Protein AF-0000000080749507 (afdb_homodimer)

pLDDT: mean 89.98, std 15.95, range [21.71, 98.89]

Radius of gyration: 25.69 Å; Cα contacts (8 Å, |Δi|>4): 1518; chains: 2; bounding box: 71×76×66 Å

Nearest PDB structures (foldseek):
  4gws-assembly1_A  TM=9.509E-01  e=1.262E-44  Sus scrofa
  1fpf-assembly1_A  TM=9.597E-01  e=4.091E-43  Sus scrofa
  5q0c-assembly2_H  TM=9.388E-01  e=1.850E-43  Homo sapiens
  7wjv-assembly1_C  TM=9.394E-01  e=2.401E-42  Homo sapiens
  7c9q-assembly1_D  TM=9.418E-01  e=3.257E-42  Homo sapiens

Structure (mmCIF, N/CA/C/O backbone):
data_AF-0000000080749507-model_v1
#
loop_
_entity.id
_entity.type
_entity.pdbx_description
1 polymer Fructose-1,6-bisphosphatase
#
loop_
_atom_site.group_PDB
_atom_site.id
_atom_site.type_symbol
_atom_site.label_atom_id
_atom_site.label_alt_id
_atom_site.label_comp_id
_atom_site.label_asym_id
_atom_site.label_entity_id
_atom_site.label_seq_id
_atom_site.pdbx_PDB_ins_code
_atom_site.Cartn_x
_atom_site.Cartn_y
_atom_site.Cartn_z
_atom_site.occupancy
_atom_site.B_iso_or_equiv
_atom_site.auth_seq_id
_atom_site.auth_comp_id
_atom_site.auth_asym_id
_atom_site.auth_atom_id
_atom_site.pdbx_PDB_model_num
ATOM 1 N N . MET A 1 1 ? 42.975 -2.782 22.069 1 22.16 1 MET A N 1
ATOM 2 C CA . MET A 1 1 ? 42.582 -3.931 21.258 1 22.16 1 MET A CA 1
ATOM 3 C C . MET A 1 1 ? 41.286 -3.648 20.506 1 22.16 1 MET A C 1
ATOM 5 O O . MET A 1 1 ? 40.256 -3.366 21.12 1 22.16 1 MET A O 1
ATOM 9 N N . GLY A 1 2 ? 41.276 -2.996 19.302 1 27.41 2 GLY A N 1
ATOM 10 C CA . GLY A 1 2 ? 40.322 -2.254 18.493 1 27.41 2 GLY A CA 1
ATOM 11 C C . GLY A 1 2 ? 39.144 -3.094 18.037 1 27.41 2 GLY A C 1
ATOM 12 O O . GLY A 1 2 ? 39.324 -4.106 17.355 1 27.41 2 GLY A O 1
ATOM 13 N N . SER A 1 3 ? 38.181 -3.329 18.988 1 31.52 3 SER A N 1
ATOM 14 C CA . SER A 1 3 ? 37.031 -4.211 18.816 1 31.52 3 SER A CA 1
ATOM 15 C C . SER A 1 3 ? 36.409 -4.045 17.433 1 31.52 3 SER A C 1
ATOM 17 O O . SER A 1 3 ? 36.076 -2.93 17.027 1 31.52 3 SER A O 1
ATOM 19 N N . HIS A 1 4 ? 36.857 -4.821 16.43 1 31.41 4 HIS A N 1
ATOM 20 C CA . HIS A 1 4 ? 36.584 -4.948 15.003 1 31.41 4 HIS A CA 1
ATOM 21 C C . HIS A 1 4 ? 35.084 -5.025 14.734 1 31.41 4 HIS A C 1
ATOM 23 O O . HIS A 1 4 ? 34.417 -5.961 15.179 1 31.41 4 HIS A O 1
ATOM 29 N N . GLU A 1 5 ? 34.196 -4.025 14.881 1 38.04 5 GLU A N 1
ATOM 30 C CA . GLU A 1 5 ? 32.82 -3.661 14.554 1 38.04 5 GLU A CA 1
ATOM 31 C C . GLU A 1 5 ? 32.419 -4.196 13.182 1 38.04 5 GLU A C 1
ATOM 33 O O . GLU A 1 5 ? 32.622 -3.529 12.166 1 38.04 5 GLU A O 1
ATOM 38 N N . GLY A 1 6 ? 32.689 -5.558 12.76 1 35.36 6 GLY A N 1
ATOM 39 C CA . GLY A 1 6 ? 32.816 -6.186 11.455 1 35.36 6 GLY A CA 1
ATOM 40 C C . GLY A 1 6 ? 31.487 -6.359 10.744 1 35.36 6 GLY A C 1
ATOM 41 O O . GLY A 1 6 ? 30.431 -6.36 11.381 1 35.36 6 GLY A O 1
ATOM 42 N N . ILE A 1 7 ? 31.165 -5.86 9.554 1 43.36 7 ILE A N 1
ATOM 43 C CA . ILE A 1 7 ? 30.188 -6.148 8.51 1 43.36 7 ILE A CA 1
ATOM 44 C C . ILE A 1 7 ? 29.92 -7.65 8.454 1 43.36 7 ILE A C 1
ATOM 46 O O . ILE A 1 7 ? 30.85 -8.448 8.311 1 43.36 7 ILE A O 1
ATOM 50 N N . ASP A 1 8 ? 28.805 -8.125 9.134 1 48.64 8 ASP A N 1
ATOM 51 C CA . ASP A 1 8 ? 28.49 -9.526 8.87 1 48.64 8 ASP A CA 1
ATOM 52 C C . ASP A 1 8 ? 28.455 -9.808 7.37 1 48.64 8 ASP A C 1
ATOM 54 O O . ASP A 1 8 ? 27.59 -9.295 6.656 1 48.64 8 ASP A O 1
ATOM 58 N N . THR A 1 9 ? 29.483 -10.11 6.744 1 56.38 9 THR A N 1
ATOM 59 C CA . THR A 1 9 ? 29.698 -10.384 5.328 1 56.38 9 THR A CA 1
ATOM 60 C C . THR A 1 9 ? 29.096 -11.732 4.941 1 56.38 9 THR A C 1
ATOM 62 O O . THR A 1 9 ? 29.178 -12.145 3.782 1 56.38 9 THR A O 1
ATOM 65 N N . ASP A 1 10 ? 28.38 -12.32 6.006 1 67.6 10 ASP A N 1
ATOM 66 C CA . ASP A 1 10 ? 27.831 -13.593 5.55 1 67.6 10 ASP A CA 1
ATOM 67 C C . ASP A 1 10 ? 26.443 -13.406 4.942 1 67.6 10 ASP A C 1
ATOM 69 O O . ASP A 1 10 ? 25.449 -13.886 5.492 1 67.6 10 ASP A O 1
ATOM 73 N N . VAL A 1 11 ? 26.377 -12.622 3.865 1 82.03 11 VAL A N 1
ATOM 74 C CA . VAL A 1 11 ? 25.157 -12.32 3.124 1 82.03 11 VAL A CA 1
ATOM 75 C C . VAL A 1 11 ? 24.903 -13.407 2.082 1 82.03 11 VAL A C 1
ATOM 77 O O . VAL A 1 11 ? 25.828 -13.846 1.395 1 82.03 11 VAL A O 1
ATOM 80 N N . ILE A 1 12 ? 23.743 -13.99 2.077 1 89.79 12 ILE A N 1
ATOM 81 C CA . ILE A 1 12 ? 23.361 -14.981 1.078 1 89.79 12 ILE A CA 1
ATOM 82 C C . ILE A 1 12 ? 22.58 -14.306 -0.048 1 89.79 12 ILE A C 1
ATOM 84 O O . ILE A 1 12 ? 21.471 -13.811 0.168 1 89.79 12 ILE A O 1
ATOM 88 N N . SER A 1 13 ? 23.183 -14.221 -1.154 1 92.64 13 SER A N 1
ATOM 89 C CA . SER A 1 13 ? 22.509 -13.705 -2.342 1 92.64 13 SER A CA 1
ATOM 90 C C . SER A 1 13 ? 21.595 -14.757 -2.959 1 92.64 13 SER A C 1
ATOM 92 O O . SER A 1 13 ? 21.745 -15.951 -2.694 1 92.64 13 SER A O 1
ATOM 94 N N . LEU A 1 14 ? 20.697 -14.328 -3.788 1 94.86 14 LEU A N 1
ATOM 95 C CA . LEU A 1 14 ? 19.769 -15.255 -4.426 1 94.86 14 LEU A CA 1
ATOM 96 C C . LEU A 1 14 ? 20.515 -16.253 -5.305 1 94.86 14 LEU A C 1
ATOM 98 O O . LEU A 1 14 ? 20.263 -17.458 -5.235 1 94.86 14 LEU A O 1
ATOM 102 N N . PRO A 1 15 ? 21.491 -15.842 -6.095 1 91.21 15 PRO A N 1
ATOM 103 C CA . PRO A 1 15 ? 22.221 -16.828 -6.895 1 91.21 15 PRO A CA 1
ATOM 104 C C . PRO A 1 15 ? 22.905 -17.892 -6.04 1 91.21 15 PRO A C 1
ATOM 106 O O . PRO A 1 15 ? 22.877 -19.077 -6.383 1 91.21 15 PRO A O 1
ATOM 109 N N . ARG A 1 16 ? 23.488 -17.486 -4.952 1 90.64 16 ARG A N 1
ATOM 110 C CA . ARG A 1 16 ? 24.11 -18.451 -4.051 1 90.64 16 ARG A CA 1
ATOM 111 C C . ARG A 1 16 ? 23.074 -19.411 -3.477 1 90.64 16 ARG A C 1
ATOM 113 O O . ARG A 1 16 ? 23.311 -20.619 -3.409 1 90.64 16 ARG A O 1
ATOM 120 N N . PHE A 1 17 ? 22.032 -18.837 -3.067 1 93.55 17 PHE A N 1
ATOM 121 C CA . PHE A 1 17 ? 20.949 -19.64 -2.511 1 93.55 17 PHE A CA 1
ATOM 122 C C . PHE A 1 17 ? 20.499 -20.704 -3.505 1 93.55 17 PHE A C 1
ATOM 124 O O . PHE A 1 17 ? 20.312 -21.865 -3.138 1 93.55 17 PHE A O 1
ATOM 131 N N . ILE A 1 18 ? 20.31 -20.332 -4.754 1 91.46 18 ILE A N 1
ATOM 132 C CA . ILE A 1 18 ? 19.833 -21.219 -5.809 1 91.46 18 ILE A CA 1
ATOM 133 C C . ILE A 1 18 ? 20.852 -22.33 -6.049 1 91.46 18 ILE A C 1
ATOM 135 O O . ILE A 1 18 ? 20.484 -23.499 -6.186 1 91.46 18 ILE A O 1
ATOM 139 N N . ILE A 1 19 ? 22.096 -21.969 -6.042 1 88.34 19 ILE A N 1
ATOM 140 C CA . ILE A 1 19 ? 23.158 -22.94 -6.287 1 88.34 19 ILE A CA 1
ATOM 141 C C . ILE A 1 19 ? 23.217 -23.941 -5.136 1 88.34 19 ILE A C 1
ATOM 143 O O . ILE A 1 19 ? 23.361 -25.145 -5.359 1 88.34 19 ILE A O 1
ATOM 147 N N . GLU A 1 20 ? 23.123 -23.429 -3.959 1 88.17 20 GLU A N 1
ATOM 148 C CA . GLU A 1 20 ? 23.149 -24.303 -2.79 1 88.17 20 GLU A CA 1
ATOM 149 C C . GLU A 1 20 ? 21.968 -25.269 -2.796 1 88.17 20 GLU A C 1
ATOM 151 O O . GLU A 1 20 ? 22.104 -26.426 -2.393 1 88.17 20 GLU A O 1
ATOM 156 N N . TYR A 1 21 ? 20.887 -24.787 -3.251 1 85.73 21 TYR A N 1
ATOM 157 C CA . TYR A 1 21 ? 19.71 -25.641 -3.374 1 85.73 21 TYR A CA 1
ATOM 158 C C . TYR A 1 21 ? 19.928 -26.723 -4.425 1 85.73 21 TYR A C 1
ATOM 160 O O . TYR A 1 21 ? 19.567 -27.883 -4.215 1 85.73 21 TYR A O 1
ATOM 168 N N . GLN A 1 22 ? 20.445 -26.369 -5.528 1 82.69 22 GLN A N 1
ATOM 169 C CA . GLN A 1 22 ? 20.68 -27.282 -6.641 1 82.69 22 GLN A CA 1
ATOM 170 C C . GLN A 1 22 ? 21.582 -28.439 -6.222 1 82.69 22 GLN A C 1
ATOM 172 O O . GLN A 1 22 ? 21.425 -29.562 -6.705 1 82.69 22 GLN A O 1
ATOM 177 N N . LYS A 1 23 ? 22.504 -28.119 -5.392 1 80.19 23 LYS A N 1
ATOM 178 C CA . LYS A 1 23 ? 23.43 -29.151 -4.934 1 80.19 23 LYS A CA 1
ATOM 179 C C . LYS A 1 23 ? 22.695 -30.245 -4.163 1 80.19 23 LYS A C 1
ATOM 181 O O . LYS A 1 23 ? 23.155 -31.387 -4.106 1 80.19 23 LY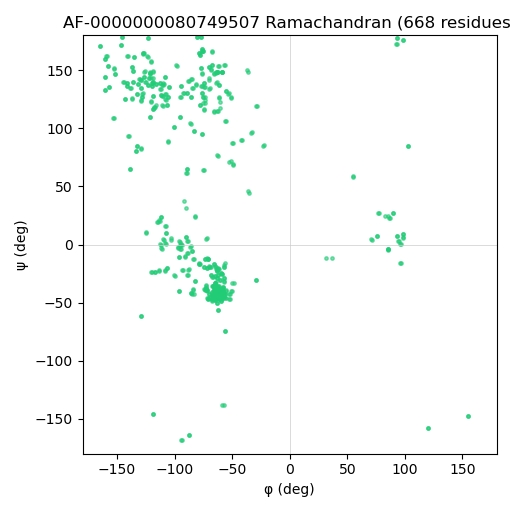S A O 1
ATOM 186 N N . ARG A 1 24 ? 21.63 -29.876 -3.721 1 79.79 24 ARG A N 1
ATOM 187 C CA . ARG A 1 24 ? 20.868 -30.831 -2.921 1 79.79 24 ARG A CA 1
ATOM 188 C C . ARG A 1 24 ? 19.972 -31.693 -3.804 1 79.79 24 ARG A C 1
ATOM 190 O O . ARG A 1 24 ? 19.488 -32.74 -3.371 1 79.79 24 ARG A O 1
ATOM 197 N N . VAL A 1 25 ? 19.703 -31.182 -4.986 1 75.65 25 VAL A N 1
ATOM 198 C CA . VAL A 1 25 ? 18.788 -31.883 -5.881 1 75.65 25 VAL A CA 1
ATOM 199 C C . VAL A 1 25 ? 19.576 -32.806 -6.808 1 75.65 25 VAL A C 1
ATOM 201 O O . VAL A 1 25 ? 20.537 -32.376 -7.452 1 75.65 25 VAL A O 1
ATOM 204 N N . HIS A 1 26 ? 19.186 -33.987 -6.9 1 69.93 26 HIS A N 1
ATOM 205 C CA . HIS A 1 26 ? 19.83 -34.984 -7.748 1 69.93 26 HIS A CA 1
ATOM 206 C C . HIS A 1 26 ? 19.521 -34.737 -9.221 1 69.93 26 HIS A C 1
ATOM 208 O O . HIS A 1 26 ? 18.382 -34.424 -9.577 1 69.93 26 HIS A O 1
ATOM 214 N N . ASN A 1 27 ? 20.469 -34.624 -10.167 1 63.9 27 ASN A N 1
ATOM 215 C CA . ASN A 1 27 ? 20.33 -34.541 -11.617 1 63.9 27 ASN A CA 1
ATOM 216 C C . ASN A 1 27 ? 20.01 -33.119 -12.069 1 63.9 27 ASN A C 1
ATOM 218 O O . ASN A 1 27 ? 19.381 -32.92 -13.109 1 63.9 27 ASN A O 1
ATOM 222 N N . ALA A 1 28 ? 20.339 -32.249 -11.347 1 67.91 28 ALA A N 1
ATOM 223 C CA . ALA A 1 28 ? 20.117 -30.856 -11.726 1 67.91 28 ALA A CA 1
ATOM 224 C C . ALA A 1 28 ? 20.887 -30.503 -12.995 1 67.91 28 ALA A C 1
ATOM 226 O O . ALA A 1 28 ? 22.086 -30.776 -13.098 1 67.91 28 ALA A O 1
ATOM 227 N N . THR A 1 29 ? 20.244 -30.17 -14.129 1 68.21 29 THR A N 1
ATOM 228 C CA . THR A 1 29 ? 20.836 -29.833 -15.419 1 68.21 29 THR A CA 1
ATOM 229 C C . THR A 1 29 ? 21.237 -28.362 -15.462 1 68.21 29 THR A C 1
ATOM 231 O O . THR A 1 29 ? 21.918 -27.926 -16.393 1 68.21 29 THR A O 1
ATOM 234 N N . GLY A 1 30 ? 20.773 -27.67 -14.501 1 84.49 30 GLY A N 1
ATOM 235 C CA . GLY A 1 30 ? 21.114 -26.256 -14.498 1 84.49 30 GLY A CA 1
ATOM 236 C C . GLY A 1 30 ? 20.042 -25.383 -15.123 1 84.49 30 GLY A C 1
ATOM 237 O O . GLY A 1 30 ? 20.037 -24.165 -14.932 1 84.49 30 GLY A O 1
ATOM 238 N N . GLU A 1 31 ? 19.118 -25.999 -15.859 1 89.49 31 GLU A N 1
ATOM 239 C CA . GLU A 1 31 ? 18.069 -25.252 -16.547 1 89.49 31 GLU A CA 1
ATOM 240 C C . GLU A 1 31 ? 17.174 -24.516 -15.554 1 89.49 31 GLU A C 1
ATOM 242 O O . GLU A 1 31 ? 16.794 -23.367 -15.787 1 89.49 31 GLU A O 1
ATOM 247 N N . PHE A 1 32 ? 16.922 -25.202 -14.545 1 92.53 32 PHE A N 1
ATOM 248 C CA . PHE A 1 32 ? 16.091 -24.605 -13.505 1 92.53 32 PHE A CA 1
ATOM 249 C C . PHE A 1 32 ? 16.743 -23.346 -12.947 1 92.53 32 PHE A C 1
ATOM 251 O O . PHE A 1 32 ? 16.076 -22.325 -12.763 1 92.53 32 PHE A O 1
ATOM 258 N N . THR A 1 33 ? 18.013 -23.398 -12.73 1 91.93 33 THR A N 1
ATOM 259 C CA . THR A 1 33 ? 18.78 -22.253 -12.25 1 91.93 33 THR A CA 1
ATOM 260 C C . THR A 1 33 ? 18.718 -21.103 -13.251 1 91.93 33 THR A C 1
ATOM 262 O O . THR A 1 33 ? 18.593 -19.94 -12.862 1 91.93 33 THR A O 1
ATOM 265 N N . LEU A 1 34 ? 18.785 -21.436 -14.463 1 93.05 34 LEU A N 1
ATOM 266 C CA . LEU A 1 34 ? 18.742 -20.419 -15.509 1 93.05 34 LEU A CA 1
ATOM 267 C C . LEU A 1 34 ? 17.383 -19.728 -15.54 1 93.05 34 LEU A C 1
ATOM 269 O O . LEU A 1 34 ? 17.302 -18.517 -15.754 1 93.05 34 LEU A O 1
ATOM 273 N N . VAL A 1 35 ? 16.319 -20.474 -15.351 1 95.7 35 VAL A N 1
ATOM 274 C CA . VAL A 1 35 ? 14.979 -19.896 -15.312 1 95.7 35 VAL A CA 1
ATOM 275 C C . VAL A 1 35 ? 14.872 -18.918 -14.145 1 95.7 35 VAL A C 1
ATOM 277 O O . VAL A 1 35 ? 14.383 -17.798 -14.309 1 95.7 35 VAL A O 1
ATOM 280 N N . LEU A 1 36 ? 15.371 -19.293 -13.003 1 96.21 36 LEU A N 1
ATOM 281 C CA . LEU A 1 36 ? 15.289 -18.455 -11.812 1 96.21 36 LEU A CA 1
ATOM 282 C C . LEU A 1 36 ? 16.127 -17.192 -11.977 1 96.21 36 LEU A C 1
ATOM 284 O O . LEU A 1 36 ? 15.745 -16.122 -11.499 1 96.21 36 LEU A O 1
ATOM 288 N N . ASN A 1 37 ? 17.208 -17.354 -12.638 1 94.6 37 ASN A N 1
ATOM 289 C CA . ASN A 1 37 ? 18.039 -16.191 -12.931 1 94.6 37 ASN A CA 1
ATOM 290 C C . ASN A 1 37 ? 17.333 -15.221 -13.875 1 94.6 37 ASN A C 1
ATOM 292 O O . ASN A 1 37 ? 17.439 -14.004 -13.714 1 94.6 37 ASN A O 1
ATOM 296 N N . ALA A 1 38 ? 16.707 -15.777 -14.841 1 96.35 38 ALA A N 1
ATOM 297 C CA . ALA A 1 38 ? 15.945 -14.942 -15.766 1 96.35 38 ALA A CA 1
ATOM 298 C C . ALA A 1 38 ? 14.825 -14.202 -15.04 1 96.35 38 ALA A C 1
ATOM 300 O O . ALA A 1 38 ? 14.583 -13.021 -15.299 1 96.35 38 ALA A O 1
ATOM 301 N N . LEU A 1 39 ? 14.191 -14.868 -14.14 1 97.87 39 LEU A N 1
ATOM 302 C CA . LEU A 1 39 ? 13.116 -14.262 -13.362 1 97.87 39 LEU A CA 1
ATOM 303 C C . LEU A 1 39 ? 13.642 -13.108 -12.515 1 97.87 39 LEU A C 1
ATOM 305 O O . LEU A 1 39 ? 13.071 -12.014 -12.526 1 97.87 39 LEU A O 1
ATOM 309 N N . GLN A 1 40 ? 14.687 -13.308 -11.777 1 97.01 40 GLN A N 1
ATOM 310 C CA . GLN A 1 40 ? 15.217 -12.249 -10.925 1 97.01 40 GLN A CA 1
ATOM 311 C C . GLN A 1 40 ? 15.622 -11.03 -11.749 1 97.01 40 GLN A C 1
ATOM 313 O O . GLN A 1 40 ? 15.442 -9.891 -11.313 1 97.01 40 GLN A O 1
ATOM 318 N N . PHE A 1 41 ? 16.209 -11.311 -12.905 1 96.47 41 PHE A N 1
ATOM 319 C CA . PHE A 1 41 ? 16.566 -10.207 -13.788 1 96.47 41 PHE A CA 1
ATOM 320 C C . PHE A 1 41 ? 15.329 -9.412 -14.189 1 96.47 41 PHE A C 1
ATOM 322 O O . PHE A 1 41 ? 15.336 -8.18 -14.147 1 96.47 41 PHE A O 1
ATOM 329 N N . ALA A 1 42 ? 14.298 -10.1 -14.618 1 97.62 42 ALA A N 1
ATOM 330 C CA . ALA A 1 42 ? 13.047 -9.445 -14.99 1 97.62 42 ALA A CA 1
ATOM 331 C C . ALA A 1 42 ? 12.505 -8.603 -13.839 1 97.62 42 ALA A C 1
ATOM 333 O O . ALA A 1 42 ? 12.051 -7.475 -14.046 1 97.62 42 ALA A O 1
ATOM 334 N N . PHE A 1 43 ? 12.551 -9.119 -12.625 1 97.97 43 PHE A N 1
ATOM 335 C CA . PHE A 1 43 ? 12.032 -8.421 -11.454 1 97.97 43 PHE A CA 1
ATOM 336 C C . PHE A 1 43 ? 12.808 -7.134 -11.203 1 97.97 43 PHE A C 1
ATOM 338 O O . PHE A 1 43 ? 12.216 -6.092 -10.913 1 97.97 43 PHE A O 1
ATOM 345 N N . LYS A 1 44 ? 14.125 -7.203 -11.288 1 96.78 44 LYS A N 1
ATOM 346 C CA . LYS A 1 44 ? 14.96 -6.018 -11.111 1 96.78 44 LYS A CA 1
ATOM 347 C C . LYS A 1 44 ? 14.638 -4.957 -12.159 1 96.78 44 LYS A C 1
ATOM 349 O O . LYS A 1 44 ? 14.569 -3.767 -11.844 1 96.78 44 LYS A O 1
ATOM 354 N N . PHE A 1 45 ? 14.435 -5.454 -13.32 1 95.38 45 PHE A N 1
ATOM 355 C CA . PHE A 1 45 ? 14.142 -4.553 -14.429 1 95.38 45 PHE A CA 1
ATOM 356 C C . PHE A 1 45 ? 12.788 -3.881 -14.238 1 95.38 45 PHE A C 1
ATOM 358 O O . PHE A 1 45 ? 12.661 -2.667 -14.413 1 95.38 45 PHE A O 1
ATOM 365 N N . ILE A 1 46 ? 11.814 -4.602 -13.902 1 94.47 46 ILE A N 1
ATOM 366 C CA . ILE A 1 46 ? 10.474 -4.07 -13.675 1 94.47 46 ILE A CA 1
ATOM 367 C C . ILE A 1 46 ? 10.495 -3.11 -12.488 1 94.47 46 ILE A C 1
ATOM 369 O O . ILE A 1 46 ? 9.889 -2.037 -12.539 1 94.47 46 ILE A O 1
ATOM 373 N N . ALA A 1 47 ? 11.14 -3.497 -11.401 1 93.44 47 ALA A N 1
ATOM 374 C CA . ALA A 1 47 ? 11.277 -2.614 -10.245 1 93.44 47 ALA A CA 1
ATOM 375 C C . ALA A 1 47 ? 11.852 -1.262 -10.654 1 93.44 47 ALA A C 1
ATOM 377 O O . ALA A 1 47 ? 11.355 -0.215 -10.232 1 93.44 47 ALA A O 1
ATOM 378 N N . HIS A 1 48 ? 12.875 -1.342 -11.425 1 90.89 48 HIS A N 1
ATOM 379 C CA . HIS A 1 48 ? 13.523 -0.128 -11.912 1 90.89 48 HIS A CA 1
ATOM 380 C C . HIS A 1 48 ? 12.555 0.724 -12.725 1 90.89 48 HIS A C 1
ATOM 382 O O . HIS A 1 48 ? 12.527 1.949 -12.58 1 90.89 48 HIS A O 1
ATOM 388 N N . ALA A 1 49 ? 11.779 0.116 -13.572 1 88.66 49 ALA A N 1
ATOM 389 C CA . ALA A 1 49 ? 10.817 0.817 -14.419 1 88.66 49 ALA A CA 1
ATOM 390 C C . ALA A 1 49 ? 9.718 1.464 -13.581 1 88.66 49 ALA A C 1
ATOM 392 O O . ALA A 1 49 ? 9.328 2.606 -13.834 1 88.66 49 ALA A O 1
ATOM 393 N N . ILE A 1 50 ? 9.236 0.783 -12.614 1 87.81 50 ILE A N 1
ATOM 394 C CA . ILE A 1 50 ? 8.15 1.273 -11.771 1 87.81 50 ILE A CA 1
ATOM 395 C C . ILE A 1 50 ? 8.62 2.494 -10.983 1 87.81 50 ILE A C 1
ATOM 397 O O . ILE A 1 50 ? 7.891 3.481 -10.864 1 87.81 50 ILE A O 1
ATOM 401 N N . ARG A 1 51 ? 9.777 2.451 -10.437 1 85.63 51 ARG A N 1
ATOM 402 C CA . ARG A 1 51 ? 10.311 3.515 -9.594 1 85.63 51 ARG A CA 1
ATOM 403 C C . ARG A 1 51 ? 10.483 4.807 -10.386 1 85.63 51 ARG A C 1
ATOM 405 O O . ARG A 1 51 ? 10.457 5.9 -9.815 1 85.63 51 ARG A O 1
ATOM 412 N N . ARG A 1 52 ? 10.552 4.693 -11.634 1 81.85 52 ARG A N 1
ATOM 413 C CA . ARG A 1 52 ? 10.831 5.854 -12.472 1 81.85 52 ARG A CA 1
ATOM 414 C C . ARG A 1 52 ? 9.617 6.225 -13.317 1 81.85 52 ARG A C 1
ATOM 416 O O . ARG A 1 52 ? 9.693 7.117 -14.164 1 81.85 52 ARG A O 1
ATOM 423 N N . ALA A 1 53 ? 8.619 5.523 -13.185 1 77.98 53 ALA A N 1
ATOM 424 C CA . ALA A 1 53 ? 7.468 5.619 -14.079 1 77.98 53 ALA A CA 1
ATOM 425 C C . ALA A 1 53 ? 6.981 7.061 -14.193 1 77.98 53 ALA A C 1
ATOM 427 O O . ALA A 1 53 ? 6.66 7.53 -15.287 1 77.98 53 ALA A O 1
ATOM 428 N N . GLU A 1 54 ? 6.931 7.749 -13.088 1 74.17 54 GLU A N 1
ATOM 429 C CA . GLU A 1 54 ? 6.393 9.106 -13.112 1 74.17 54 GLU A CA 1
ATOM 430 C C . GLU A 1 54 ? 7.424 10.1 -13.639 1 74.17 54 GLU A C 1
ATOM 432 O O . GLU A 1 54 ? 7.085 11.238 -13.969 1 74.17 54 GLU A O 1
ATOM 437 N N . LEU A 1 55 ? 8.648 9.714 -13.659 1 76.02 55 LEU A N 1
ATOM 438 C CA . LEU A 1 55 ? 9.734 10.597 -14.071 1 76.02 55 LEU A CA 1
ATOM 439 C C . LEU A 1 55 ? 10.031 10.437 -15.558 1 76.02 55 LEU A C 1
ATOM 441 O O . LEU A 1 55 ? 10.705 11.279 -16.155 1 76.02 55 LEU A O 1
ATOM 445 N N . ILE A 1 56 ? 9.625 9.292 -16.034 1 62.54 56 ILE A N 1
ATOM 446 C CA . ILE A 1 56 ? 9.954 8.929 -17.408 1 62.54 56 ILE A CA 1
ATOM 447 C C . ILE A 1 56 ? 9.384 9.972 -18.368 1 62.54 56 ILE A C 1
ATOM 449 O O . ILE A 1 56 ? 10.021 10.321 -19.365 1 62.54 56 ILE A O 1
ATOM 453 N N . HIS A 1 57 ? 8.158 10.404 -18.118 1 55.96 57 HIS A N 1
ATOM 454 C CA . HIS A 1 57 ? 7.67 11.415 -19.049 1 55.96 57 HIS A CA 1
ATOM 455 C C . HIS A 1 57 ? 8.598 12.624 -19.086 1 55.96 57 HIS A C 1
ATOM 457 O O . HIS A 1 57 ? 8.615 13.369 -20.068 1 55.96 57 HIS A O 1
ATOM 463 N N . LEU A 1 58 ? 9.472 12.722 -18.012 1 48.78 58 LEU A N 1
ATOM 464 C CA . LEU A 1 58 ? 10.381 13.861 -17.961 1 48.78 58 LEU A CA 1
ATOM 465 C C . LEU A 1 58 ? 11.627 13.599 -18.801 1 48.78 58 LEU A C 1
ATOM 467 O O . LEU A 1 58 ? 12.209 14.531 -19.362 1 48.78 58 LEU A O 1
ATOM 471 N N . GLY A 1 59 ? 12.159 12.35 -18.674 1 46.42 59 GLY A N 1
ATOM 472 C CA . GLY A 1 59 ? 13.427 12.015 -19.303 1 46.42 59 GLY A CA 1
ATOM 473 C C . GLY A 1 59 ? 13.269 11.462 -20.706 1 46.42 59 GLY A C 1
ATOM 474 O O . GLY A 1 59 ? 14.256 11.276 -21.421 1 46.42 59 GLY A O 1
ATOM 475 N N . GLY A 1 60 ? 12.344 11.785 -21.53 1 39.76 60 GLY A N 1
ATOM 476 C CA . GLY A 1 60 ? 12.291 11.207 -22.863 1 39.76 60 GLY A CA 1
ATOM 477 C C . GLY A 1 60 ? 12.708 9.749 -22.898 1 39.76 60 GLY A C 1
ATOM 478 O O . GLY A 1 60 ? 13.008 9.208 -23.964 1 39.76 60 GLY A O 1
ATOM 479 N N . LEU A 1 61 ? 13.246 9.25 -21.92 1 38.55 61 LEU A N 1
ATOM 480 C CA . LEU A 1 61 ? 13.943 7.97 -21.976 1 38.55 61 LEU A CA 1
ATOM 481 C C . LEU A 1 61 ? 13.019 6.87 -22.489 1 38.55 61 LEU A C 1
ATOM 483 O O . LEU A 1 61 ? 13.442 6.007 -23.261 1 38.55 61 LEU A O 1
ATOM 487 N N . PHE A 1 62 ? 12.018 6.358 -21.62 1 42.25 62 PHE A N 1
ATOM 488 C CA . PHE A 1 62 ? 11.379 5.255 -22.328 1 42.25 62 PHE A CA 1
ATOM 489 C C . PHE A 1 62 ? 10.818 5.722 -23.666 1 42.25 62 PHE A C 1
ATOM 491 O O . PHE A 1 62 ? 11.005 6.877 -24.053 1 42.25 62 PHE A O 1
ATOM 498 N N . GLY A 1 63 ? 9.477 5.275 -24.164 1 34.84 63 GLY A N 1
ATOM 499 C CA . GLY A 1 63 ? 8.949 5.52 -25.497 1 34.84 63 GLY A CA 1
ATOM 500 C C . GLY A 1 63 ? 8.815 6.996 -25.824 1 34.84 63 GLY A C 1
ATOM 501 O O . GLY A 1 63 ? 8.699 7.828 -24.922 1 34.84 63 GLY A O 1
ATOM 502 N N . THR A 1 64 ? 9.463 7.407 -26.904 1 34.66 64 THR A N 1
ATOM 503 C CA . THR A 1 64 ? 9.306 8.5 -27.858 1 34.66 64 THR A CA 1
ATOM 504 C C . THR A 1 64 ? 7.864 9 -27.874 1 34.66 64 THR A C 1
ATOM 506 O O . THR A 1 64 ? 6.946 8.252 -28.216 1 34.66 64 THR A O 1
ATOM 509 N N . SER A 1 65 ? 7.428 9.781 -27.133 1 33.94 65 SER A N 1
ATOM 510 C CA . SER A 1 65 ? 6.388 10.496 -27.865 1 33.94 65 SER A CA 1
ATOM 511 C C . SER A 1 65 ? 6.917 11.038 -29.188 1 33.94 65 SER A C 1
ATOM 513 O O . SER A 1 65 ? 7.862 11.829 -29.208 1 33.94 65 SER A O 1
ATOM 515 N N . ASN A 1 66 ? 7.231 10.212 -30.261 1 33.16 66 ASN A N 1
ATOM 516 C CA . ASN A 1 66 ? 7.301 10.869 -31.563 1 33.16 66 ASN A CA 1
ATOM 517 C C . ASN A 1 66 ? 6.244 11.96 -31.698 1 33.16 66 ASN A C 1
ATOM 519 O O . ASN A 1 66 ? 5.236 11.945 -30.99 1 33.16 66 ASN A O 1
ATOM 523 N N . ALA A 1 67 ? 6.465 13.16 -32.54 1 33.23 67 ALA A N 1
ATOM 524 C CA . ALA A 1 67 ? 5.535 14.084 -33.183 1 33.23 67 ALA A CA 1
ATOM 525 C C . ALA A 1 67 ? 4.227 13.385 -33.54 1 33.23 67 ALA A C 1
ATOM 527 O O . ALA A 1 67 ? 3.264 14.033 -33.959 1 33.23 67 ALA A O 1
ATOM 528 N N . THR A 1 68 ? 4.379 12.004 -33.829 1 36.31 68 THR A N 1
ATOM 529 C CA . THR A 1 68 ? 3.243 11.386 -34.503 1 36.31 68 THR A CA 1
ATOM 530 C C . THR A 1 68 ? 2.165 10.994 -33.496 1 36.31 68 THR A C 1
ATOM 532 O O . THR A 1 68 ? 1.227 10.269 -33.834 1 36.31 68 THR A O 1
ATOM 535 N N . GLY A 1 69 ? 1.906 11.489 -32.24 1 37.37 69 GLY A N 1
ATOM 536 C CA . GLY A 1 69 ? 0.719 11.177 -31.46 1 37.37 69 GLY A CA 1
ATOM 537 C C . GLY A 1 69 ? 0.854 9.899 -30.654 1 37.37 69 GLY A C 1
ATOM 538 O O . GLY A 1 69 ? -0.139 9.367 -30.153 1 37.37 69 GLY A O 1
ATOM 539 N N . ASP A 1 70 ? 1.835 9.084 -30.66 1 38.44 70 ASP A N 1
ATOM 540 C CA . ASP A 1 70 ? 1.809 7.73 -30.115 1 38.44 70 ASP A CA 1
ATOM 541 C C . ASP A 1 70 ? 1.838 7.752 -28.588 1 38.44 70 ASP A C 1
ATOM 543 O O . ASP A 1 70 ? 2.695 8.404 -27.987 1 38.44 70 ASP A O 1
ATOM 547 N N . GLU A 1 71 ? 0.854 7.322 -27.731 1 44.85 71 GLU A N 1
ATOM 548 C CA . GLU A 1 71 ? 0.416 7.218 -26.343 1 44.85 71 GLU A CA 1
ATOM 549 C C . GLU A 1 71 ? 1.461 6.509 -25.486 1 44.85 71 GLU A C 1
ATOM 551 O O . GLU A 1 71 ? 2.023 5.492 -25.898 1 44.85 71 GLU A O 1
ATOM 556 N N . GLN A 1 72 ? 2.245 7.094 -24.623 1 51.36 72 GLN A N 1
ATOM 557 C CA . GLN A 1 72 ? 3.097 6.559 -23.566 1 51.36 72 GLN A CA 1
ATOM 558 C C . GLN A 1 72 ? 2.545 5.243 -23.027 1 51.36 72 GLN A C 1
ATOM 560 O O . GLN A 1 72 ? 1.368 5.158 -22.668 1 51.36 72 GLN A O 1
ATOM 565 N N . LYS A 1 73 ? 3.366 4.118 -23.164 1 62.02 73 LYS A N 1
ATOM 566 C CA . LYS A 1 73 ? 2.89 2.805 -22.739 1 62.02 73 LYS A CA 1
ATOM 567 C C . LYS A 1 73 ? 2.641 2.771 -21.234 1 62.02 73 LYS A C 1
ATOM 569 O O . LYS A 1 73 ? 3.415 3.336 -20.458 1 62.02 73 LYS A O 1
ATOM 574 N N . LYS A 1 74 ? 1.615 2.165 -20.92 1 76.53 74 LYS A N 1
ATOM 575 C CA . LYS A 1 74 ? 1.267 1.918 -19.524 1 76.53 74 LYS A CA 1
ATOM 576 C C . LYS A 1 74 ? 2.216 0.903 -18.892 1 76.53 74 LYS A C 1
ATOM 578 O O . LYS A 1 74 ? 2.799 0.072 -19.591 1 76.53 74 LYS A O 1
ATOM 583 N N . LEU A 1 75 ? 2.585 1.023 -17.768 1 81.15 75 LEU A N 1
ATOM 584 C CA . LEU A 1 75 ? 3.517 0.191 -17.015 1 81.15 75 LEU A CA 1
ATOM 585 C C . LEU A 1 75 ? 3.159 -1.286 -17.15 1 81.15 75 LEU A C 1
ATOM 587 O O . LEU A 1 75 ? 4.041 -2.147 -17.131 1 81.15 75 LEU A O 1
ATOM 591 N N . ASP A 1 76 ? 1.894 -1.599 -17.26 1 83.64 76 ASP A N 1
ATOM 592 C CA . ASP A 1 76 ? 1.493 -2.994 -17.413 1 83.64 76 ASP A CA 1
ATOM 593 C C . ASP A 1 76 ? 1.991 -3.566 -18.738 1 83.64 76 ASP A C 1
ATOM 595 O O . ASP A 1 76 ? 2.413 -4.723 -18.801 1 83.64 76 ASP A O 1
ATOM 599 N N . VAL A 1 77 ? 1.993 -2.747 -19.749 1 88.07 77 VAL A N 1
ATOM 600 C CA . VAL A 1 77 ? 2.493 -3.16 -21.057 1 88.07 77 VAL A CA 1
ATOM 601 C C . VAL A 1 77 ? 4.01 -3.323 -21.002 1 88.07 77 VAL A C 1
ATOM 603 O O . VAL A 1 77 ? 4.552 -4.313 -21.499 1 88.07 77 VAL A O 1
ATOM 606 N N . ILE A 1 78 ? 4.648 -2.391 -20.347 1 88.85 78 ILE A N 1
ATOM 607 C CA . ILE A 1 78 ? 6.102 -2.429 -20.231 1 88.85 78 ILE A CA 1
ATOM 608 C C . ILE A 1 78 ? 6.523 -3.655 -19.424 1 88.85 78 ILE A C 1
ATOM 610 O O . ILE A 1 78 ? 7.443 -4.378 -19.815 1 88.85 78 ILE A O 1
ATOM 614 N N . GLY A 1 79 ? 5.844 -3.86 -18.344 1 91.96 79 GLY A N 1
ATOM 615 C CA . GLY A 1 79 ? 6.134 -5.035 -17.538 1 91.96 79 GLY A CA 1
ATOM 616 C C . GLY A 1 79 ? 5.989 -6.336 -18.305 1 91.96 79 GLY A C 1
ATOM 617 O O . GLY A 1 79 ? 6.834 -7.226 -18.191 1 91.96 79 GLY A O 1
ATOM 618 N N . ASP A 1 80 ? 4.976 -6.414 -19.078 1 95.33 80 ASP A N 1
ATOM 619 C CA . ASP A 1 80 ? 4.723 -7.605 -19.882 1 95.33 80 ASP A CA 1
ATOM 620 C C . ASP A 1 80 ? 5.819 -7.805 -20.927 1 95.33 80 ASP A C 1
ATOM 622 O O . ASP A 1 80 ? 6.3 -8.923 -21.124 1 95.33 80 ASP A O 1
ATOM 626 N N . GLU A 1 81 ? 6.219 -6.775 -21.568 1 96.06 81 GLU A N 1
ATOM 627 C CA . GLU A 1 81 ? 7.265 -6.842 -22.584 1 96.06 81 GLU A CA 1
ATOM 628 C C . GLU A 1 81 ? 8.596 -7.28 -21.979 1 96.06 81 GLU A C 1
ATOM 630 O O . GLU A 1 81 ? 9.288 -8.131 -22.541 1 96.06 81 GLU A O 1
ATOM 635 N N . ILE A 1 82 ? 8.904 -6.653 -20.848 1 95.42 82 ILE A N 1
ATOM 636 C CA . ILE A 1 82 ? 10.135 -7.018 -20.155 1 95.42 82 ILE A CA 1
ATOM 637 C C . ILE A 1 82 ? 10.119 -8.509 -19.825 1 95.42 82 ILE A C 1
ATOM 639 O O . ILE A 1 82 ? 11.097 -9.217 -20.076 1 95.42 82 ILE A O 1
ATOM 643 N N . PHE A 1 83 ? 9.032 -8.932 -19.374 1 96.29 83 PHE A N 1
ATOM 644 C CA . PHE A 1 83 ? 8.913 -10.316 -18.931 1 96.29 83 PHE A CA 1
ATOM 645 C C . PHE A 1 83 ? 9.025 -11.273 -20.112 1 96.29 83 PHE A C 1
ATOM 647 O O . PHE A 1 83 ? 9.807 -12.225 -20.073 1 96.29 83 PHE A O 1
ATOM 654 N N . ILE A 1 84 ? 8.323 -11.028 -21.154 1 97.37 84 ILE A N 1
ATOM 655 C CA . ILE A 1 84 ? 8.305 -11.887 -22.333 1 97.37 84 ILE A CA 1
ATOM 656 C C . ILE A 1 84 ? 9.703 -11.955 -22.943 1 97.37 84 ILE A C 1
ATOM 658 O O . ILE A 1 84 ? 10.219 -13.043 -23.207 1 97.37 84 ILE A O 1
ATOM 662 N N . ASN A 1 85 ? 10.321 -10.829 -23.085 1 97 85 ASN A N 1
ATOM 663 C CA . ASN A 1 85 ? 11.64 -10.776 -23.707 1 97 85 ASN A CA 1
ATOM 664 C C . ASN A 1 85 ? 12.684 -11.511 -22.871 1 97 85 ASN A C 1
ATOM 666 O O . ASN A 1 85 ? 13.543 -12.206 -23.415 1 97 85 ASN A O 1
ATOM 670 N N . THR A 1 86 ? 12.59 -11.32 -21.623 1 96.97 86 THR A N 1
ATOM 671 C CA . THR A 1 86 ? 13.557 -11.947 -20.728 1 96.97 86 THR A CA 1
ATOM 672 C C . THR A 1 86 ? 13.395 -13.464 -20.735 1 96.97 86 THR A C 1
ATOM 674 O O . THR A 1 86 ? 14.384 -14.199 -20.791 1 96.97 86 THR A O 1
ATOM 677 N N . MET A 1 87 ? 12.199 -13.938 -20.688 1 96.92 87 MET A N 1
ATOM 678 C CA . MET A 1 87 ? 11.952 -15.377 -20.704 1 96.92 87 MET A CA 1
ATOM 679 C C . MET A 1 87 ? 12.381 -15.987 -22.034 1 96.92 87 MET A C 1
ATOM 681 O O . MET A 1 87 ? 12.968 -17.071 -22.064 1 96.92 87 MET A O 1
ATOM 685 N N . GLU A 1 88 ? 12.074 -15.296 -23.071 1 96.84 88 GLU A N 1
ATOM 686 C CA . GLU A 1 88 ? 12.467 -15.788 -24.388 1 96.84 88 GLU A CA 1
ATOM 687 C C . GLU A 1 88 ? 13.985 -15.887 -24.509 1 96.84 88 GLU A C 1
ATOM 689 O O . GLU A 1 88 ? 14.511 -16.896 -24.983 1 96.84 88 GLU A O 1
ATOM 694 N N . SER A 1 89 ? 14.642 -14.891 -24.052 1 95.44 89 SER A N 1
ATOM 695 C CA . SER A 1 89 ? 16.089 -14.797 -24.216 1 95.44 89 SER A CA 1
ATOM 696 C C . SER A 1 89 ? 16.812 -15.799 -23.322 1 95.44 89 SER A C 1
ATOM 698 O O . SER A 1 89 ? 17.99 -16.092 -23.536 1 95.44 89 SER A O 1
ATOM 700 N N . SER A 1 90 ? 16.156 -16.284 -22.297 1 92.42 90 SER A N 1
ATOM 701 C CA . SER A 1 90 ? 16.767 -17.243 -21.382 1 92.42 90 SER A CA 1
ATOM 702 C C . SER A 1 90 ? 17.026 -18.578 -22.072 1 92.42 90 SER A C 1
ATOM 704 O O . SER A 1 90 ? 17.84 -19.377 -21.603 1 92.42 90 SER A O 1
ATOM 706 N N . ASN A 1 91 ? 16.281 -18.985 -23.093 1 93.44 91 ASN A N 1
ATOM 707 C CA . ASN A 1 91 ? 16.367 -20.201 -23.896 1 93.44 91 ASN A CA 1
ATOM 708 C C . ASN A 1 91 ? 15.929 -21.429 -23.103 1 93.44 91 ASN A C 1
ATOM 710 O O . ASN A 1 91 ? 15.985 -22.551 -23.608 1 93.44 91 ASN A O 1
ATOM 714 N N . CYS A 1 92 ? 15.481 -21.235 -21.903 1 93.34 92 CYS A N 1
ATOM 715 C CA . CYS A 1 92 ? 15.123 -22.378 -21.071 1 93.34 92 CYS A CA 1
ATOM 716 C C . CYS A 1 92 ? 13.616 -22.44 -20.848 1 93.34 92 CYS A C 1
ATOM 718 O O . CYS A 1 92 ? 13.111 -23.39 -20.248 1 93.34 92 CYS A O 1
ATOM 720 N N . VAL A 1 93 ? 12.898 -21.47 -21.342 1 96.98 93 VAL A N 1
ATOM 721 C CA . VAL A 1 93 ? 11.444 -21.424 -21.227 1 96.98 93 VAL A CA 1
ATOM 722 C C . VAL A 1 93 ? 10.809 -21.714 -22.585 1 96.98 93 VAL A C 1
ATOM 724 O O . VAL A 1 93 ? 11.11 -21.042 -23.575 1 96.98 93 VAL A O 1
ATOM 727 N N . LYS A 1 94 ? 10.002 -22.641 -22.602 1 97.64 94 LYS A N 1
ATOM 728 C CA . LYS A 1 94 ? 9.362 -23.052 -23.849 1 97.64 94 LYS A CA 1
ATOM 729 C C . LYS A 1 94 ? 7.991 -22.402 -24.004 1 97.64 94 LYS A C 1
ATOM 731 O O . LYS A 1 94 ? 7.596 -22.029 -25.11 1 97.64 94 LYS A O 1
ATOM 736 N N . ILE A 1 95 ? 7.283 -22.339 -22.877 1 98.01 95 ILE A N 1
ATOM 737 C CA . ILE A 1 95 ? 5.918 -21.824 -22.871 1 98.01 95 ILE A CA 1
ATOM 738 C C . ILE A 1 95 ? 5.813 -20.65 -21.9 1 98.01 95 ILE A C 1
ATOM 740 O O . ILE A 1 95 ? 6.358 -20.7 -20.795 1 98.01 95 ILE A O 1
ATOM 744 N N . LEU A 1 96 ? 5.09 -19.593 -22.353 1 98.36 96 LEU A N 1
ATOM 745 C CA . LEU A 1 96 ? 4.774 -18.463 -21.486 1 98.36 96 LEU A CA 1
ATOM 746 C C . LEU A 1 96 ? 3.284 -18.143 -21.53 1 98.36 96 LEU A C 1
ATOM 748 O O . LEU A 1 96 ? 2.707 -17.999 -22.61 1 98.36 96 LEU A O 1
ATOM 752 N N . VAL A 1 97 ? 2.652 -18.144 -20.409 1 98.22 97 VAL A N 1
ATOM 753 C CA . VAL A 1 97 ? 1.284 -17.661 -20.256 1 98.22 97 VAL A CA 1
ATOM 754 C C . VAL A 1 97 ? 1.281 -16.361 -19.455 1 98.22 97 VAL A C 1
ATOM 756 O O . VAL A 1 97 ? 1.756 -16.324 -18.318 1 98.22 97 VAL A O 1
ATOM 759 N N . SER A 1 98 ? 0.816 -15.29 -20.038 1 97.43 98 SER A N 1
ATOM 760 C CA . SER A 1 98 ? 0.755 -13.986 -19.385 1 97.43 98 SER A CA 1
ATOM 761 C C . SER A 1 98 ? -0.682 -13.483 -19.29 1 97.43 98 SER A C 1
ATOM 763 O O . SER A 1 98 ? -1.471 -13.663 -20.22 1 97.43 98 SER A O 1
ATOM 765 N N . GLU A 1 99 ? -1.009 -12.822 -18.201 1 95.38 99 GLU A N 1
ATOM 766 C CA . GLU A 1 99 ? -2.325 -12.212 -18.036 1 95.38 99 GLU A CA 1
ATOM 767 C C . GLU A 1 99 ? -2.618 -11.22 -19.158 1 95.38 99 GLU A C 1
ATOM 769 O O . GLU A 1 99 ? -3.763 -11.089 -19.595 1 95.38 99 GLU A O 1
ATOM 774 N N . GLU A 1 100 ? -1.616 -10.571 -19.663 1 94.38 100 GLU A N 1
ATOM 775 C CA . GLU A 1 100 ? -1.767 -9.482 -20.624 1 94.38 100 GLU A CA 1
ATOM 776 C C . GLU A 1 100 ? -1.888 -10.016 -22.048 1 94.38 100 GLU A C 1
ATOM 778 O O . GLU A 1 100 ? -2.114 -9.25 -22.987 1 94.38 100 GLU A O 1
ATOM 783 N N . GLN A 1 101 ? -1.721 -11.334 -22.196 1 95.92 101 GLN A N 1
ATOM 784 C CA . GLN A 1 101 ? -1.805 -11.956 -23.513 1 95.92 101 GLN A CA 1
ATOM 785 C C . GLN A 1 101 ? -3.084 -12.776 -23.654 1 95.92 101 GLN A C 1
ATOM 787 O O . GLN A 1 101 ? -3.512 -13.437 -22.706 1 95.92 101 GLN A O 1
ATOM 792 N N . GLU A 1 102 ? -3.619 -12.769 -24.785 1 95.75 102 GLU A N 1
ATOM 793 C CA . GLU A 1 102 ? -4.83 -13.544 -25.039 1 95.75 102 GLU A CA 1
ATOM 794 C C . GLU A 1 102 ? -4.527 -15.038 -25.098 1 95.75 102 GLU A C 1
ATOM 796 O O . GLU A 1 102 ? -5.299 -15.854 -24.588 1 95.75 102 GLU A O 1
ATOM 801 N N . ASP A 1 103 ? -3.404 -15.318 -25.705 1 96.6 103 ASP A N 1
ATOM 802 C CA . ASP A 1 103 ? -3.04 -16.718 -25.905 1 96.6 103 ASP A CA 1
ATOM 803 C C . ASP A 1 103 ? -1.674 -17.023 -25.296 1 96.6 103 ASP A C 1
ATOM 805 O O . ASP A 1 103 ? -0.884 -16.111 -25.041 1 96.6 103 ASP A O 1
ATOM 809 N N . MET A 1 104 ? -1.485 -18.294 -25.117 1 97.17 104 MET A N 1
ATOM 810 C CA . MET A 1 104 ? -0.17 -18.755 -24.681 1 97.17 104 MET A CA 1
ATOM 811 C C . MET A 1 104 ? 0.88 -18.499 -25.757 1 97.17 104 MET A C 1
ATOM 813 O O . MET A 1 104 ? 0.584 -18.577 -26.951 1 97.17 104 MET A O 1
ATOM 817 N N . ILE A 1 105 ? 2.086 -18.222 -25.374 1 97.79 105 ILE A N 1
ATOM 818 C CA . ILE A 1 105 ? 3.21 -18.011 -26.28 1 97.79 105 ILE A CA 1
ATOM 819 C C . ILE A 1 105 ? 4.136 -19.224 -26.247 1 97.79 105 ILE A C 1
ATOM 821 O O . ILE A 1 105 ? 4.564 -19.657 -25.175 1 97.79 105 ILE A O 1
ATOM 825 N N . VAL A 1 106 ? 4.43 -19.789 -27.4 1 97.46 106 VAL A N 1
ATOM 826 C CA . VAL A 1 106 ? 5.418 -20.856 -27.52 1 97.46 106 VAL A CA 1
ATOM 827 C C . VAL A 1 106 ? 6.687 -20.314 -28.174 1 97.46 106 VAL A C 1
ATOM 829 O O . VAL A 1 106 ? 6.64 -19.771 -29.28 1 97.46 106 VAL A O 1
ATOM 832 N N . PHE A 1 107 ? 7.711 -20.423 -27.437 1 96.99 107 PHE A N 1
ATOM 833 C CA . PHE A 1 107 ? 8.992 -20.025 -28.009 1 96.99 107 PHE A CA 1
ATOM 834 C C . PHE A 1 107 ? 9.586 -21.153 -28.843 1 96.99 107 PHE A C 1
ATOM 836 O O . PHE A 1 107 ? 10.333 -21.987 -28.326 1 96.99 107 PHE A O 1
ATOM 843 N N . GLU A 1 108 ? 9.423 -21.122 -30.092 1 94.16 108 GLU A N 1
ATOM 844 C CA . GLU A 1 108 ? 9.739 -22.224 -30.996 1 94.16 108 GLU A CA 1
ATOM 845 C C . GLU A 1 108 ? 11.237 -22.516 -31.008 1 94.16 108 GLU A C 1
ATOM 847 O O . GLU A 1 108 ? 11.648 -23.671 -31.138 1 94.16 108 GLU A O 1
ATOM 852 N N . HIS A 1 109 ? 12.023 -21.551 -30.845 1 93.21 109 HIS A N 1
ATOM 853 C CA . HIS A 1 109 ? 13.465 -21.722 -30.987 1 93.21 109 HIS A CA 1
ATOM 854 C C . HIS A 1 109 ? 14.103 -22.135 -29.665 1 93.21 109 HIS A C 1
ATOM 856 O O . HIS A 1 109 ? 15.291 -22.462 -29.62 1 93.21 109 HIS A O 1
ATOM 862 N N . ASN A 1 110 ? 13.307 -22.116 -28.621 1 92.96 110 ASN A N 1
ATOM 863 C CA . ASN A 1 110 ? 13.826 -22.52 -27.319 1 92.96 110 ASN A CA 1
ATOM 864 C C . ASN A 1 110 ? 13.696 -24.025 -27.105 1 92.96 110 ASN A C 1
ATOM 866 O O . ASN A 1 110 ? 12.707 -24.632 -27.52 1 92.96 110 ASN A O 1
ATOM 870 N N . THR A 1 111 ? 14.687 -24.606 -26.508 1 88.56 111 THR A N 1
ATOM 871 C CA . THR A 1 111 ? 14.7 -26.042 -26.252 1 88.56 111 THR A CA 1
ATOM 872 C C . THR A 1 111 ? 14.484 -26.329 -24.769 1 88.56 111 THR A C 1
ATOM 874 O O . THR A 1 111 ? 14.668 -27.461 -24.318 1 88.56 111 THR A O 1
ATOM 877 N N . GLY A 1 112 ? 14.144 -25.326 -24.07 1 91.03 112 GLY A N 1
ATOM 878 C CA . GLY A 1 112 ? 13.969 -25.471 -22.634 1 91.03 112 GLY A CA 1
ATOM 879 C C . GLY A 1 112 ? 12.782 -26.34 -22.262 1 91.03 112 GLY A C 1
ATOM 880 O O . GLY A 1 112 ? 11.932 -26.634 -23.106 1 91.03 112 GLY A O 1
ATOM 881 N N . ASN A 1 113 ? 12.661 -26.782 -21.026 1 93.77 113 ASN A N 1
ATOM 882 C CA . ASN A 1 113 ? 11.677 -27.748 -20.548 1 93.77 113 ASN A CA 1
ATOM 883 C C . ASN A 1 113 ? 10.721 -27.12 -19.537 1 93.77 113 ASN A C 1
ATOM 885 O O . ASN A 1 113 ? 10.088 -27.829 -18.753 1 93.77 113 ASN A O 1
ATOM 889 N N . TYR A 1 114 ? 10.676 -25.794 -19.57 1 97.1 114 TYR A N 1
ATOM 890 C CA . TYR A 1 114 ? 9.864 -25.166 -18.534 1 97.1 114 TYR A CA 1
ATOM 891 C C . TYR A 1 114 ? 8.764 -24.308 -19.148 1 97.1 114 TYR A C 1
ATOM 893 O O . TYR A 1 114 ? 8.93 -23.764 -20.241 1 97.1 114 TYR A O 1
ATOM 901 N N . ALA A 1 115 ? 7.681 -24.272 -18.464 1 98.16 115 ALA A N 1
ATOM 902 C CA . ALA A 1 115 ? 6.577 -23.351 -18.721 1 98.16 115 ALA A CA 1
ATOM 903 C C . ALA A 1 115 ? 6.436 -22.336 -17.59 1 98.16 115 ALA A C 1
ATOM 905 O O . ALA A 1 115 ? 6.47 -22.701 -16.412 1 98.16 115 ALA A O 1
ATOM 906 N N . VAL A 1 116 ? 6.282 -21.055 -17.964 1 98.52 116 VAL A N 1
ATOM 907 C CA . VAL A 1 116 ? 6.143 -19.978 -16.989 1 98.52 116 VAL A CA 1
ATOM 908 C C . VAL A 1 116 ? 4.792 -19.289 -17.17 1 98.52 116 VAL A C 1
ATOM 910 O O . VAL A 1 116 ? 4.424 -18.914 -18.286 1 98.52 116 VAL A O 1
ATOM 913 N N . CYS A 1 117 ? 4.023 -19.152 -16.154 1 98.62 117 CYS A N 1
ATOM 914 C CA . CYS A 1 117 ? 2.786 -18.381 -16.123 1 98.62 117 CYS A CA 1
ATOM 915 C C . CYS A 1 117 ? 2.924 -17.165 -15.215 1 98.62 117 CYS A C 1
ATOM 917 O O . CYS A 1 117 ? 3.482 -17.262 -14.121 1 98.62 117 CYS A O 1
ATOM 919 N N . CYS A 1 118 ? 2.361 -16.019 -15.676 1 98.23 118 CYS A N 1
ATOM 920 C CA . CYS A 1 118 ? 2.691 -14.838 -14.887 1 98.23 118 CYS A CA 1
ATOM 921 C C . CYS A 1 118 ? 1.58 -13.798 -14.971 1 98.23 118 CYS A C 1
ATOM 923 O O . CYS A 1 118 ? 0.828 -13.764 -15.947 1 98.23 118 CYS A O 1
ATOM 925 N N . ASP A 1 119 ? 1.381 -13.091 -13.962 1 97.38 119 ASP A N 1
ATOM 926 C CA . ASP A 1 119 ? 0.817 -11.745 -13.921 1 97.38 119 ASP A CA 1
ATOM 927 C C . ASP A 1 119 ? 1.915 -10.694 -13.775 1 97.38 119 ASP A C 1
ATOM 929 O O . ASP A 1 119 ? 2.423 -10.467 -12.675 1 97.38 119 ASP A O 1
ATOM 933 N N . PRO A 1 120 ? 2.277 -10.043 -14.841 1 96.19 120 PRO A N 1
ATOM 934 C CA . PRO A 1 120 ? 3.465 -9.187 -14.806 1 96.19 120 PRO A CA 1
ATOM 935 C C . PRO A 1 120 ? 3.306 -7.995 -13.865 1 96.19 120 PRO A C 1
ATOM 937 O O . PRO A 1 120 ? 4.293 -7.512 -13.304 1 96.19 120 PRO A O 1
ATOM 940 N N . ILE A 1 121 ? 2.09 -7.498 -13.758 1 94.14 121 ILE A N 1
ATOM 941 C CA . ILE A 1 121 ? 1.838 -6.384 -12.85 1 94.14 121 ILE A CA 1
ATOM 942 C C . ILE A 1 121 ? 0.5 -6.587 -12.142 1 94.14 121 ILE A C 1
ATOM 944 O O . ILE A 1 121 ? -0.539 -6.127 -12.621 1 94.14 121 ILE A O 1
ATOM 948 N N . ASP A 1 122 ? 0.531 -7.15 -11.038 1 93.84 122 ASP A N 1
ATOM 949 C CA . ASP A 1 122 ? -0.629 -7.246 -10.159 1 93.84 122 ASP A CA 1
ATOM 950 C C . ASP A 1 122 ? -0.912 -5.911 -9.473 1 93.84 122 ASP A C 1
ATOM 952 O O . ASP A 1 122 ? -0.028 -5.337 -8.834 1 93.84 122 ASP A O 1
ATOM 956 N N . GLY A 1 123 ? -2.108 -5.456 -9.596 1 88.6 123 GLY A N 1
ATOM 957 C CA . GLY A 1 123 ? -2.476 -4.172 -9.02 1 88.6 123 GLY A CA 1
ATOM 958 C C . GLY A 1 123 ? -2.247 -3.007 -9.964 1 88.6 123 GLY A C 1
ATOM 959 O O . GLY A 1 123 ? -1.978 -1.888 -9.523 1 88.6 123 GLY A O 1
ATOM 960 N N . SER A 1 124 ? -2.292 -3.199 -11.191 1 82.39 124 SER A N 1
ATOM 961 C CA . SER A 1 124 ? -1.991 -2.185 -12.196 1 82.39 124 SER A CA 1
ATOM 962 C C . SER A 1 124 ? -2.911 -0.976 -12.055 1 82.39 124 SER A C 1
ATOM 964 O O . SER A 1 124 ? -2.526 0.146 -12.389 1 82.39 124 SER A O 1
ATOM 966 N N . SER A 1 125 ? -4.032 -1.181 -11.517 1 75.87 125 SER A N 1
ATOM 967 C CA . SER A 1 125 ? -4.977 -0.087 -11.319 1 75.87 125 SER A CA 1
ATOM 968 C C . SER A 1 125 ? -4.511 0.853 -10.213 1 75.87 125 SER A C 1
ATOM 970 O O . SER A 1 125 ? -5.037 1.959 -10.067 1 75.87 125 SER A O 1
ATOM 972 N N . ASN A 1 126 ? -3.55 0.471 -9.473 1 76.23 126 ASN A N 1
ATOM 973 C CA . ASN A 1 126 ? -3.068 1.23 -8.325 1 76.23 126 ASN A CA 1
ATOM 974 C C . ASN A 1 126 ? -1.699 1.849 -8.596 1 76.23 126 ASN A C 1
ATOM 976 O O . ASN A 1 126 ? -1.12 2.493 -7.72 1 76.23 126 ASN A O 1
ATOM 980 N N . LEU A 1 127 ? -1.166 1.67 -9.733 1 75.33 127 LEU A N 1
ATOM 981 C CA . LEU A 1 127 ? 0.216 2.04 -10.018 1 75.33 127 LEU A CA 1
ATOM 982 C C . LEU A 1 127 ? 0.438 3.531 -9.787 1 75.33 127 LEU A C 1
ATOM 984 O O . LEU A 1 127 ? 1.436 3.928 -9.182 1 75.33 127 LEU A O 1
ATOM 988 N N . ASP A 1 128 ? -0.532 4.288 -10.132 1 75.58 128 ASP A N 1
ATOM 989 C CA . ASP A 1 128 ? -0.362 5.735 -10.039 1 75.58 128 ASP A CA 1
ATOM 990 C C . ASP A 1 128 ? -0.511 6.214 -8.597 1 75.58 128 ASP A C 1
ATOM 992 O O . ASP A 1 128 ? -0.066 7.311 -8.253 1 75.58 128 ASP A O 1
ATOM 996 N N . ALA A 1 129 ? -1.103 5.328 -7.812 1 80.47 129 ALA A N 1
ATOM 997 C CA . ALA A 1 129 ? -1.366 5.733 -6.434 1 80.47 129 ALA A CA 1
ATOM 998 C C . ALA A 1 129 ? -0.156 5.467 -5.543 1 80.47 129 ALA A C 1
ATOM 1000 O O . ALA A 1 129 ? -0.174 5.779 -4.35 1 80.47 129 ALA A O 1
ATOM 1001 N N . GLY A 1 130 ? 0.883 4.902 -6.138 1 80.9 130 GLY A N 1
ATOM 1002 C CA . GLY A 1 130 ? 2.115 4.717 -5.387 1 80.9 130 GLY A CA 1
ATOM 1003 C C . GLY A 1 130 ? 2.042 3.573 -4.393 1 80.9 130 GLY A C 1
ATOM 1004 O O . GLY A 1 130 ? 2.947 3.396 -3.576 1 80.9 130 GLY A O 1
ATOM 1005 N N . VAL A 1 131 ? 0.951 2.828 -4.447 1 84.74 131 VAL A N 1
ATOM 1006 C CA . VAL A 1 131 ? 0.843 1.665 -3.571 1 84.74 131 VAL A CA 1
ATOM 1007 C C . VAL A 1 131 ? 1.657 0.508 -4.145 1 84.74 131 VAL A C 1
ATOM 1009 O O . VAL A 1 131 ? 2.017 0.519 -5.325 1 84.74 131 VAL A O 1
ATOM 1012 N N . SER A 1 132 ? 1.9 -0.432 -3.368 1 90.25 132 SER A N 1
ATOM 1013 C CA . SER A 1 132 ? 2.731 -1.558 -3.78 1 90.25 132 SER A CA 1
ATOM 1014 C C . SER A 1 132 ? 2.019 -2.421 -4.816 1 90.25 132 SER A C 1
ATOM 1016 O O . SER A 1 132 ? 0.822 -2.691 -4.69 1 90.25 132 SER A O 1
ATOM 1018 N N . VAL A 1 133 ? 2.746 -2.754 -5.827 1 92.05 133 VAL A N 1
ATOM 1019 C CA . VAL A 1 133 ? 2.297 -3.677 -6.864 1 92.05 133 VAL A CA 1
ATOM 1020 C C . VAL A 1 133 ? 3.27 -4.848 -6.971 1 92.05 133 VAL A C 1
ATOM 1022 O O . VAL A 1 133 ? 4.276 -4.894 -6.258 1 92.05 133 VAL A O 1
ATOM 1025 N N . GLY A 1 134 ? 2.948 -5.79 -7.861 1 95.53 134 GLY A N 1
ATOM 1026 C CA . GLY A 1 134 ? 3.859 -6.923 -7.879 1 95.53 134 GLY A CA 1
ATOM 1027 C C . GLY A 1 134 ? 3.701 -7.795 -9.111 1 95.53 134 GLY A C 1
ATOM 1028 O O . GLY A 1 134 ? 2.828 -7.548 -9.945 1 95.53 134 GLY A O 1
ATOM 1029 N N . THR A 1 135 ? 4.612 -8.708 -9.264 1 97.86 135 THR A N 1
ATOM 1030 C CA . THR A 1 135 ? 4.587 -9.772 -10.262 1 97.86 135 THR A CA 1
ATOM 1031 C C . THR A 1 135 ? 4.361 -11.128 -9.601 1 97.86 135 THR A C 1
ATOM 1033 O O . THR A 1 135 ? 4.935 -11.415 -8.548 1 97.86 135 THR A O 1
ATOM 1036 N N . ILE A 1 136 ? 3.555 -11.921 -10.167 1 98.64 136 ILE A N 1
ATOM 1037 C CA . ILE A 1 136 ? 3.29 -13.262 -9.658 1 98.64 136 ILE A CA 1
ATOM 1038 C C . ILE A 1 136 ? 3.665 -14.299 -10.715 1 98.64 136 ILE A C 1
ATOM 1040 O O . ILE A 1 136 ? 3.352 -14.131 -11.896 1 98.64 136 ILE A O 1
ATOM 1044 N N . VAL A 1 137 ? 4.301 -15.439 -10.259 1 98.78 137 VAL A N 1
ATOM 1045 C CA . VAL A 1 137 ? 4.803 -16.401 -11.234 1 98.78 137 VAL A CA 1
ATOM 1046 C C . VAL A 1 137 ? 4.567 -17.822 -10.727 1 98.78 137 VAL A C 1
ATOM 1048 O O . VAL A 1 137 ? 4.798 -18.115 -9.551 1 98.78 137 VAL A O 1
ATOM 1051 N N . SER A 1 138 ? 4.143 -18.639 -11.558 1 98.67 138 SER A N 1
ATOM 1052 C CA . SER A 1 138 ? 4.152 -20.083 -11.347 1 98.67 138 SER A CA 1
ATOM 1053 C C . SER A 1 138 ? 5.007 -20.789 -12.395 1 98.67 138 SER A C 1
ATOM 1055 O O . SER A 1 138 ? 5.076 -20.351 -13.545 1 98.67 138 SER A O 1
ATOM 1057 N N . LEU A 1 139 ? 5.626 -21.902 -12.029 1 98.28 139 LEU A N 1
ATOM 1058 C CA . LEU A 1 139 ? 6.537 -22.642 -12.895 1 98.28 139 LEU A CA 1
ATOM 1059 C C . LEU A 1 139 ? 6.139 -24.112 -12.973 1 98.28 139 LEU A C 1
ATOM 1061 O O . LEU A 1 139 ? 5.921 -24.756 -11.944 1 98.28 139 LEU A O 1
ATOM 1065 N N . PHE A 1 140 ? 6.057 -24.586 -14.23 1 98.06 140 PHE A N 1
ATOM 1066 C CA . PHE A 1 140 ? 5.82 -25.997 -14.51 1 98.06 140 PHE A CA 1
ATOM 1067 C C . PHE A 1 140 ? 6.953 -26.582 -15.345 1 98.06 140 PHE A C 1
ATOM 1069 O O . PHE A 1 140 ? 7.581 -25.871 -16.133 1 98.06 140 PHE A O 1
ATOM 1076 N N . LYS A 1 141 ? 7.238 -27.79 -15.16 1 96.57 141 LYS A N 1
ATOM 1077 C CA . LYS A 1 141 ? 8.044 -28.535 -16.124 1 96.57 141 LYS A CA 1
ATOM 1078 C C . LYS A 1 141 ? 7.176 -29.1 -17.245 1 96.57 141 LYS A C 1
ATOM 1080 O O . LYS A 1 141 ? 6.053 -29.546 -17.002 1 96.57 141 LYS A O 1
ATOM 1085 N N . LEU A 1 142 ? 7.687 -29.093 -18.387 1 96.89 142 LEU A N 1
ATOM 1086 C CA . LEU A 1 142 ? 6.953 -29.708 -19.488 1 96.89 142 LEU A CA 1
ATOM 1087 C C . LEU A 1 142 ? 6.761 -31.202 -19.247 1 96.89 142 LEU A C 1
ATOM 1089 O O . LEU A 1 142 ? 7.61 -31.849 -18.629 1 96.89 142 LEU A O 1
ATOM 1093 N N . GLN A 1 143 ? 5.653 -31.63 -19.758 1 95.63 143 GLN A N 1
ATOM 1094 C CA . GLN A 1 143 ? 5.452 -33.075 -19.706 1 95.63 143 GLN A CA 1
ATOM 1095 C C . GLN A 1 143 ? 6.496 -33.806 -20.545 1 95.63 143 GLN A C 1
ATOM 1097 O O . GLN A 1 143 ? 7.002 -33.261 -21.529 1 95.63 143 GLN A O 1
ATOM 1102 N N . PRO A 1 144 ? 6.854 -35.001 -20.11 1 92.99 144 PRO A N 1
ATOM 1103 C CA . PRO A 1 144 ? 7.841 -35.759 -20.883 1 92.99 144 PRO A CA 1
ATOM 1104 C C . PRO A 1 144 ? 7.478 -35.862 -22.363 1 92.99 144 PRO A C 1
ATOM 1106 O O . PRO A 1 144 ? 6.357 -36.248 -22.702 1 92.99 144 PRO A O 1
ATOM 1109 N N . GLY A 1 145 ? 8.382 -35.487 -23.188 1 91.64 145 GLY A N 1
ATOM 1110 C CA . GLY A 1 145 ? 8.21 -35.621 -24.626 1 91.64 145 GLY A CA 1
ATOM 1111 C C . GLY A 1 145 ? 7.459 -34.459 -25.248 1 91.64 145 GLY A C 1
ATOM 1112 O O . GLY A 1 145 ? 7.317 -34.389 -26.471 1 91.64 145 GLY A O 1
ATOM 1113 N N . SER A 1 146 ? 7.014 -33.567 -24.47 1 94.42 146 SER A N 1
ATOM 1114 C CA . SER A 1 146 ? 6.246 -32.445 -25 1 94.42 146 SER A CA 1
ATOM 1115 C C . SER A 1 146 ? 7.154 -31.425 -25.679 1 94.42 146 SER A C 1
ATOM 1117 O O . SER A 1 146 ? 8.31 -31.255 -25.284 1 94.42 146 SER A O 1
ATOM 1119 N N . THR A 1 147 ? 6.638 -30.762 -26.731 1 92.16 147 THR A N 1
ATOM 1120 C CA . THR A 1 147 ? 7.336 -29.677 -27.412 1 92.16 147 THR A CA 1
ATOM 1121 C C . THR A 1 147 ? 6.683 -28.334 -27.1 1 92.16 147 THR A C 1
ATOM 1123 O O . THR A 1 147 ? 6.849 -27.368 -27.849 1 92.16 147 THR A O 1
ATOM 1126 N N . GLY A 1 148 ? 5.883 -28.341 -26.073 1 95.42 148 GLY A N 1
ATOM 1127 C CA . GLY A 1 148 ? 5.228 -27.104 -25.679 1 95.42 148 GLY A CA 1
ATOM 1128 C C . GLY A 1 148 ? 3.772 -27.039 -26.1 1 95.42 148 GLY A C 1
ATOM 1129 O O . GLY A 1 148 ? 3.448 -26.477 -27.148 1 95.42 148 GLY A O 1
ATOM 1130 N N . LYS A 1 149 ? 2.874 -27.579 -25.339 1 95.73 149 LYS A N 1
ATOM 1131 C CA . LYS A 1 149 ? 1.436 -27.562 -25.588 1 95.73 149 LYS A CA 1
ATOM 1132 C C . LYS A 1 149 ? 0.674 -27.036 -24.375 1 95.73 149 LYS A C 1
ATOM 1134 O O . LYS A 1 149 ? 1.23 -26.943 -23.279 1 95.73 149 LYS A O 1
ATOM 1139 N N . VAL A 1 150 ? -0.516 -26.673 -24.558 1 96.24 150 VAL A N 1
ATOM 1140 C CA . VAL A 1 150 ? -1.325 -26.051 -23.515 1 96.24 150 VAL A CA 1
ATOM 1141 C C . VAL A 1 150 ? -1.515 -27.029 -22.357 1 96.24 150 VAL A C 1
ATOM 1143 O O . VAL A 1 150 ? -1.613 -26.617 -21.199 1 96.24 150 VAL A O 1
ATOM 1146 N N . GLU A 1 151 ? -1.507 -28.357 -22.596 1 96.44 151 GLU A N 1
ATOM 1147 C CA . GLU A 1 151 ? -1.677 -29.394 -21.583 1 96.44 151 GLU A CA 1
ATOM 1148 C C . GLU A 1 151 ? -0.525 -29.381 -20.582 1 96.44 151 GLU A C 1
ATOM 1150 O O . GLU A 1 151 ? -0.629 -29.966 -19.501 1 96.44 151 GLU A O 1
ATOM 1155 N N . ASP A 1 152 ? 0.555 -28.781 -20.948 1 97.47 152 ASP A N 1
ATOM 1156 C CA . ASP A 1 152 ? 1.712 -28.699 -20.062 1 97.47 152 ASP A CA 1
ATOM 1157 C C . ASP A 1 152 ? 1.428 -27.787 -18.871 1 97.47 152 ASP A C 1
ATOM 1159 O O . ASP A 1 152 ? 2.125 -27.847 -17.856 1 97.47 152 ASP A O 1
ATOM 1163 N N . VAL A 1 153 ? 0.39 -26.922 -19.014 1 96.97 153 VAL A N 1
ATOM 1164 C CA . VAL A 1 153 ? 0.134 -25.987 -17.923 1 96.97 153 VAL A CA 1
ATOM 1165 C C . VAL A 1 153 ? -1.275 -26.206 -17.376 1 96.97 153 VAL A C 1
ATOM 1167 O O . VAL A 1 153 ? -1.573 -25.823 -16.242 1 96.97 153 VAL A O 1
ATOM 1170 N N . LEU A 1 154 ? -2.171 -26.766 -18.187 1 97.92 154 LEU A N 1
ATOM 1171 C CA . LEU A 1 154 ? -3.516 -27.055 -17.702 1 97.92 154 LEU A CA 1
ATOM 1172 C C . LEU A 1 154 ? -3.513 -28.273 -16.784 1 97.92 154 LEU A C 1
ATOM 1174 O O . LEU A 1 154 ? -4.131 -29.293 -17.098 1 97.92 154 LEU A O 1
ATOM 1178 N N . ARG A 1 155 ? -2.847 -28.176 -15.661 1 97.35 155 ARG A N 1
ATOM 1179 C CA . ARG A 1 155 ? -2.626 -29.207 -14.652 1 97.35 155 ARG A CA 1
ATOM 1180 C C . ARG A 1 155 ? -2.841 -28.654 -13.247 1 97.35 155 ARG A C 1
ATOM 1182 O O . ARG A 1 155 ? -2.848 -27.437 -13.048 1 97.35 155 ARG A O 1
ATOM 1189 N N . PRO A 1 156 ? -3.042 -29.534 -12.274 1 98.23 156 PRO A N 1
ATOM 1190 C CA . PRO A 1 156 ? -3.229 -29.074 -10.896 1 98.23 156 PRO A CA 1
ATOM 1191 C C . PRO A 1 156 ? -2.011 -28.33 -10.352 1 98.23 156 PRO A C 1
ATOM 1193 O O . PRO A 1 156 ? -0.887 -28.57 -10.798 1 98.23 156 PRO A O 1
ATOM 1196 N N . GLY A 1 157 ? -2.28 -27.431 -9.376 1 98.18 157 GLY A N 1
ATOM 1197 C CA . GLY A 1 157 ? -1.219 -26.64 -8.774 1 98.18 157 GLY A CA 1
ATOM 1198 C C . GLY A 1 157 ? -0.175 -27.483 -8.066 1 98.18 157 GLY A C 1
ATOM 1199 O O . GLY A 1 157 ? 0.951 -27.032 -7.847 1 98.18 157 GLY A O 1
ATOM 1200 N N . THR A 1 158 ? -0.5 -28.713 -7.69 1 98.16 158 THR A N 1
ATOM 1201 C CA . THR A 1 158 ? 0.403 -29.619 -6.991 1 98.16 158 THR A CA 1
ATOM 1202 C C . THR A 1 158 ? 1.58 -30.004 -7.882 1 98.16 158 THR A C 1
ATOM 1204 O O . THR A 1 158 ? 2.582 -30.537 -7.4 1 98.16 158 THR A O 1
ATOM 1207 N N . GLU A 1 159 ? 1.445 -29.783 -9.147 1 97.84 159 GLU A N 1
ATOM 1208 C CA . GLU A 1 159 ? 2.494 -30.2 -10.072 1 97.84 159 GLU A CA 1
ATOM 1209 C C . GLU A 1 159 ? 3.462 -29.056 -10.362 1 97.84 159 GLU A C 1
ATOM 1211 O O . GLU A 1 159 ? 4.421 -29.224 -11.118 1 97.84 159 GLU A O 1
ATOM 1216 N N . MET A 1 160 ? 3.192 -27.887 -9.83 1 97.85 160 MET A N 1
ATOM 1217 C CA . MET A 1 160 ? 4.157 -26.797 -9.937 1 97.85 160 MET A CA 1
ATOM 1218 C C . MET A 1 160 ? 5.491 -27.188 -9.309 1 97.85 160 MET A C 1
ATOM 1220 O O . MET A 1 160 ? 5.523 -27.898 -8.303 1 97.85 160 MET A O 1
ATOM 1224 N N . VAL A 1 161 ? 6.546 -26.684 -9.831 1 96.7 161 VAL A N 1
ATOM 1225 C CA . VAL A 1 161 ? 7.863 -27.017 -9.298 1 96.7 161 VAL A CA 1
ATOM 1226 C C . VAL A 1 161 ? 8.422 -25.828 -8.52 1 96.7 161 VAL A C 1
ATOM 1228 O O . VAL A 1 161 ? 9.355 -25.98 -7.728 1 96.7 161 VAL A O 1
ATOM 1231 N N . ALA A 1 162 ? 7.866 -24.595 -8.802 1 98.02 162 ALA A N 1
ATOM 1232 C CA . ALA A 1 162 ? 8.249 -23.381 -8.086 1 98.02 162 ALA A CA 1
ATOM 1233 C C . ALA A 1 162 ? 7.192 -22.293 -8.245 1 98.02 162 ALA A C 1
ATOM 1235 O O . ALA A 1 162 ? 6.354 -22.36 -9.148 1 98.02 162 ALA A O 1
ATOM 1236 N N . ALA A 1 163 ? 7.172 -21.371 -7.413 1 98.79 163 ALA A N 1
ATOM 1237 C CA . ALA A 1 163 ? 6.34 -20.172 -7.466 1 98.79 163 ALA A CA 1
ATOM 1238 C C . ALA A 1 163 ? 7.005 -19.01 -6.734 1 98.79 163 ALA A C 1
ATOM 1240 O O . ALA A 1 163 ? 7.789 -19.219 -5.805 1 98.79 163 ALA A O 1
ATOM 1241 N N . CYS A 1 164 ? 6.709 -17.837 -7.153 1 98.85 164 CYS A N 1
ATOM 1242 C CA . CYS A 1 164 ? 7.245 -16.66 -6.477 1 98.85 164 CYS A CA 1
ATOM 1243 C C . CYS A 1 164 ? 6.404 -15.427 -6.783 1 98.85 164 CYS A C 1
ATOM 1245 O O . CYS A 1 164 ? 5.562 -15.451 -7.683 1 98.85 164 CYS A O 1
ATOM 1247 N N . TYR A 1 165 ? 6.56 -14.485 -6.016 1 98.67 165 TYR A N 1
ATOM 1248 C CA . TYR A 1 165 ? 6.121 -13.14 -6.371 1 98.67 165 TYR A CA 1
ATOM 1249 C C . TYR A 1 165 ? 7.179 -12.106 -6.006 1 98.67 165 TYR A C 1
ATOM 1251 O O . TYR A 1 165 ? 7.967 -12.316 -5.08 1 98.67 165 TYR A O 1
ATOM 1259 N N . ALA A 1 166 ? 7.213 -11.084 -6.744 1 98.14 166 ALA A N 1
ATOM 1260 C CA . ALA A 1 166 ? 7.974 -9.875 -6.438 1 98.14 166 ALA A CA 1
ATOM 1261 C C . ALA A 1 166 ? 7.044 -8.712 -6.104 1 98.14 166 ALA A C 1
ATOM 1263 O O . ALA A 1 166 ? 6.085 -8.447 -6.833 1 98.14 166 ALA A O 1
ATOM 1264 N N . MET A 1 167 ? 7.279 -8.11 -5.033 1 96.38 167 MET A N 1
ATOM 1265 C CA . MET A 1 167 ? 6.501 -6.938 -4.639 1 96.38 167 MET A CA 1
ATOM 1266 C C . MET A 1 167 ? 7.334 -5.666 -4.762 1 96.38 167 MET A C 1
ATOM 1268 O O . MET A 1 167 ? 8.443 -5.591 -4.229 1 96.38 167 MET A O 1
ATOM 1272 N N . TYR A 1 168 ? 6.806 -4.714 -5.397 1 93.33 168 TYR A N 1
ATOM 1273 C CA . TYR A 1 168 ? 7.484 -3.443 -5.625 1 93.33 168 TYR A CA 1
ATOM 1274 C C . TYR A 1 168 ? 6.908 -2.35 -4.733 1 93.33 168 TYR A C 1
ATOM 1276 O O . TYR A 1 168 ? 5.942 -1.681 -5.106 1 93.33 168 TYR A O 1
ATOM 1284 N N . GLY A 1 169 ? 7.41 -2.202 -3.577 1 89.84 169 GLY A N 1
ATOM 1285 C CA . GLY A 1 169 ? 7.04 -1.169 -2.622 1 89.84 169 GLY A CA 1
ATOM 1286 C C . GLY A 1 169 ? 8.19 -0.245 -2.267 1 89.84 169 GLY A C 1
ATOM 1287 O O . GLY A 1 169 ? 8.993 0.115 -3.131 1 89.84 169 GLY A O 1
ATOM 1288 N N . ALA A 1 170 ? 8.187 0.193 -1.004 1 84.06 170 ALA A N 1
ATOM 1289 C CA . ALA A 1 170 ? 9.327 0.995 -0.57 1 84.06 170 ALA A CA 1
ATOM 1290 C C . ALA A 1 170 ? 10.641 0.258 -0.813 1 84.06 170 ALA A C 1
ATOM 1292 O O . ALA A 1 170 ? 11.635 0.864 -1.219 1 84.06 170 ALA A O 1
ATOM 1293 N N . SER A 1 171 ? 10.497 -0.979 -0.53 1 88.9 171 SER A N 1
ATOM 1294 C CA . SER A 1 171 ? 11.539 -1.922 -0.924 1 88.9 171 SER A CA 1
ATOM 1295 C C . SER A 1 171 ? 10.986 -3.004 -1.844 1 88.9 171 SER A C 1
ATOM 1297 O O . SER A 1 171 ? 9.773 -3.217 -1.902 1 88.9 171 SER A O 1
ATOM 1299 N N . THR A 1 172 ? 11.867 -3.57 -2.581 1 93.74 172 THR A N 1
ATOM 1300 C CA . THR A 1 172 ? 11.459 -4.671 -3.447 1 93.74 172 THR A CA 1
ATOM 1301 C C . THR A 1 172 ? 11.698 -6.014 -2.762 1 93.74 172 THR A C 1
ATOM 1303 O O . THR A 1 172 ? 12.818 -6.312 -2.341 1 93.74 172 THR A O 1
ATOM 1306 N N . HIS A 1 173 ? 10.681 -6.802 -2.716 1 95.92 173 HIS A N 1
ATOM 1307 C CA . HIS A 1 173 ? 10.733 -8.102 -2.058 1 95.92 173 HIS A CA 1
ATOM 1308 C C . HIS A 1 173 ? 10.459 -9.232 -3.045 1 95.92 173 HIS A C 1
ATOM 1310 O O . HIS A 1 173 ? 9.612 -9.095 -3.931 1 95.92 173 HIS A O 1
ATOM 1316 N N . LEU A 1 174 ? 11.217 -10.259 -2.855 1 97.88 174 LEU A N 1
ATOM 1317 C CA . LEU A 1 174 ? 10.971 -11.499 -3.584 1 97.88 174 LEU A CA 1
ATOM 1318 C C . LEU A 1 174 ? 10.7 -12.65 -2.622 1 97.88 174 LEU A C 1
ATOM 1320 O O . LEU A 1 174 ? 11.5 -12.913 -1.721 1 97.88 174 LEU A O 1
ATOM 1324 N N . VAL A 1 175 ? 9.603 -13.274 -2.76 1 98.5 175 VAL A N 1
ATOM 1325 C CA . VAL A 1 175 ? 9.268 -14.476 -2.004 1 98.5 175 VAL A CA 1
ATOM 1326 C C . VAL A 1 175 ? 9.219 -15.68 -2.942 1 98.5 175 VAL A C 1
ATOM 1328 O O . VAL A 1 175 ? 8.551 -15.64 -3.978 1 98.5 175 VAL A O 1
ATOM 1331 N N . LEU A 1 176 ? 9.921 -16.712 -2.568 1 98.56 176 LEU A N 1
ATOM 1332 C CA . LEU A 1 176 ? 10.175 -17.801 -3.505 1 98.56 176 LEU A CA 1
ATOM 1333 C C . LEU A 1 176 ? 10.037 -19.155 -2.816 1 98.56 176 LEU A C 1
ATOM 1335 O O . LEU A 1 176 ? 10.51 -19.335 -1.692 1 98.56 176 LEU A O 1
ATOM 1339 N N . THR A 1 177 ? 9.354 -20.094 -3.463 1 98.35 177 THR A N 1
ATOM 1340 C CA . THR A 1 177 ? 9.394 -21.497 -3.065 1 98.35 177 THR A CA 1
ATOM 1341 C C . THR A 1 177 ? 9.798 -22.381 -4.241 1 98.35 177 THR A C 1
ATOM 1343 O O . THR A 1 177 ? 9.394 -22.133 -5.379 1 98.35 177 THR A O 1
ATOM 1346 N N . MET A 1 178 ? 10.551 -23.295 -4.006 1 95.98 178 MET A N 1
ATOM 1347 C CA . MET A 1 178 ? 10.938 -24.335 -4.956 1 95.98 178 MET A CA 1
ATOM 1348 C C . MET A 1 178 ? 10.395 -25.694 -4.526 1 95.98 178 MET A C 1
ATOM 1350 O O . MET A 1 178 ? 10.961 -26.731 -4.874 1 95.98 178 MET A O 1
ATOM 1354 N N . GLY A 1 179 ? 9.328 -25.617 -3.659 1 94.54 179 GLY A N 1
ATOM 1355 C CA . GLY A 1 179 ? 8.642 -26.825 -3.228 1 94.54 179 GLY A CA 1
ATOM 1356 C C . GLY A 1 179 ? 9.135 -27.347 -1.892 1 94.54 179 GLY A C 1
ATOM 1357 O O . GLY A 1 179 ? 8.677 -28.39 -1.42 1 94.54 179 GLY A O 1
ATOM 1358 N N . ASP A 1 180 ? 10.06 -26.688 -1.295 1 93.29 180 ASP A N 1
ATOM 1359 C CA . ASP A 1 180 ? 10.638 -27.088 -0.016 1 93.29 180 ASP A CA 1
ATOM 1360 C C . ASP A 1 180 ? 10.844 -25.88 0.896 1 93.29 180 ASP A C 1
ATOM 1362 O O . ASP A 1 180 ? 11.975 -25.568 1.275 1 93.29 180 ASP A O 1
ATOM 1366 N N . GLY A 1 181 ? 9.722 -25.287 1.263 1 96.58 181 GLY A N 1
ATOM 1367 C CA . GLY A 1 181 ? 9.778 -24.113 2.119 1 96.58 181 GLY A CA 1
ATOM 1368 C C . GLY A 1 181 ? 9.663 -22.809 1.353 1 96.58 181 GLY A C 1
ATOM 1369 O O . GLY A 1 181 ? 9.572 -22.812 0.123 1 96.58 181 GLY A O 1
ATOM 1370 N N . VAL A 1 182 ? 9.62 -21.704 2.04 1 98.27 182 VAL A N 1
ATOM 1371 C CA . VAL A 1 182 ? 9.476 -20.369 1.469 1 98.27 182 VAL A CA 1
ATOM 1372 C C . VAL A 1 182 ? 10.563 -19.45 2.023 1 98.27 182 VAL A C 1
ATOM 1374 O O . VAL A 1 182 ? 10.861 -19.482 3.22 1 98.27 182 VAL A O 1
ATOM 1377 N N . ASN A 1 183 ? 11.162 -18.7 1.144 1 97.69 183 ASN A N 1
ATOM 1378 C CA . ASN A 1 183 ? 12.207 -17.763 1.54 1 97.69 183 ASN A CA 1
ATOM 1379 C C . ASN A 1 183 ? 11.965 -16.373 0.958 1 97.69 183 ASN A C 1
ATOM 1381 O O . ASN A 1 183 ? 11.486 -16.243 -0.17 1 97.69 183 ASN A O 1
ATOM 1385 N N . GLY A 1 184 ? 12.286 -15.366 1.759 1 96.35 184 GLY A N 1
ATOM 1386 C CA . GLY A 1 184 ? 12.135 -13.98 1.343 1 96.35 184 GLY A CA 1
ATOM 1387 C C . GLY A 1 184 ? 13.46 -13.277 1.119 1 96.35 184 GLY A C 1
ATOM 1388 O O . GLY A 1 184 ? 14.413 -13.482 1.874 1 96.35 184 GLY A O 1
ATOM 1389 N N . PHE A 1 185 ? 13.479 -12.52 0.081 1 96.08 185 PHE A N 1
ATOM 1390 C CA . PHE A 1 185 ? 14.662 -11.757 -0.298 1 96.08 185 PHE A CA 1
ATOM 1391 C C . PHE A 1 185 ? 14.321 -10.282 -0.475 1 96.08 185 PHE A C 1
ATOM 1393 O O . PHE A 1 185 ? 13.211 -9.942 -0.89 1 96.08 185 PHE A O 1
ATOM 1400 N N . THR A 1 186 ? 15.236 -9.441 -0.201 1 94.28 186 THR A N 1
ATOM 1401 C CA . THR A 1 186 ? 15.1 -8.006 -0.422 1 94.28 186 THR A CA 1
ATOM 1402 C C . THR A 1 186 ? 16.158 -7.506 -1.402 1 94.28 186 THR A C 1
ATOM 1404 O O . THR A 1 186 ? 17.323 -7.9 -1.319 1 94.28 186 THR A O 1
ATOM 1407 N N . LEU A 1 187 ? 15.742 -6.673 -2.317 1 94.42 187 LEU A N 1
ATOM 1408 C CA . LEU A 1 187 ? 16.663 -6.14 -3.315 1 94.42 187 LEU A CA 1
ATOM 1409 C C . LEU A 1 187 ? 17.521 -5.027 -2.723 1 94.42 187 LEU A C 1
ATOM 1411 O O . LEU A 1 187 ? 16.994 -4.04 -2.205 1 94.42 187 LEU A O 1
ATOM 1415 N N . ASP A 1 188 ? 18.761 -5.191 -2.733 1 91.53 188 ASP A N 1
ATOM 1416 C CA . ASP A 1 188 ? 19.696 -4.096 -2.493 1 91.53 188 ASP A CA 1
ATOM 1417 C C . ASP A 1 188 ? 20.002 -3.341 -3.785 1 91.53 188 ASP A C 1
ATOM 1419 O O . ASP A 1 188 ? 20.797 -3.803 -4.606 1 91.53 188 ASP A O 1
ATOM 1423 N N . THR A 1 189 ? 19.449 -2.272 -3.892 1 86.71 189 THR A N 1
ATOM 1424 C CA . THR A 1 189 ? 19.534 -1.535 -5.148 1 86.71 189 THR A CA 1
ATOM 1425 C C . THR A 1 189 ? 20.956 -1.035 -5.386 1 86.71 189 THR A C 1
ATOM 1427 O O . THR A 1 189 ? 21.348 -0.782 -6.527 1 86.71 189 THR A O 1
ATOM 1430 N N . ASN A 1 190 ? 21.714 -0.843 -4.335 1 83.89 190 ASN A N 1
ATOM 1431 C CA . ASN A 1 190 ? 23.094 -0.394 -4.488 1 83.89 190 ASN A CA 1
ATOM 1432 C C . ASN A 1 190 ? 23.988 -1.506 -5.03 1 83.89 190 ASN A C 1
ATOM 1434 O O . ASN A 1 190 ? 24.861 -1.256 -5.863 1 83.89 190 ASN A O 1
ATOM 1438 N N . LEU A 1 191 ? 23.716 -2.715 -4.569 1 84.93 191 LEU A N 1
ATOM 1439 C CA . LEU A 1 191 ? 24.489 -3.866 -5.025 1 84.93 191 LEU A CA 1
ATOM 1440 C C . LEU A 1 191 ? 23.865 -4.479 -6.274 1 84.93 191 LEU A C 1
ATOM 1442 O O . LEU A 1 191 ? 24.542 -5.178 -7.032 1 84.93 191 LEU A O 1
ATOM 1446 N N . GLY A 1 192 ? 22.513 -4.238 -6.354 1 89.78 192 GLY A N 1
ATOM 1447 C CA . GLY A 1 192 ? 21.777 -4.844 -7.452 1 89.78 192 GLY A CA 1
ATOM 1448 C C . GLY A 1 192 ? 21.495 -6.32 -7.239 1 89.78 192 GLY A C 1
ATOM 1449 O O . GLY A 1 192 ? 21.419 -7.088 -8.2 1 89.78 192 GLY A O 1
ATOM 1450 N N . GLU A 1 193 ? 21.426 -6.709 -5.944 1 93.45 193 GLU A N 1
ATOM 1451 C CA . GLU A 1 193 ? 21.248 -8.122 -5.624 1 93.45 193 GLU A CA 1
ATOM 1452 C C . GLU A 1 193 ? 20.097 -8.325 -4.642 1 93.45 193 GLU A C 1
ATOM 1454 O O . GLU A 1 193 ? 19.917 -7.532 -3.716 1 93.45 193 GLU A O 1
ATOM 1459 N N . PHE A 1 194 ? 19.399 -9.387 -4.915 1 96.01 194 PHE A N 1
ATOM 1460 C CA . PHE A 1 194 ? 18.469 -9.849 -3.891 1 96.01 194 PHE A CA 1
ATOM 1461 C C . PHE A 1 194 ? 19.211 -10.566 -2.77 1 96.01 194 PHE A C 1
ATOM 1463 O O . PHE A 1 194 ? 19.978 -11.497 -3.022 1 96.01 194 PHE A O 1
ATOM 1470 N N . ILE A 1 195 ? 18.916 -10.171 -1.551 1 94.27 195 ILE A N 1
ATOM 1471 C CA . ILE A 1 195 ? 19.58 -10.72 -0.374 1 94.27 195 IL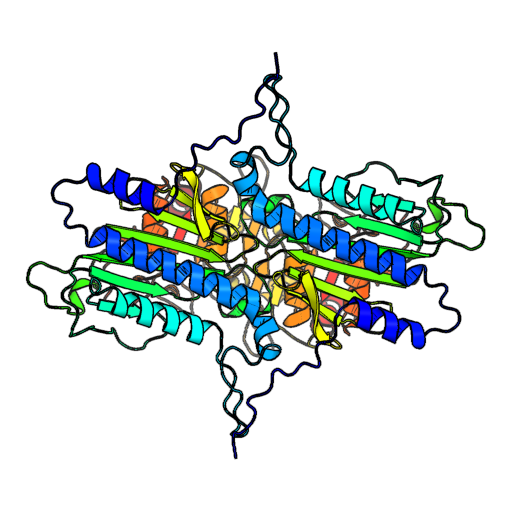E A CA 1
ATOM 1472 C C . ILE A 1 195 ? 18.564 -11.458 0.495 1 94.27 195 ILE A C 1
ATOM 1474 O O . ILE A 1 195 ? 17.451 -10.97 0.71 1 94.27 195 ILE A O 1
ATOM 1478 N N . LEU A 1 196 ? 18.974 -12.619 1.001 1 94.34 196 LEU A N 1
ATOM 1479 C CA . LEU A 1 196 ? 18.1 -13.381 1.887 1 94.34 196 LEU A CA 1
ATOM 1480 C C . LEU A 1 196 ? 17.864 -12.632 3.194 1 94.34 196 LEU A C 1
ATOM 1482 O O . LEU A 1 196 ? 18.796 -12.434 3.978 1 94.34 196 LEU A O 1
ATOM 1486 N N . THR A 1 197 ? 16.67 -12.216 3.441 1 91.57 197 THR A N 1
ATOM 1487 C CA . THR A 1 197 ? 16.359 -11.444 4.639 1 91.57 197 THR A CA 1
ATOM 1488 C C . THR A 1 197 ? 15.384 -12.204 5.534 1 91.57 197 THR A C 1
ATOM 1490 O O . THR A 1 197 ? 15.319 -11.958 6.74 1 91.57 197 THR A O 1
ATOM 1493 N N . GLU A 1 198 ? 14.608 -13.132 4.918 1 92.51 198 GLU A N 1
ATOM 1494 C CA . GLU A 1 198 ? 13.635 -13.935 5.653 1 92.51 198 GLU A CA 1
ATOM 1495 C C . GLU A 1 198 ? 13.743 -15.411 5.279 1 92.51 198 GLU A C 1
ATOM 1497 O O . GLU A 1 198 ? 12.949 -15.914 4.48 1 92.51 198 GLU A O 1
ATOM 1502 N N . PRO A 1 199 ? 14.621 -16.065 5.92 1 93.9 199 PRO A N 1
ATOM 1503 C CA . PRO A 1 199 ? 14.727 -17.5 5.646 1 93.9 199 PRO A CA 1
ATOM 1504 C C . PRO A 1 199 ? 13.589 -18.306 6.269 1 93.9 199 PRO A C 1
ATOM 1506 O O . PRO A 1 199 ? 13.137 -17.99 7.373 1 93.9 199 PRO A O 1
ATOM 1509 N N . ASP A 1 200 ? 13.066 -19.236 5.624 1 95.68 200 ASP A N 1
ATOM 1510 C CA . ASP A 1 200 ? 12.073 -20.186 6.116 1 95.68 200 ASP A CA 1
ATOM 1511 C C . ASP A 1 200 ? 10.859 -19.461 6.693 1 95.68 200 ASP A C 1
ATOM 1513 O O . ASP A 1 200 ? 10.495 -19.675 7.852 1 95.68 200 ASP A O 1
ATOM 1517 N N . MET A 1 201 ? 10.288 -18.713 5.875 1 96.51 201 MET A N 1
ATOM 1518 C CA . MET A 1 201 ? 9.108 -17.951 6.272 1 96.51 201 MET A CA 1
ATOM 1519 C C . MET A 1 201 ? 7.974 -18.881 6.689 1 96.51 201 MET A C 1
ATOM 1521 O O . MET A 1 201 ? 7.731 -19.901 6.04 1 96.51 201 MET A O 1
ATOM 1525 N N . ARG A 1 202 ? 7.332 -18.523 7.733 1 98.1 202 ARG A N 1
ATOM 1526 C CA . ARG A 1 202 ? 6.158 -19.236 8.226 1 98.1 202 ARG A CA 1
ATOM 1527 C C . ARG A 1 202 ? 5.019 -18.269 8.531 1 98.1 202 ARG A C 1
ATOM 1529 O O . ARG A 1 202 ? 5.243 -17.195 9.095 1 98.1 202 ARG A O 1
ATOM 1536 N N . VAL A 1 203 ? 3.886 -18.64 8.172 1 98.01 203 VAL A N 1
ATOM 1537 C CA . VAL A 1 203 ? 2.727 -17.808 8.476 1 98.01 203 VAL A CA 1
ATOM 1538 C C . VAL A 1 203 ? 2.231 -18.109 9.888 1 98.01 203 VAL A C 1
ATOM 1540 O O . VAL A 1 203 ? 2.149 -19.272 10.289 1 98.01 203 VAL A O 1
ATOM 1543 N N . PRO A 1 204 ? 1.918 -17.105 10.707 1 97.78 204 PRO A N 1
ATOM 1544 C CA . PRO A 1 204 ? 1.365 -17.334 12.044 1 97.78 204 PRO A CA 1
ATOM 1545 C C . PRO A 1 204 ? 0.058 -18.124 12.015 1 97.78 204 PRO A C 1
ATOM 1547 O O . PRO A 1 204 ? -0.742 -17.967 11.089 1 97.78 204 PRO A O 1
ATOM 1550 N N . MET A 1 205 ? -0.153 -18.875 13.021 1 98.02 205 MET A N 1
ATOM 1551 C CA . MET A 1 205 ? -1.333 -19.729 13.116 1 98.02 205 MET A CA 1
ATOM 1552 C C . MET A 1 205 ? -2.606 -18.893 13.184 1 98.02 205 MET A C 1
ATOM 1554 O O . MET A 1 205 ? -3.627 -19.26 12.601 1 98.02 205 MET A O 1
ATOM 1558 N N . TYR A 1 206 ? -2.503 -17.769 13.977 1 97.73 206 TYR A N 1
ATOM 1559 C CA . TYR A 1 206 ? -3.657 -16.9 14.174 1 97.73 206 TYR A CA 1
ATOM 1560 C C . TYR A 1 206 ? -3.262 -15.433 14.056 1 97.73 206 TYR A C 1
ATOM 1562 O O . TYR A 1 206 ? -2.168 -15.043 14.47 1 97.73 206 TYR A O 1
ATOM 1570 N N . ARG A 1 207 ? -4.057 -14.631 13.445 1 97.36 207 ARG A N 1
ATOM 1571 C CA . ARG A 1 207 ? -3.984 -13.174 13.418 1 97.36 207 ARG A CA 1
ATOM 1572 C C . ARG A 1 207 ? -5.32 -12.566 13.004 1 97.36 207 ARG A C 1
ATOM 1574 O O . ARG A 1 207 ? -5.918 -12.986 12.011 1 97.36 207 ARG A O 1
ATOM 1581 N N . GLN A 1 208 ? -5.759 -11.615 13.699 1 97.73 208 GLN A N 1
ATOM 1582 C CA . GLN A 1 208 ? -7.07 -11.021 13.457 1 97.73 208 GLN A CA 1
ATOM 1583 C C . GLN A 1 208 ? -6.978 -9.874 12.455 1 97.73 208 GLN A C 1
ATOM 1585 O O . GLN A 1 208 ? -7.283 -8.727 12.787 1 97.73 208 GLN A O 1
ATOM 1590 N N . ILE A 1 209 ? -6.627 -10.159 11.28 1 97.86 209 ILE A N 1
ATOM 1591 C CA . ILE A 1 209 ? -6.603 -9.248 10.141 1 97.86 209 ILE A CA 1
ATOM 1592 C C . ILE A 1 209 ? -7.268 -9.91 8.936 1 97.86 209 ILE A C 1
ATOM 1594 O O . ILE A 1 209 ? -7.015 -11.081 8.645 1 97.86 209 ILE A O 1
ATOM 1598 N N . TYR A 1 210 ? -8.181 -9.235 8.306 1 98.64 210 TYR A N 1
ATOM 1599 C CA . TYR A 1 210 ? -8.77 -9.786 7.091 1 98.64 210 TYR A CA 1
ATOM 1600 C C . TYR A 1 210 ? -8.682 -8.789 5.942 1 98.64 210 TYR A C 1
ATOM 1602 O O . TYR A 1 210 ? -8.725 -7.576 6.16 1 98.64 210 TYR A O 1
ATOM 1610 N N . SER A 1 211 ? -8.478 -9.269 4.795 1 98.35 211 SER A N 1
ATOM 1611 C CA . SER A 1 211 ? -8.32 -8.499 3.566 1 98.35 211 SER A CA 1
ATOM 1612 C C . SER A 1 211 ? -9.363 -8.894 2.527 1 98.35 211 SER A C 1
ATOM 1614 O O . SER A 1 211 ? -9.302 -9.989 1.964 1 98.35 211 SER A O 1
ATOM 1616 N N . ILE A 1 212 ? -10.296 -8.031 2.256 1 98.42 212 ILE A N 1
ATOM 1617 C CA . ILE A 1 212 ? -11.368 -8.294 1.302 1 98.42 212 ILE A CA 1
ATOM 1618 C C . ILE A 1 212 ? -11.989 -6.976 0.847 1 98.42 212 ILE A C 1
ATOM 1620 O O . ILE A 1 212 ? -12.054 -6.015 1.617 1 98.42 212 ILE A O 1
ATOM 1624 N N . ASN A 1 213 ? -12.373 -6.877 -0.361 1 97.64 213 ASN A N 1
ATOM 1625 C CA . ASN A 1 213 ? -13.101 -5.706 -0.836 1 97.64 213 ASN A CA 1
ATOM 1626 C C . ASN A 1 213 ? -14.557 -5.728 -0.379 1 97.64 213 ASN A C 1
ATOM 1628 O O . ASN A 1 213 ? -15.434 -6.193 -1.11 1 97.64 213 ASN A O 1
ATOM 1632 N N . GLU A 1 214 ? -14.883 -5.1 0.676 1 98.08 214 GLU A N 1
ATOM 1633 C CA . GLU A 1 214 ? -16.232 -5.142 1.233 1 98.08 214 GLU A CA 1
ATOM 1634 C C . GLU A 1 214 ? -17.201 -4.313 0.396 1 98.08 214 GLU A C 1
ATOM 1636 O O . GLU A 1 214 ? -18.418 -4.41 0.567 1 98.08 214 GLU A O 1
ATOM 1641 N N . GLY A 1 215 ? -16.649 -3.54 -0.463 1 97.73 215 GLY A N 1
ATOM 1642 C CA . GLY A 1 215 ? -17.518 -2.852 -1.404 1 97.73 215 GLY A CA 1
ATOM 1643 C C . GLY A 1 215 ? -18.376 -3.797 -2.225 1 97.73 215 GLY A C 1
ATOM 1644 O O . GLY A 1 215 ? -19.406 -3.394 -2.768 1 97.73 215 GLY A O 1
ATOM 1645 N N . ASN A 1 216 ? -18.01 -5.025 -2.301 1 97.36 216 ASN A N 1
ATOM 1646 C CA . ASN A 1 216 ? -18.722 -6.02 -3.096 1 97.36 216 ASN A CA 1
ATOM 1647 C C . ASN A 1 216 ? -19.803 -6.721 -2.279 1 97.36 216 ASN A C 1
ATOM 1649 O O . ASN A 1 216 ? -20.427 -7.672 -2.754 1 97.36 216 ASN A O 1
ATOM 1653 N N . THR A 1 217 ? -20.043 -6.282 -1.075 1 97.98 217 THR A N 1
ATOM 1654 C CA . THR A 1 217 ? -20.968 -6.936 -0.157 1 97.98 217 THR A CA 1
ATOM 1655 C C . THR A 1 217 ? -22.314 -7.186 -0.831 1 97.98 217 THR A C 1
ATOM 1657 O O . THR A 1 217 ? -22.904 -8.257 -0.673 1 97.98 217 THR A O 1
ATOM 1660 N N . TYR A 1 218 ? -22.758 -6.231 -1.602 1 97.85 218 TYR A N 1
ATOM 1661 C CA . TYR A 1 218 ? -24.041 -6.316 -2.291 1 97.85 218 TYR A CA 1
ATOM 1662 C C . TYR A 1 218 ? -24.103 -7.553 -3.178 1 97.85 218 TYR A C 1
ATOM 1664 O O . TYR A 1 218 ? -25.173 -8.137 -3.365 1 97.85 218 TYR A O 1
ATOM 1672 N N . TYR A 1 219 ? -23.017 -8.022 -3.684 1 97.75 219 TYR A N 1
ATOM 1673 C CA . TYR A 1 219 ? -22.972 -9.092 -4.674 1 97.75 219 TYR A CA 1
ATOM 1674 C C . TYR A 1 219 ? -22.733 -10.442 -4.009 1 97.75 219 TYR A C 1
ATOM 1676 O O . TYR A 1 219 ? -22.854 -11.488 -4.651 1 97.75 219 TYR A O 1
ATOM 1684 N N . TRP A 1 220 ? -22.39 -10.453 -2.735 1 97.65 220 TRP A N 1
ATOM 1685 C CA . TRP A 1 220 ? -22.018 -11.686 -2.049 1 97.65 220 TRP A CA 1
ATOM 1686 C C . TRP A 1 220 ? -23.253 -12.512 -1.704 1 97.65 220 TRP A C 1
ATOM 1688 O O . TRP A 1 220 ? -24.355 -11.971 -1.582 1 97.65 220 TRP A O 1
ATOM 1698 N N . ASN A 1 221 ? -23.09 -13.811 -1.619 1 96.37 221 ASN A N 1
ATOM 1699 C CA . ASN A 1 221 ? -24.146 -14.651 -1.064 1 96.37 221 ASN A CA 1
ATOM 1700 C C . ASN A 1 221 ? -24.189 -14.565 0.458 1 96.37 221 ASN A C 1
ATOM 1702 O O . ASN A 1 221 ? -23.334 -13.926 1.073 1 96.37 221 ASN A O 1
ATOM 1706 N N . ASP A 1 222 ? -25.053 -15.213 1.085 1 96.17 222 ASP A N 1
ATOM 1707 C CA . ASP A 1 222 ? -25.323 -15.059 2.512 1 96.17 222 ASP A CA 1
ATOM 1708 C C . ASP A 1 222 ? -24.204 -15.672 3.351 1 96.17 222 ASP A C 1
ATOM 1710 O O . ASP A 1 222 ? -23.894 -15.177 4.437 1 96.17 222 ASP A O 1
ATOM 1714 N N . ASN A 1 223 ? -23.64 -16.725 2.922 1 95.9 223 ASN A N 1
ATOM 1715 C CA . ASN A 1 223 ? -22.569 -17.378 3.666 1 95.9 223 ASN A CA 1
ATOM 1716 C C . ASN A 1 223 ? -21.353 -16.467 3.814 1 95.9 223 ASN A C 1
ATOM 1718 O O . ASN A 1 223 ? -20.774 -16.368 4.897 1 95.9 223 ASN A O 1
ATOM 1722 N N . ILE A 1 224 ? -21.04 -15.81 2.725 1 97.58 224 ILE A N 1
ATOM 1723 C CA . ILE A 1 224 ? -19.891 -14.911 2.736 1 97.58 224 ILE A CA 1
ATOM 1724 C C . ILE A 1 224 ? -20.191 -13.701 3.617 1 97.58 224 ILE A C 1
ATOM 1726 O O . ILE A 1 224 ? -19.379 -13.328 4.467 1 97.58 224 ILE A O 1
ATOM 1730 N N . LYS A 1 225 ? -21.369 -13.121 3.456 1 97.76 225 LYS A N 1
ATOM 1731 C CA . LYS A 1 225 ? -21.771 -11.964 4.25 1 97.76 225 LYS A CA 1
ATOM 1732 C C . LYS A 1 225 ? -21.738 -12.283 5.742 1 97.76 225 LYS A C 1
ATOM 1734 O O . LYS A 1 225 ? -21.215 -11.501 6.538 1 97.76 225 LYS A O 1
ATOM 1739 N N . SER A 1 226 ? -22.282 -13.403 6.058 1 98.09 226 SER A N 1
ATOM 1740 C CA . SER A 1 226 ? -22.372 -13.778 7.465 1 98.09 226 SER A CA 1
ATOM 1741 C C . SER A 1 226 ? -20.989 -14.006 8.066 1 98.09 226 SER A C 1
ATOM 1743 O O . SER A 1 226 ? -20.751 -13.678 9.231 1 98.09 226 SER A O 1
ATOM 1745 N N . PHE A 1 227 ? -20.106 -14.581 7.342 1 98.66 227 PHE A N 1
ATOM 1746 C CA . PHE A 1 227 ? -18.763 -14.818 7.858 1 98.66 227 PHE A CA 1
ATOM 1747 C C . PHE A 1 227 ? -18.029 -13.501 8.082 1 98.66 227 PHE A C 1
ATOM 1749 O O . PHE A 1 227 ? -17.354 -13.326 9.098 1 98.66 227 PHE A O 1
ATOM 1756 N N . ILE A 1 228 ? -18.116 -12.588 7.079 1 98.61 228 ILE A N 1
ATOM 1757 C CA . ILE A 1 228 ? -17.446 -11.3 7.22 1 98.61 228 ILE A CA 1
ATOM 1758 C C . ILE A 1 228 ? -18.026 -10.544 8.413 1 98.61 228 ILE A C 1
ATOM 1760 O O . ILE A 1 228 ? -17.289 -9.911 9.173 1 98.61 228 ILE A O 1
ATOM 1764 N N . ASN A 1 229 ? -19.323 -10.596 8.603 1 98.23 229 ASN A N 1
ATOM 1765 C CA . ASN A 1 229 ? -19.937 -9.979 9.774 1 98.23 229 ASN A CA 1
ATOM 1766 C C . ASN A 1 229 ? -19.429 -10.605 11.069 1 98.23 229 ASN A C 1
ATOM 1768 O O . ASN A 1 229 ? -19.219 -9.905 12.061 1 98.23 229 ASN A O 1
ATOM 1772 N N . PHE A 1 230 ? -19.286 -11.935 11.039 1 98.45 230 PHE A N 1
ATOM 1773 C CA . PHE A 1 230 ? -18.761 -12.651 12.196 1 98.45 230 PHE A CA 1
ATOM 1774 C C . PHE A 1 230 ? -17.378 -12.133 12.571 1 98.45 230 PHE A C 1
ATOM 1776 O O . PHE A 1 230 ? -17.07 -11.97 13.753 1 98.45 230 PHE A O 1
ATOM 1783 N N . LEU A 1 231 ? -16.517 -11.845 11.603 1 98.66 231 LEU A N 1
ATOM 1784 C CA . LEU A 1 231 ? -15.161 -11.368 11.85 1 98.66 231 LEU A CA 1
ATOM 1785 C C . LEU A 1 231 ? -15.181 -9.999 12.522 1 98.66 231 LEU A C 1
ATOM 1787 O O . LEU A 1 231 ? -14.221 -9.621 13.199 1 98.66 231 LEU A O 1
ATOM 1791 N N . LYS A 1 232 ? -16.23 -9.248 12.281 1 98.32 232 LYS A N 1
ATOM 1792 C CA . LYS A 1 232 ? -16.319 -7.871 12.757 1 98.32 232 LYS A CA 1
ATOM 1793 C C . LYS A 1 232 ? -16.929 -7.809 14.154 1 98.32 232 LYS A C 1
ATOM 1795 O O . LYS A 1 232 ? -17.157 -6.723 14.691 1 98.32 232 LYS A O 1
ATOM 1800 N N . GLU A 1 233 ? -17.218 -8.946 14.723 1 98.11 233 GLU A N 1
ATOM 1801 C CA . GLU A 1 233 ? -17.65 -9.073 16.112 1 98.11 233 GLU A CA 1
ATOM 1802 C C . GLU A 1 233 ? -16.487 -9.468 17.018 1 98.11 233 GLU A C 1
ATOM 1804 O O . GLU A 1 233 ? -15.509 -10.062 16.558 1 98.11 233 GLU A O 1
ATOM 1809 N N . PRO A 1 234 ? -16.6 -9.108 18.288 1 97.56 234 PRO A N 1
ATOM 1810 C CA . PRO A 1 234 ? -15.537 -9.522 19.207 1 97.56 234 PRO A CA 1
ATOM 1811 C C . PRO A 1 234 ? -15.272 -11.025 19.163 1 97.56 234 PRO A C 1
ATOM 1813 O O . PRO A 1 234 ? -16.211 -11.823 19.224 1 97.56 234 PRO A O 1
ATOM 1816 N N . GLN A 1 235 ? -14.058 -11.376 19.019 1 97.26 235 GLN A N 1
ATOM 1817 C CA . GLN A 1 235 ? -13.607 -12.764 19.02 1 97.26 235 GLN A CA 1
ATOM 1818 C C . GLN A 1 235 ? -13.313 -13.245 20.438 1 97.26 235 GLN A C 1
ATOM 1820 O O . GLN A 1 235 ? -13.722 -12.61 21.412 1 97.26 235 GLN A O 1
ATOM 1825 N N . ASP A 1 236 ? -12.605 -14.345 20.572 1 94.33 236 ASP A N 1
ATOM 1826 C CA . ASP A 1 236 ? -12.345 -14.946 21.876 1 94.33 236 ASP A CA 1
ATOM 1827 C C . ASP A 1 236 ? -11.543 -13.999 22.767 1 94.33 236 ASP A C 1
ATOM 1829 O O . ASP A 1 236 ? -11.704 -14.002 23.989 1 94.33 236 ASP A O 1
ATOM 1833 N N . ASP A 1 237 ? -10.828 -13.178 22.216 1 94.23 237 ASP A N 1
ATOM 1834 C CA . ASP A 1 237 ? -10.001 -12.259 22.992 1 94.23 237 ASP A CA 1
ATOM 1835 C C . ASP A 1 237 ? -10.709 -10.922 23.197 1 94.23 237 ASP A C 1
ATOM 1837 O O . ASP A 1 237 ? -10.114 -9.971 23.709 1 94.23 237 ASP A O 1
ATOM 1841 N N . GLY A 1 238 ? -11.869 -10.845 22.654 1 95.21 238 GLY A N 1
ATOM 1842 C CA . GLY A 1 238 ? -12.689 -9.67 22.898 1 95.21 238 GLY A CA 1
ATOM 1843 C C . GLY A 1 238 ? -12.541 -8.606 21.826 1 95.21 238 GLY A C 1
ATOM 1844 O O . GLY A 1 238 ? -13.147 -7.537 21.918 1 95.21 238 GLY A O 1
ATOM 1845 N N . LYS A 1 239 ? -11.787 -8.843 20.797 1 96.3 239 LYS A N 1
ATOM 1846 C CA . LYS A 1 239 ? -11.556 -7.851 19.751 1 96.3 239 LYS A CA 1
ATOM 1847 C C . LYS A 1 239 ? -11.979 -8.384 18.385 1 96.3 239 LYS A C 1
ATOM 1849 O O . LYS A 1 239 ? -11.782 -9.563 18.085 1 96.3 239 LYS A O 1
ATOM 1854 N N . PRO A 1 240 ? -12.516 -7.552 17.571 1 98.14 240 PRO A N 1
ATOM 1855 C CA . PRO A 1 240 ? -12.802 -7.946 16.189 1 98.14 240 PRO A CA 1
ATOM 1856 C C . PRO A 1 240 ? -11.55 -7.98 15.314 1 98.14 240 PRO A C 1
ATOM 1858 O O . PRO A 1 240 ? -10.466 -7.605 15.767 1 98.14 240 PRO A O 1
ATOM 1861 N N . PHE A 1 241 ? -11.75 -8.56 14.171 1 98.47 241 PHE A N 1
ATOM 1862 C CA . PHE A 1 241 ? -10.683 -8.496 13.18 1 98.47 241 PHE A CA 1
ATOM 1863 C C . PHE A 1 241 ? -10.502 -7.072 12.669 1 98.47 241 PHE A C 1
ATOM 1865 O O . PHE A 1 241 ? -11.445 -6.278 12.681 1 98.47 241 PHE A O 1
ATOM 1872 N N . SER A 1 242 ? -9.336 -6.725 12.285 1 97.33 242 SER A N 1
ATOM 1873 C CA . SER A 1 242 ? -9.036 -5.466 11.61 1 97.33 242 SER A CA 1
ATOM 1874 C C . SER A 1 242 ? -9.047 -5.635 10.095 1 97.33 242 SER A C 1
ATOM 1876 O O . SER A 1 242 ? -8.495 -6.603 9.569 1 97.33 242 SER A O 1
ATOM 1878 N N . ALA A 1 243 ? -9.644 -4.712 9.405 1 97.9 243 ALA A N 1
ATOM 1879 C CA . ALA A 1 243 ? -9.706 -4.767 7.946 1 97.9 243 ALA A CA 1
ATOM 1880 C C . ALA A 1 243 ? -8.498 -4.076 7.32 1 97.9 243 ALA A C 1
ATOM 1882 O O . ALA A 1 243 ? -8.122 -2.976 7.731 1 97.9 243 ALA A O 1
ATOM 1883 N N . ARG A 1 244 ? -7.861 -4.711 6.422 1 96.85 244 ARG A N 1
ATOM 1884 C CA . ARG A 1 244 ? -6.828 -4.169 5.544 1 96.85 244 ARG A CA 1
ATOM 1885 C C . ARG A 1 244 ? -7.016 -4.658 4.112 1 96.85 244 ARG A C 1
ATOM 1887 O O . ARG A 1 244 ? -7.092 -5.863 3.867 1 96.85 244 ARG A O 1
ATOM 1894 N N . TYR A 1 245 ? -7.092 -3.708 3.174 1 96.53 245 TYR A N 1
ATOM 1895 C CA . TYR A 1 245 ? -7.254 -4.137 1.789 1 96.53 245 TYR A CA 1
ATOM 1896 C C . TYR A 1 245 ? -6.68 -3.104 0.827 1 96.53 245 TYR A C 1
ATOM 1898 O O . TYR A 1 245 ? -7.317 -2.086 0.547 1 96.53 245 TYR A O 1
ATOM 1906 N N . VAL A 1 246 ? -5.642 -3.415 0.242 1 93.43 246 VAL A N 1
ATOM 1907 C CA . VAL A 1 246 ? -4.939 -2.522 -0.672 1 93.43 246 VAL A CA 1
ATOM 1908 C C . VAL A 1 246 ? -5.56 -2.613 -2.064 1 93.43 246 VAL A C 1
ATOM 1910 O O . VAL A 1 246 ? -5.675 -1.605 -2.766 1 93.43 246 VAL A O 1
ATOM 1913 N N . GLY A 1 247 ? -5.956 -3.798 -2.514 1 92.69 247 GLY A N 1
ATOM 1914 C CA . GLY A 1 247 ? -6.467 -4.009 -3.859 1 92.69 247 GLY A CA 1
ATOM 1915 C C . GLY A 1 247 ? -5.424 -4.558 -4.814 1 92.69 247 GLY A C 1
ATOM 1916 O O . GLY A 1 247 ? -5.637 -4.578 -6.028 1 92.69 247 GLY A O 1
ATOM 1917 N N . SER A 1 248 ? -4.304 -4.869 -4.353 1 93.35 248 SER A N 1
ATOM 1918 C CA . SER A 1 248 ? -3.257 -5.654 -4.999 1 93.35 248 SER A CA 1
ATOM 1919 C C . SER A 1 248 ? -3 -6.956 -4.248 1 93.35 248 SER A C 1
ATOM 1921 O O . SER A 1 248 ? -2.625 -6.939 -3.074 1 93.35 248 SER A O 1
ATOM 1923 N N . MET A 1 249 ? -3.182 -8.008 -4.886 1 96.23 249 MET A N 1
ATOM 1924 C CA . MET A 1 249 ? -3.07 -9.297 -4.209 1 96.23 249 MET A CA 1
ATOM 1925 C C . MET A 1 249 ? -1.687 -9.47 -3.591 1 96.23 249 MET A C 1
ATOM 1927 O O . MET A 1 249 ? -1.564 -9.916 -2.449 1 96.23 249 MET A O 1
ATOM 1931 N N . VAL A 1 250 ? -0.661 -9.121 -4.345 1 96.82 250 VAL A N 1
ATOM 1932 C CA . VAL A 1 250 ? 0.703 -9.314 -3.865 1 96.82 250 VAL A CA 1
ATOM 1933 C C . VAL A 1 250 ? 0.902 -8.555 -2.555 1 96.82 250 VAL A C 1
ATOM 1935 O O . VAL A 1 250 ? 1.462 -9.093 -1.597 1 96.82 250 VAL A O 1
ATOM 1938 N N . SER A 1 251 ? 0.431 -7.333 -2.506 1 94.52 251 SER A N 1
ATOM 1939 C CA . SER A 1 251 ? 0.584 -6.515 -1.307 1 94.52 251 SER A CA 1
ATOM 1940 C C . SER A 1 251 ? -0.196 -7.102 -0.135 1 94.52 251 SER A C 1
ATOM 1942 O O . SER A 1 251 ? 0.327 -7.201 0.978 1 94.52 251 SER A O 1
ATOM 1944 N N . ASP A 1 252 ? -1.405 -7.454 -0.337 1 96.26 252 ASP A N 1
ATOM 1945 C CA . ASP A 1 252 ? -2.26 -8.005 0.71 1 96.26 252 ASP A CA 1
ATOM 1946 C C . ASP A 1 252 ? -1.724 -9.346 1.207 1 96.26 252 ASP A C 1
ATOM 1948 O O . ASP A 1 252 ? -1.696 -9.6 2.413 1 96.26 252 ASP A O 1
ATOM 1952 N N . MET A 1 253 ? -1.265 -10.143 0.292 1 96.99 253 MET A N 1
ATOM 1953 C CA . MET A 1 253 ? -0.75 -11.463 0.646 1 96.99 253 MET A CA 1
ATOM 1954 C C . MET A 1 253 ? 0.589 -11.349 1.367 1 96.99 253 MET A C 1
ATOM 1956 O O . MET A 1 253 ? 0.884 -12.138 2.266 1 96.99 253 MET A O 1
ATOM 1960 N N . HIS A 1 254 ? 1.391 -10.43 0.894 1 96.56 254 HIS A N 1
ATOM 1961 C CA . HIS A 1 254 ? 2.665 -10.241 1.579 1 96.56 254 HIS A CA 1
ATOM 1962 C C . HIS A 1 254 ? 2.455 -9.928 3.056 1 96.56 254 HIS A C 1
ATOM 1964 O O . HIS A 1 254 ? 3.152 -10.472 3.915 1 96.56 254 HIS A O 1
ATOM 1970 N N . ARG A 1 255 ? 1.523 -9.036 3.36 1 95.39 255 ARG A N 1
ATOM 1971 C CA . ARG A 1 255 ? 1.171 -8.755 4.748 1 95.39 255 ARG A CA 1
ATOM 1972 C C . ARG A 1 255 ? 0.721 -10.023 5.466 1 95.39 255 ARG A C 1
ATOM 1974 O O . ARG A 1 255 ? 1.083 -10.25 6.623 1 95.39 255 ARG A O 1
ATOM 1981 N N . THR A 1 256 ? -0.064 -10.828 4.823 1 97.11 256 THR A N 1
ATOM 1982 C CA . THR A 1 256 ? -0.588 -12.055 5.413 1 97.11 256 THR A CA 1
ATOM 1983 C C . THR A 1 256 ? 0.541 -13.04 5.706 1 97.11 256 THR A C 1
ATOM 1985 O O . THR A 1 256 ? 0.521 -13.729 6.727 1 97.11 256 THR A O 1
ATOM 1988 N N . PHE A 1 257 ? 1.495 -13.097 4.804 1 96.9 257 PHE A N 1
ATOM 1989 C CA . PHE A 1 257 ? 2.65 -13.96 5.023 1 96.9 257 PHE A CA 1
ATOM 1990 C C . PHE A 1 257 ? 3.4 -13.55 6.285 1 96.9 257 PHE A C 1
ATOM 1992 O O . PHE A 1 257 ? 3.833 -14.404 7.061 1 96.9 257 PHE A O 1
ATOM 1999 N N . LEU A 1 258 ? 3.494 -12.301 6.493 1 94.85 258 LEU A N 1
ATOM 2000 C CA . LEU A 1 258 ? 4.335 -11.784 7.567 1 94.85 258 LEU A CA 1
ATOM 2001 C C . LEU A 1 258 ? 3.575 -11.759 8.889 1 94.85 258 LEU A C 1
ATOM 2003 O O . LEU A 1 258 ? 4.116 -12.142 9.928 1 94.85 258 LEU A O 1
ATOM 2007 N N . TYR A 1 259 ? 2.278 -11.334 8.821 1 94.99 259 TYR A N 1
ATOM 2008 C CA . TYR A 1 259 ? 1.566 -11.064 10.065 1 94.99 259 TYR A CA 1
ATOM 2009 C C . TYR A 1 259 ? 0.518 -12.137 10.337 1 94.99 259 TYR A C 1
ATOM 2011 O O . TYR A 1 259 ? 0.063 -12.295 11.473 1 94.99 259 TYR A O 1
ATOM 2019 N N . GLY A 1 260 ? 0.127 -12.799 9.255 1 97.17 260 GLY A N 1
ATOM 2020 C CA . GLY A 1 260 ? -1.008 -13.702 9.364 1 97.17 260 GLY A CA 1
ATOM 2021 C C . GLY A 1 260 ? -2.329 -13.044 9.017 1 97.17 260 GLY A C 1
ATOM 2022 O O . GLY A 1 260 ? -2.364 -11.872 8.637 1 97.17 260 GLY A O 1
ATOM 2023 N N . GLY A 1 261 ? -3.365 -13.848 9.062 1 98.32 261 GLY A N 1
ATOM 2024 C CA . GLY A 1 261 ? -4.699 -13.366 8.744 1 98.32 261 GLY A CA 1
ATOM 2025 C C . GLY A 1 261 ? -5.334 -14.095 7.574 1 98.32 261 GLY A C 1
ATOM 2026 O O . GLY A 1 261 ? -4.988 -15.244 7.291 1 98.32 261 GLY A O 1
ATOM 2027 N N . ILE A 1 262 ? -6.363 -13.328 6.972 1 98.72 262 ILE A N 1
ATOM 2028 C CA . ILE A 1 262 ? -7.122 -13.904 5.867 1 98.72 262 ILE A CA 1
ATOM 2029 C C . ILE A 1 262 ? -7.134 -12.934 4.688 1 98.72 262 ILE A C 1
ATOM 2031 O O . ILE A 1 262 ? -7.396 -11.741 4.86 1 98.72 262 ILE A O 1
ATOM 2035 N N . TYR A 1 263 ? -6.757 -13.427 3.613 1 98.72 263 TYR A N 1
ATOM 2036 C CA . TYR A 1 263 ? -7.075 -12.772 2.349 1 98.72 263 TYR A CA 1
ATOM 2037 C C . TYR A 1 263 ? -8.185 -13.515 1.614 1 98.72 263 TYR A C 1
ATOM 2039 O O . TYR A 1 263 ? -8.144 -14.742 1.492 1 98.72 263 TYR A O 1
ATOM 2047 N N . ALA A 1 264 ? -9.161 -12.75 1.08 1 98.6 264 ALA A N 1
ATOM 2048 C CA . ALA A 1 264 ? -10.26 -13.427 0.396 1 98.6 264 ALA A CA 1
ATOM 2049 C C . ALA A 1 264 ? -10.687 -12.658 -0.851 1 98.6 264 ALA A C 1
ATOM 2051 O O . ALA A 1 264 ? -10.721 -11.425 -0.846 1 98.6 264 ALA A O 1
ATOM 2052 N N . TYR A 1 265 ? -10.953 -13.361 -1.864 1 98.22 265 TYR A N 1
ATOM 2053 C CA . TYR A 1 265 ? -11.624 -12.921 -3.082 1 98.22 265 TYR A CA 1
ATOM 2054 C C . TYR A 1 265 ? -12.706 -13.911 -3.497 1 98.22 265 TYR A C 1
ATOM 2056 O O . TYR A 1 265 ? -12.512 -14.7 -4.424 1 98.22 265 TYR A O 1
ATOM 2064 N N . PRO A 1 266 ? -13.802 -13.84 -2.901 1 97.78 266 PRO A N 1
ATOM 2065 C CA . PRO A 1 266 ? -14.867 -14.822 -3.12 1 97.78 266 PRO A CA 1
ATOM 2066 C C . PRO A 1 266 ? -15.597 -14.614 -4.444 1 97.78 266 PRO A C 1
ATOM 2068 O O . PRO A 1 266 ? -15.443 -13.57 -5.082 1 97.78 266 PRO A O 1
ATOM 2071 N N . GLU A 1 267 ? -16.345 -15.583 -4.814 1 96.1 267 GLU A N 1
ATOM 2072 C CA . GLU A 1 267 ? -17.283 -15.422 -5.922 1 96.1 267 GLU A CA 1
ATOM 2073 C C . GLU A 1 267 ? -18.403 -14.452 -5.56 1 96.1 267 GLU A C 1
ATOM 2075 O O . GLU A 1 267 ? -18.647 -14.189 -4.38 1 96.1 267 GLU A O 1
ATOM 2080 N N . ASP A 1 268 ? -18.902 -13.904 -6.537 1 94.48 268 ASP A N 1
ATOM 2081 C CA . ASP A 1 268 ? -20.054 -13.031 -6.334 1 94.48 268 ASP A CA 1
ATOM 2082 C C . ASP A 1 268 ? -21.019 -13.11 -7.515 1 94.48 268 ASP A C 1
ATOM 2084 O O . ASP A 1 268 ? -20.81 -13.895 -8.442 1 94.48 268 ASP A O 1
ATOM 2088 N N . LYS A 1 269 ? -22.105 -12.421 -7.472 1 94.64 269 LYS A N 1
ATOM 2089 C CA . LYS A 1 269 ? -23.155 -12.493 -8.484 1 94.64 269 LYS A CA 1
ATOM 2090 C C . LYS A 1 269 ? -22.624 -12.091 -9.857 1 94.64 269 LYS A C 1
ATOM 2092 O O . LYS A 1 269 ? -23.08 -12.606 -10.88 1 94.64 269 LYS A O 1
ATOM 2097 N N . LYS A 1 270 ? -21.691 -11.247 -9.876 1 92.56 270 LYS A N 1
ATOM 2098 C CA . LYS A 1 270 ? -21.107 -10.778 -11.13 1 92.56 270 LYS A CA 1
ATOM 2099 C C . LYS A 1 270 ? -20.062 -11.761 -11.65 1 92.56 270 LYS A C 1
ATOM 2101 O O . LYS A 1 270 ? -19.848 -11.865 -12.86 1 92.56 270 LYS A O 1
ATOM 2106 N N . ASN A 1 271 ? -19.413 -12.428 -10.721 1 92.94 271 ASN A N 1
ATOM 2107 C CA . ASN A 1 271 ? -18.357 -13.39 -11.015 1 92.94 271 ASN A CA 1
ATOM 2108 C C . ASN A 1 271 ? -18.593 -14.718 -10.301 1 92.94 271 ASN A C 1
ATOM 2110 O O . ASN A 1 271 ? -17.919 -15.027 -9.316 1 92.94 271 ASN A O 1
ATOM 2114 N N . PRO A 1 272 ? -19.37 -15.516 -10.853 1 92.21 272 PRO A N 1
ATOM 2115 C CA . PRO A 1 272 ? -19.793 -16.731 -10.153 1 92.21 272 PRO A CA 1
ATOM 2116 C C . PRO A 1 272 ? -18.664 -17.749 -10.005 1 92.21 272 PRO A C 1
ATOM 2118 O O . PRO A 1 272 ? -18.76 -18.667 -9.186 1 92.21 272 PRO A O 1
ATOM 2121 N N . LYS A 1 273 ? -17.616 -17.693 -10.755 1 90.55 273 LYS A N 1
ATOM 2122 C CA . LYS A 1 273 ? -16.489 -18.612 -10.621 1 90.55 273 LYS A CA 1
ATOM 2123 C C . LYS A 1 273 ? -15.317 -17.945 -9.908 1 90.55 273 LYS A C 1
ATOM 2125 O O . LYS A 1 273 ? -14.243 -18.536 -9.781 1 90.55 273 LYS A O 1
ATOM 2130 N N . GLY A 1 274 ? -15.555 -16.758 -9.493 1 92.82 274 GLY A N 1
ATOM 2131 C CA . GLY A 1 274 ? -14.446 -15.99 -8.951 1 92.82 274 GLY A CA 1
ATOM 2132 C C . GLY A 1 274 ? -13.763 -15.116 -9.986 1 92.82 274 GLY A C 1
ATOM 2133 O O . GLY A 1 274 ? -14.061 -15.209 -11.178 1 92.82 274 GLY A O 1
ATOM 2134 N N . LYS A 1 275 ? -12.906 -14.328 -9.526 1 93.63 275 LYS A N 1
ATOM 2135 C CA . LYS A 1 275 ? -12.29 -13.354 -10.422 1 93.63 275 LYS A CA 1
ATOM 2136 C C . LYS A 1 275 ? -10.805 -13.645 -10.615 1 93.63 275 LYS A C 1
ATOM 2138 O O . LYS A 1 275 ? -10.205 -13.214 -11.602 1 93.63 275 LYS A O 1
ATOM 2143 N N . LEU A 1 276 ? -10.162 -14.345 -9.726 1 96.48 276 LEU A N 1
ATOM 2144 C CA . LEU A 1 276 ? -8.716 -14.535 -9.774 1 96.48 276 LEU A CA 1
ATOM 2145 C C . LEU A 1 276 ? -8.347 -15.651 -10.745 1 96.48 276 LEU A C 1
ATOM 2147 O O . LEU A 1 276 ? -9.014 -16.687 -10.791 1 96.48 276 LEU A O 1
ATOM 2151 N N . ARG A 1 277 ? -7.356 -15.439 -11.491 1 97.53 277 ARG A N 1
ATOM 2152 C CA . ARG A 1 277 ? -6.885 -16.442 -12.44 1 97.53 277 ARG A CA 1
ATOM 2153 C C . ARG A 1 277 ? -6.154 -17.573 -11.724 1 97.53 277 ARG A C 1
ATOM 2155 O O . ARG A 1 277 ? -5.31 -17.325 -10.86 1 97.53 277 ARG A O 1
ATOM 2162 N N . LEU A 1 278 ? -6.427 -18.709 -12.069 1 98.04 278 LEU A N 1
ATOM 2163 C CA . LEU A 1 278 ? -5.946 -19.891 -11.36 1 98.04 278 LEU A CA 1
ATOM 2164 C C . LEU A 1 278 ? -4.448 -20.081 -11.575 1 98.04 278 LEU A C 1
ATOM 2166 O O . LEU A 1 278 ? -3.684 -20.162 -10.611 1 98.04 278 LEU A O 1
ATOM 2170 N N . LEU A 1 279 ? -3.968 -19.99 -12.773 1 98.13 279 LEU A N 1
ATOM 2171 C CA . LEU A 1 279 ? -2.631 -20.429 -13.157 1 98.13 279 LEU A CA 1
ATOM 2172 C C . LEU A 1 279 ? -1.57 -19.474 -12.62 1 98.13 279 LEU A C 1
ATOM 2174 O O . LEU A 1 279 ? -0.491 -19.906 -12.209 1 98.13 279 LEU A O 1
ATOM 2178 N N . TYR A 1 280 ? -1.905 -18.17 -12.643 1 98 280 TYR A N 1
ATOM 2179 C CA . TYR A 1 280 ? -0.814 -17.242 -12.37 1 98 280 TYR A CA 1
ATOM 2180 C C . TYR A 1 280 ? -1.165 -16.312 -11.215 1 98 280 TYR A C 1
ATOM 2182 O O . TYR A 1 280 ? -0.463 -15.329 -10.965 1 98 280 TYR A O 1
ATOM 2190 N N . GLU A 1 281 ? -2.26 -16.575 -10.487 1 98.06 281 GLU A N 1
ATOM 2191 C CA . GLU A 1 281 ? -2.593 -15.847 -9.266 1 98.06 281 GLU A CA 1
ATOM 2192 C C . GLU A 1 281 ? -2.894 -16.806 -8.117 1 98.06 281 GLU A C 1
ATOM 2194 O O . GLU A 1 281 ? -2.091 -16.946 -7.193 1 98.06 281 GLU A O 1
ATOM 2199 N N . ALA A 1 282 ? -3.923 -17.619 -8.277 1 98.54 282 ALA A N 1
ATOM 2200 C CA . ALA A 1 282 ? -4.377 -18.46 -7.173 1 98.54 282 ALA A CA 1
ATOM 2201 C C . ALA A 1 282 ? -3.377 -19.576 -6.887 1 98.54 282 ALA A C 1
ATOM 2203 O O . ALA A 1 282 ? -3.019 -19.816 -5.731 1 98.54 282 ALA A O 1
ATOM 2204 N N . PHE A 1 283 ? -2.873 -20.284 -7.92 1 98.84 283 PHE A N 1
ATOM 2205 C CA . PHE A 1 283 ? -1.97 -21.416 -7.748 1 98.84 283 PHE A CA 1
ATOM 2206 C C . PHE A 1 283 ? -0.674 -20.978 -7.077 1 98.84 283 PHE A C 1
ATOM 2208 O O . PHE A 1 283 ? -0.308 -21.5 -6.022 1 98.84 283 PHE A O 1
ATOM 2215 N N . PRO A 1 284 ? 0.015 -20.011 -7.667 1 98.84 284 PRO A N 1
ATOM 2216 C CA . PRO A 1 284 ? 1.294 -19.658 -7.045 1 98.84 284 PRO A CA 1
ATOM 2217 C C . PRO A 1 284 ? 1.131 -19.125 -5.623 1 98.84 284 PRO A C 1
ATOM 2219 O O . PRO A 1 284 ? 1.933 -19.449 -4.743 1 98.84 284 PRO A O 1
ATOM 2222 N N . MET A 1 285 ? 0.14 -18.351 -5.321 1 98.83 285 MET A N 1
ATOM 2223 C CA . MET A 1 285 ? -0.066 -17.815 -3.978 1 98.83 285 MET A CA 1
ATOM 2224 C C . MET A 1 285 ? -0.418 -18.928 -2.997 1 98.83 285 MET A C 1
ATOM 2226 O O . MET A 1 285 ? 0.061 -18.935 -1.862 1 98.83 285 MET A O 1
ATOM 2230 N N . ALA A 1 286 ? -1.243 -19.824 -3.466 1 98.88 286 ALA A N 1
ATOM 2231 C CA . ALA A 1 286 ? -1.601 -20.962 -2.622 1 98.88 286 ALA A CA 1
ATOM 2232 C C . ALA A 1 286 ? -0.384 -21.839 -2.341 1 98.88 286 ALA A C 1
ATOM 2234 O O . ALA A 1 286 ? -0.203 -22.319 -1.219 1 98.88 286 ALA A O 1
ATOM 2235 N N . PHE A 1 287 ? 0.41 -22.095 -3.356 1 98.89 287 PHE A N 1
ATOM 2236 C CA . PHE A 1 287 ? 1.611 -22.909 -3.208 1 98.89 287 PHE A CA 1
ATOM 2237 C C . PHE A 1 287 ? 2.569 -22.284 -2.201 1 98.89 287 PHE A C 1
ATOM 2239 O O . PHE A 1 287 ? 3.048 -22.961 -1.289 1 98.89 287 PHE A O 1
ATOM 2246 N N . LEU A 1 288 ? 2.781 -21.021 -2.321 1 98.88 288 LEU A N 1
ATOM 2247 C CA . LEU A 1 288 ? 3.614 -20.291 -1.371 1 98.88 288 LEU A CA 1
ATOM 2248 C C . LEU A 1 288 ? 3.036 -20.379 0.037 1 98.88 288 LEU A C 1
ATOM 2250 O O . LEU A 1 288 ? 3.761 -20.661 0.994 1 98.88 288 LEU A O 1
ATOM 2254 N N . MET A 1 289 ? 1.76 -20.159 0.156 1 98.87 289 MET A N 1
ATOM 2255 C CA . MET A 1 289 ? 1.1 -20.148 1.458 1 98.87 289 MET A CA 1
ATOM 2256 C C . MET A 1 289 ? 1.204 -21.513 2.131 1 98.87 289 MET A C 1
ATOM 2258 O O . MET A 1 289 ? 1.554 -21.604 3.309 1 98.87 289 MET A O 1
ATOM 2262 N N . GLU A 1 290 ? 0.949 -22.567 1.407 1 98.76 290 GLU A N 1
ATOM 2263 C CA . GLU A 1 290 ? 1.017 -23.906 1.984 1 98.76 290 GLU A CA 1
ATOM 2264 C C . GLU A 1 290 ? 2.442 -24.255 2.404 1 98.76 290 GLU A C 1
ATOM 2266 O O . GLU A 1 290 ? 2.653 -24.871 3.451 1 98.76 290 GLU A O 1
ATOM 2271 N N . GLN A 1 291 ? 3.407 -23.87 1.567 1 98.52 291 GLN A N 1
ATOM 2272 C CA . GLN A 1 291 ? 4.808 -24.102 1.902 1 98.52 291 GLN A CA 1
ATOM 2273 C C . GLN A 1 291 ? 5.206 -23.34 3.163 1 98.52 291 GLN A C 1
ATOM 2275 O O . GLN A 1 291 ? 6.146 -23.73 3.86 1 98.52 291 GLN A O 1
ATOM 2280 N N . ALA A 1 292 ? 4.47 -22.295 3.48 1 98.61 292 ALA A N 1
ATOM 2281 C CA . ALA A 1 292 ? 4.732 -21.492 4.672 1 98.61 292 ALA A CA 1
ATOM 2282 C C . ALA A 1 292 ? 3.885 -21.966 5.849 1 98.61 292 ALA A C 1
ATOM 2284 O O . ALA A 1 292 ? 3.911 -21.362 6.924 1 98.61 292 ALA A O 1
ATOM 2285 N N . GLY A 1 293 ? 3.073 -22.984 5.65 1 98.47 293 GLY A N 1
ATOM 2286 C CA . GLY A 1 293 ? 2.285 -23.554 6.73 1 98.47 293 GLY A CA 1
ATOM 2287 C C . GLY A 1 293 ? 0.853 -23.054 6.753 1 98.47 293 GLY A C 1
ATOM 2288 O O . GLY A 1 293 ? 0.111 -23.324 7.7 1 98.47 293 GLY A O 1
ATOM 2289 N N . GLY A 1 294 ? 0.438 -22.332 5.73 1 98.72 294 GLY A N 1
ATOM 2290 C CA . GLY A 1 294 ? -0.921 -21.821 5.649 1 98.72 294 GLY A CA 1
ATOM 2291 C C . GLY A 1 294 ? -1.854 -22.73 4.871 1 98.72 294 GLY A C 1
ATOM 2292 O O . GLY A 1 294 ? -1.557 -23.909 4.67 1 98.72 294 GLY A O 1
ATOM 2293 N N . LYS A 1 295 ? -3.07 -22.186 4.558 1 98.75 295 LYS A N 1
ATOM 2294 C CA . LYS A 1 295 ? -4.09 -22.908 3.802 1 98.75 295 LYS A CA 1
ATOM 2295 C C . LYS A 1 295 ? -4.73 -22.01 2.747 1 98.75 295 LYS A C 1
ATOM 2297 O O . LYS A 1 295 ? -4.754 -20.787 2.897 1 98.75 295 LYS A O 1
ATOM 2302 N N . ALA A 1 296 ? -5.195 -22.613 1.727 1 98.85 296 ALA A N 1
ATOM 2303 C CA . ALA A 1 296 ? -5.918 -21.916 0.666 1 98.85 296 ALA A CA 1
ATOM 2304 C C . ALA A 1 296 ? -7.06 -22.773 0.127 1 98.85 296 ALA A C 1
ATOM 2306 O O . ALA A 1 296 ? -6.843 -23.907 -0.305 1 98.85 296 ALA A O 1
ATOM 2307 N N . VAL A 1 297 ? -8.279 -22.232 0.134 1 98.77 297 VAL A N 1
ATOM 2308 C CA . VAL A 1 297 ? -9.447 -23.006 -0.271 1 98.77 297 VAL A CA 1
ATOM 2309 C C . VAL A 1 297 ? -10.398 -22.125 -1.078 1 98.77 297 VAL A C 1
ATOM 2311 O O . VAL A 1 297 ? -10.276 -20.898 -1.067 1 98.77 297 VAL A O 1
ATOM 2314 N N . THR A 1 298 ? -11.287 -22.725 -1.802 1 98.19 298 THR A N 1
ATOM 2315 C CA . THR A 1 298 ? -12.352 -22.02 -2.506 1 98.19 298 THR A CA 1
ATOM 2316 C C . THR A 1 298 ? -13.497 -21.682 -1.555 1 98.19 298 THR A C 1
ATOM 2318 O O . THR A 1 298 ? -13.468 -22.058 -0.382 1 98.19 298 THR A O 1
ATOM 2321 N N . ASP A 1 299 ? -14.516 -21.008 -2.094 1 97.81 299 ASP A N 1
ATOM 2322 C CA . ASP A 1 299 ? -15.732 -20.687 -1.353 1 97.81 299 ASP A CA 1
ATOM 2323 C C . ASP A 1 299 ? -16.424 -21.954 -0.857 1 97.81 299 ASP A C 1
ATOM 2325 O O . ASP A 1 299 ? -17.171 -21.917 0.123 1 97.81 299 ASP A O 1
ATOM 2329 N N . ARG A 1 300 ? -16.175 -23.07 -1.543 1 96.23 300 ARG A N 1
ATOM 2330 C CA . ARG A 1 300 ? -16.809 -24.34 -1.203 1 96.23 300 ARG A CA 1
ATOM 2331 C C . ARG A 1 300 ? -15.896 -25.189 -0.324 1 96.23 300 ARG A C 1
ATOM 2333 O O . ARG A 1 300 ? -16.222 -26.334 -0.006 1 96.23 300 ARG A O 1
ATOM 2340 N N . GLY A 1 301 ? -14.707 -24.705 -0.052 1 97.43 301 GLY A N 1
ATOM 2341 C CA . GLY A 1 301 ? -13.793 -25.39 0.847 1 97.43 301 GLY A CA 1
ATOM 2342 C C . GLY A 1 301 ? -12.839 -26.326 0.129 1 97.43 301 GLY A C 1
ATOM 2343 O O . GLY A 1 301 ? -12.142 -27.119 0.766 1 97.43 301 GLY A O 1
ATOM 2344 N N . GLU A 1 302 ? -12.831 -26.315 -1.154 1 98 302 GLU A N 1
ATOM 2345 C CA . GLU A 1 302 ? -11.918 -27.151 -1.927 1 98 302 GLU A CA 1
ATOM 2346 C C . GLU A 1 302 ? -10.504 -26.577 -1.92 1 98 302 GLU A C 1
ATOM 2348 O O . GLU A 1 302 ? -10.32 -25.364 -2.043 1 98 302 GLU A O 1
ATOM 2353 N N . ARG A 1 303 ? -9.547 -27.492 -1.721 1 98.57 303 ARG A N 1
ATOM 2354 C CA . ARG A 1 303 ? -8.152 -27.066 -1.753 1 98.57 303 ARG A CA 1
ATOM 2355 C C . ARG A 1 303 ? -7.787 -26.485 -3.116 1 98.57 303 ARG A C 1
ATOM 2357 O O . ARG A 1 303 ? -7.985 -27.133 -4.145 1 98.57 303 ARG A O 1
ATOM 2364 N N . ILE A 1 304 ? -7.247 -25.281 -3.167 1 98.81 304 ILE A N 1
ATOM 2365 C CA . ILE A 1 304 ? -6.959 -24.551 -4.397 1 98.81 304 ILE A CA 1
ATOM 2366 C C . ILE A 1 304 ? -6.013 -25.37 -5.272 1 98.81 304 ILE A C 1
ATOM 2368 O O . ILE A 1 304 ? -6.223 -25.489 -6.482 1 98.81 304 ILE A O 1
ATOM 2372 N N . LEU A 1 305 ? -4.969 -25.99 -4.715 1 98.81 305 LEU A N 1
ATOM 2373 C CA . LEU A 1 305 ? -3.901 -26.643 -5.463 1 98.81 305 LEU A CA 1
ATOM 2374 C C . LEU A 1 305 ? -4.401 -27.926 -6.118 1 98.81 305 LEU A C 1
ATOM 2376 O O . LEU A 1 305 ? -3.742 -28.474 -7.005 1 98.81 305 LEU A O 1
ATOM 2380 N N . ASP A 1 306 ? -5.541 -28.415 -5.764 1 98.69 306 ASP A N 1
ATOM 2381 C CA . ASP A 1 306 ? -6.085 -29.65 -6.321 1 98.69 306 ASP A CA 1
ATOM 2382 C C . ASP A 1 306 ? -6.951 -29.365 -7.547 1 98.69 306 ASP A C 1
ATOM 2384 O O . ASP A 1 306 ? -7.34 -30.287 -8.266 1 98.69 306 ASP A O 1
ATOM 2388 N N . LEU A 1 307 ? -7.258 -28.134 -7.808 1 98.31 307 LEU A N 1
ATOM 2389 C CA . LEU A 1 307 ? -8.083 -27.765 -8.953 1 98.31 307 LEU A CA 1
ATOM 2390 C C . LEU A 1 307 ? -7.328 -27.983 -10.26 1 98.31 307 LEU A C 1
ATOM 2392 O O . LEU A 1 307 ? -6.096 -27.937 -10.285 1 98.31 307 LEU A O 1
ATOM 2396 N N . THR A 1 308 ? -8.031 -28.223 -11.341 1 98.05 308 THR A N 1
ATOM 2397 C CA . THR A 1 308 ? -7.466 -28.338 -12.681 1 98.05 308 THR A CA 1
ATOM 2398 C C . THR A 1 308 ? -8.048 -27.274 -13.607 1 98.05 308 THR A C 1
ATOM 2400 O O . THR A 1 308 ? -9.253 -27.266 -13.87 1 98.05 308 THR A O 1
ATOM 2403 N N . PRO A 1 309 ? -7.213 -26.398 -14.081 1 97.82 309 PRO A N 1
ATOM 2404 C CA . PRO A 1 309 ? -7.723 -25.38 -15.002 1 97.82 309 PRO A CA 1
ATOM 2405 C C . PRO A 1 309 ? -8.262 -25.975 -16.301 1 97.82 309 PRO A C 1
ATOM 2407 O O . PRO A 1 309 ? -7.706 -26.95 -16.814 1 97.82 309 PRO A O 1
ATOM 2410 N N . THR A 1 310 ? -9.262 -25.34 -16.878 1 97 310 THR A N 1
ATOM 2411 C CA . THR A 1 310 ? -9.846 -25.794 -18.135 1 97 310 THR A CA 1
ATOM 2412 C C . THR A 1 310 ? -9.309 -24.978 -19.307 1 97 310 THR A C 1
ATOM 2414 O O . THR A 1 310 ? -9.367 -25.42 -20.456 1 97 310 THR A O 1
ATOM 2417 N N . HIS A 1 311 ? -8.914 -23.81 -19.102 1 97.06 311 HIS A N 1
ATOM 2418 C CA . HIS A 1 311 ? -8.26 -22.925 -20.059 1 97.06 311 HIS A CA 1
ATOM 2419 C C . HIS A 1 311 ? -7.238 -22.027 -19.37 1 97.06 311 HIS A C 1
ATOM 2421 O O . HIS A 1 311 ? -7.19 -21.965 -18.139 1 97.06 311 HIS A O 1
ATOM 2427 N N . ILE A 1 312 ? -6.463 -21.313 -20.04 1 97.51 312 ILE A N 1
ATOM 2428 C CA . ILE A 1 312 ? -5.278 -20.654 -19.502 1 97.51 312 ILE A CA 1
ATOM 2429 C C . ILE A 1 312 ? -5.694 -19.459 -18.647 1 97.51 312 ILE A C 1
ATOM 2431 O O . ILE A 1 312 ? -4.918 -18.981 -17.817 1 97.51 312 ILE A O 1
ATOM 2435 N N . HIS A 1 313 ? -6.941 -18.931 -18.815 1 97.31 313 HIS A N 1
ATOM 2436 C CA . HIS A 1 313 ? -7.408 -17.806 -18.012 1 97.31 313 HIS A CA 1
ATOM 2437 C C . HIS A 1 313 ? -8.527 -18.23 -17.068 1 97.31 313 HIS A C 1
ATOM 2439 O O . HIS A 1 313 ? -9.39 -17.421 -16.718 1 97.31 313 HIS A O 1
ATOM 2445 N N . ASP A 1 314 ? -8.55 -19.502 -16.763 1 97.7 314 ASP A N 1
ATOM 2446 C CA . ASP A 1 314 ? -9.549 -20.01 -15.827 1 97.7 314 ASP A CA 1
ATOM 2447 C C . ASP A 1 314 ? -9.469 -19.278 -14.489 1 97.7 314 ASP A C 1
ATOM 2449 O O . ASP A 1 314 ? -8.413 -18.757 -14.122 1 97.7 314 ASP A O 1
ATOM 2453 N N . LYS A 1 315 ? -10.581 -19.247 -13.767 1 97.48 315 LYS A N 1
ATOM 2454 C CA . LYS A 1 315 ? -10.693 -18.413 -12.573 1 97.48 315 LYS A CA 1
ATOM 2455 C C . LYS A 1 315 ? -11.147 -19.235 -11.37 1 97.48 315 LYS A C 1
ATOM 2457 O O . LYS A 1 315 ? -11.616 -20.364 -11.523 1 97.48 315 LYS A O 1
ATOM 2462 N N . SER A 1 316 ? -10.984 -18.692 -10.231 1 97.58 316 SER A N 1
ATOM 2463 C CA . SER A 1 316 ? -11.428 -19.309 -8.986 1 97.58 316 SER A CA 1
ATOM 2464 C C . SER A 1 316 ? -11.601 -18.269 -7.884 1 97.58 316 SER A C 1
ATOM 2466 O O . SER A 1 316 ? -11.03 -17.179 -7.957 1 97.58 316 SER A O 1
ATOM 2468 N N . SER A 1 317 ? -12.516 -18.623 -6.932 1 97.97 317 SER A N 1
ATOM 2469 C CA . SER A 1 317 ? -12.514 -17.919 -5.654 1 97.97 317 SER A CA 1
ATOM 2470 C C . SER A 1 317 ? -11.353 -18.372 -4.775 1 97.97 317 SER A C 1
ATOM 2472 O O . SER A 1 317 ? -10.75 -19.419 -5.025 1 97.97 317 SER A O 1
ATOM 2474 N N . ILE A 1 318 ? -11.099 -17.606 -3.727 1 98.55 318 ILE A N 1
ATOM 2475 C CA . ILE A 1 318 ? -10 -18.039 -2.871 1 98.55 318 ILE A CA 1
ATOM 2476 C C . ILE A 1 318 ? -10.173 -17.452 -1.472 1 98.55 318 ILE A C 1
ATOM 2478 O O . ILE A 1 318 ? -10.598 -16.304 -1.322 1 98.55 318 ILE A O 1
ATOM 2482 N N . TRP A 1 319 ? -9.974 -18.23 -0.459 1 98.74 319 TRP A N 1
ATOM 2483 C CA . TRP A 1 319 ? -9.696 -17.921 0.94 1 98.74 319 TRP A CA 1
ATOM 2484 C C . TRP A 1 319 ? -8.336 -18.468 1.359 1 98.74 319 TRP A C 1
ATOM 2486 O O . TRP A 1 319 ? -8.107 -19.679 1.317 1 98.74 319 TRP A O 1
ATOM 2496 N N . VAL A 1 320 ? -7.427 -17.571 1.75 1 98.88 320 VAL A N 1
ATOM 2497 C CA . VAL A 1 320 ? -6.05 -18.012 1.948 1 98.88 320 VAL A CA 1
ATOM 2498 C C . VAL A 1 320 ? -5.426 -17.25 3.115 1 98.88 320 VAL A C 1
ATOM 2500 O O . VAL A 1 320 ? -5.692 -16.06 3.3 1 98.88 320 VAL A O 1
ATOM 2503 N N . GLY A 1 321 ? -4.637 -17.951 3.947 1 98.8 321 GLY A N 1
ATOM 2504 C CA . GLY A 1 321 ? -3.963 -17.297 5.057 1 98.8 321 GLY A CA 1
ATOM 2505 C C . GLY A 1 321 ? -3.632 -18.243 6.196 1 98.8 321 GLY A C 1
ATOM 2506 O O . GLY A 1 321 ? -3.285 -19.403 5.965 1 98.8 321 GLY A O 1
ATOM 2507 N N . SER A 1 322 ? -3.651 -17.734 7.416 1 98.8 322 SER A N 1
ATOM 2508 C CA . SER A 1 322 ? -3.364 -18.492 8.63 1 98.8 322 SER A CA 1
ATOM 2509 C C . SER A 1 322 ? -4.269 -19.713 8.746 1 98.8 322 SER A C 1
ATOM 2511 O O . SER A 1 322 ? -5.487 -19.607 8.587 1 98.8 322 SER A O 1
ATOM 2513 N N . PRO A 1 323 ? -3.664 -20.831 9.031 1 98.52 323 PRO A N 1
ATOM 2514 C CA . PRO A 1 323 ? -4.477 -22.05 9.04 1 98.52 323 PRO A CA 1
ATOM 2515 C C . PRO A 1 323 ? -5.631 -21.982 10.038 1 98.52 323 PRO A C 1
ATOM 2517 O O . PRO A 1 323 ? -6.741 -22.427 9.735 1 98.52 323 PRO A O 1
ATOM 2520 N N . GLY A 1 324 ? -5.394 -21.421 11.196 1 98.27 324 GLY A N 1
ATOM 2521 C CA . GLY A 1 324 ? -6.46 -21.3 12.177 1 98.27 324 GLY A CA 1
ATOM 2522 C C . GLY A 1 324 ? -7.593 -20.4 11.719 1 98.27 324 GLY A C 1
ATOM 2523 O O . GLY A 1 324 ? -8.761 -20.669 12.007 1 98.27 324 GLY A O 1
ATOM 2524 N N . GLU A 1 325 ? -7.256 -19.37 11.003 1 98.49 325 GLU A N 1
ATOM 2525 C CA . GLU A 1 325 ? -8.281 -18.453 10.511 1 98.49 325 GLU A CA 1
ATOM 2526 C C . GLU A 1 325 ? -9.067 -19.072 9.358 1 98.49 325 GLU A C 1
ATOM 2528 O O . GLU A 1 325 ? -10.278 -18.87 9.248 1 98.49 325 GLU A O 1
ATOM 2533 N N . ILE A 1 326 ? -8.405 -19.79 8.497 1 98.69 326 ILE A N 1
ATOM 2534 C CA . ILE A 1 326 ? -9.086 -20.449 7.388 1 98.69 326 ILE A CA 1
ATOM 2535 C C . ILE A 1 326 ? -10.004 -21.545 7.925 1 98.69 326 ILE A C 1
ATOM 2537 O O . ILE A 1 326 ? -11.09 -21.773 7.387 1 98.69 326 ILE A O 1
ATOM 2541 N N . ASP A 1 327 ? -9.565 -22.208 8.985 1 98.45 327 ASP A N 1
ATOM 2542 C CA . ASP A 1 327 ? -10.416 -23.213 9.616 1 98.45 327 ASP A CA 1
ATOM 2543 C C . ASP A 1 327 ? -11.701 -22.586 10.152 1 98.45 327 ASP A C 1
ATOM 2545 O O . ASP A 1 327 ? -12.757 -23.222 10.149 1 98.45 327 ASP A O 1
ATOM 2549 N N . LYS A 1 328 ? -11.619 -21.369 10.652 1 97.74 328 LYS A N 1
ATOM 2550 C CA . LYS A 1 328 ? -12.821 -20.656 11.075 1 97.74 328 LYS A CA 1
ATOM 2551 C C . LYS A 1 328 ? -13.811 -20.514 9.922 1 97.74 328 LYS A C 1
ATOM 2553 O O . LYS A 1 328 ? -15.018 -20.675 10.11 1 97.74 328 LYS A O 1
ATOM 2558 N N . PHE A 1 329 ? -13.298 -20.213 8.77 1 98.39 329 PHE A N 1
ATOM 2559 C CA . PHE A 1 329 ? -14.147 -20.09 7.591 1 98.39 329 PHE A CA 1
ATOM 2560 C C . PHE A 1 329 ? -14.763 -21.435 7.225 1 98.39 329 PHE A C 1
ATOM 2562 O O . PHE A 1 329 ? -15.969 -21.526 6.985 1 98.39 329 PHE A O 1
ATOM 2569 N N . LEU A 1 330 ? -13.937 -22.462 7.201 1 98.49 330 LEU A N 1
ATOM 2570 C CA . LEU A 1 330 ? -14.408 -23.799 6.856 1 98.49 330 LEU A CA 1
ATOM 2571 C C . LEU A 1 330 ? -15.494 -24.259 7.822 1 98.49 330 LEU A C 1
ATOM 2573 O O . LEU A 1 330 ? -16.49 -24.856 7.405 1 98.49 330 LEU A O 1
ATOM 2577 N N . LYS A 1 331 ? -15.298 -23.967 9.098 1 97.98 331 LYS A N 1
ATOM 2578 C CA . LYS A 1 331 ? -16.31 -24.293 10.099 1 97.98 331 LYS A CA 1
ATOM 2579 C C . LYS A 1 331 ? -17.608 -23.535 9.836 1 97.98 331 LYS A C 1
ATOM 2581 O O . LYS A 1 331 ? -18.697 -24.1 9.952 1 97.98 331 LYS A O 1
ATOM 2586 N N . HIS A 1 332 ? -17.499 -22.335 9.457 1 97.35 332 HIS A N 1
ATOM 2587 C CA . HIS A 1 332 ? -18.65 -21.473 9.214 1 97.35 332 HIS A CA 1
ATOM 2588 C C . HIS A 1 332 ? -19.503 -22.004 8.067 1 97.35 332 HIS A C 1
ATOM 2590 O O . HIS A 1 332 ? -20.731 -21.895 8.098 1 97.35 332 HIS A O 1
ATOM 2596 N N . ILE A 1 333 ? -18.913 -22.57 7.051 1 95.52 333 ILE A N 1
ATOM 2597 C CA . ILE A 1 333 ? -19.671 -23.033 5.894 1 95.52 333 ILE A CA 1
ATOM 2598 C C . ILE A 1 333 ? -19.981 -24.521 6.041 1 95.52 333 ILE A C 1
ATOM 2600 O O . ILE A 1 333 ? -20.451 -25.159 5.096 1 95.52 333 ILE A O 1
ATOM 2604 N N . GLY A 1 334 ? -19.591 -25.13 7.137 1 93.24 334 GLY A N 1
ATOM 2605 C CA . GLY A 1 334 ? -19.946 -26.503 7.457 1 93.24 334 GLY A CA 1
ATOM 2606 C C . GLY A 1 334 ? -18.989 -27.52 6.863 1 93.24 334 GLY A C 1
ATOM 2607 O O . GLY A 1 334 ? -19.397 -28.624 6.497 1 93.24 334 GLY A O 1
ATOM 2608 N N . LYS A 1 335 ? -17.761 -27.133 6.558 1 86.55 335 LYS A N 1
ATOM 2609 C CA . LYS A 1 335 ? -16.784 -28.031 5.949 1 86.55 335 LYS A CA 1
ATOM 2610 C C . LYS A 1 335 ? -15.672 -28.383 6.933 1 86.55 335 LYS A C 1
ATOM 2612 O O . LYS A 1 335 ? -14.699 -29.047 6.567 1 86.55 335 LYS A O 1
ATOM 2617 N N . ALA A 1 336 ? -15.836 -27.903 8.155 1 71.71 336 ALA A N 1
ATOM 2618 C CA . ALA A 1 336 ? -14.866 -28.334 9.158 1 71.71 336 ALA A CA 1
ATOM 2619 C C . ALA A 1 336 ? -15.426 -29.471 10.01 1 71.71 336 ALA A C 1
ATOM 2621 O O . ALA A 1 336 ? -16.636 -29.549 10.233 1 71.71 336 ALA A O 1
ATOM 2622 N N . MET B 1 1 ? 18.669 15.57 -41.867 1 21.71 1 MET B N 1
ATOM 2623 C CA . MET B 1 1 ? 18.282 16.551 -40.856 1 21.71 1 MET B CA 1
ATOM 2624 C C . MET B 1 1 ? 17.868 15.862 -39.56 1 21.71 1 MET B C 1
ATOM 2626 O O . MET B 1 1 ? 16.939 15.053 -39.552 1 21.71 1 MET B O 1
ATOM 2630 N N . GLY B 1 2 ? 18.792 15.484 -38.61 1 26.63 2 GLY B N 1
ATOM 2631 C CA . GLY B 1 2 ? 18.877 14.585 -37.47 1 26.63 2 GLY B CA 1
ATOM 2632 C C . GLY B 1 2 ? 17.903 14.936 -36.361 1 26.63 2 GLY B C 1
ATOM 2633 O O . GLY B 1 2 ? 17.951 16.038 -35.811 1 26.63 2 GLY B O 1
ATOM 2634 N N . SER B 1 3 ? 16.561 14.608 -36.545 1 30.94 3 SER B N 1
ATOM 2635 C CA . SER B 1 3 ? 15.441 14.941 -35.672 1 30.94 3 SER B CA 1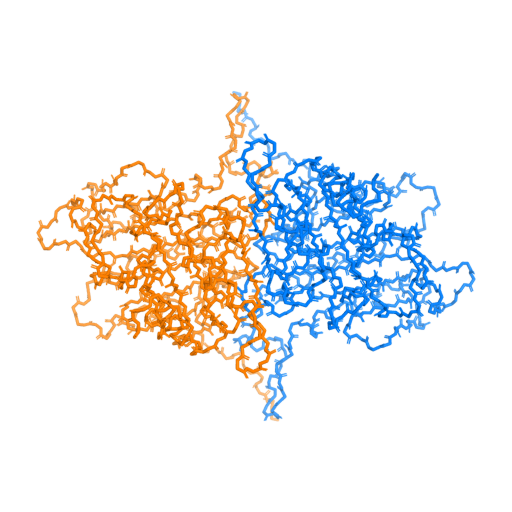
ATOM 2636 C C . SER B 1 3 ? 15.806 14.743 -34.204 1 30.94 3 SER B C 1
ATOM 2638 O O . SER B 1 3 ? 16.273 13.67 -33.815 1 30.94 3 SER B O 1
ATOM 2640 N N . HIS B 1 4 ? 16.347 15.793 -33.541 1 30.95 4 HIS B N 1
ATOM 2641 C CA . HIS B 1 4 ? 16.886 16.008 -32.203 1 30.95 4 HIS B CA 1
ATOM 2642 C C . HIS B 1 4 ? 15.929 15.492 -31.134 1 30.95 4 HIS B C 1
ATOM 2644 O O . HIS B 1 4 ? 14.811 15.996 -31.001 1 30.95 4 HIS B O 1
ATOM 2650 N N . GLU B 1 5 ? 15.597 14.215 -30.858 1 37.9 5 GLU B N 1
ATOM 2651 C CA . GLU B 1 5 ? 14.945 13.35 -29.879 1 37.9 5 GLU B CA 1
ATOM 2652 C C . GLU B 1 5 ? 15.187 13.846 -28.456 1 37.9 5 GLU B C 1
ATOM 2654 O O . GLU B 1 5 ? 16.161 13.449 -27.812 1 37.9 5 GLU B O 1
ATOM 2659 N N . GLY B 1 6 ? 15.09 15.253 -28.065 1 35.21 6 GLY B N 1
ATOM 2660 C CA . GLY B 1 6 ? 15.677 16.037 -26.991 1 35.21 6 GLY B CA 1
ATOM 2661 C C . GLY B 1 6 ? 15.028 15.783 -25.643 1 35.21 6 GLY B C 1
ATOM 2662 O O . GLY B 1 6 ? 13.896 15.299 -25.575 1 35.21 6 GLY B O 1
ATOM 2663 N N . ILE B 1 7 ? 15.655 15.349 -24.532 1 43.58 7 ILE B N 1
ATOM 2664 C CA . ILE B 1 7 ? 15.41 15.383 -23.094 1 43.58 7 ILE B CA 1
ATOM 2665 C C . ILE B 1 7 ? 14.685 16.676 -22.726 1 43.58 7 ILE B C 1
ATOM 2667 O O . ILE B 1 7 ? 15.159 17.771 -23.035 1 43.58 7 ILE B O 1
ATOM 2671 N N . ASP B 1 8 ? 13.326 16.627 -22.612 1 48.59 8 ASP B N 1
ATOM 2672 C CA . ASP B 1 8 ? 12.721 17.831 -22.052 1 48.59 8 ASP B CA 1
ATOM 2673 C C . ASP B 1 8 ? 13.439 18.263 -20.775 1 48.59 8 ASP B C 1
ATOM 2675 O O . ASP B 1 8 ? 13.399 17.557 -19.765 1 48.59 8 ASP B O 1
ATOM 2679 N N . THR B 1 9 ? 14.434 19.002 -20.805 1 56.2 9 THR B N 1
ATOM 2680 C CA . THR B 1 9 ? 15.294 19.51 -19.741 1 56.2 9 THR B CA 1
ATOM 2681 C C . THR B 1 9 ? 14.571 20.577 -18.925 1 56.2 9 THR B C 1
ATOM 2683 O O . THR B 1 9 ? 15.133 21.127 -17.975 1 56.2 9 THR B O 1
ATOM 2686 N N . ASP B 1 10 ? 13.237 20.717 -19.326 1 67.45 10 ASP B N 1
ATOM 2687 C CA . ASP B 1 10 ? 12.618 21.743 -18.492 1 67.45 10 ASP B CA 1
ATOM 2688 C C . ASP B 1 10 ? 11.991 21.129 -17.242 1 67.45 10 ASP B C 1
ATOM 2690 O O . ASP B 1 10 ? 10.77 21.158 -17.076 1 67.45 10 ASP B O 1
ATOM 2694 N N . VAL B 1 11 ? 12.831 20.497 -16.416 1 81.97 11 VAL B N 1
ATOM 2695 C CA . VAL B 1 11 ? 12.445 19.859 -15.162 1 81.97 11 VAL B CA 1
ATOM 2696 C C . VAL B 1 11 ? 12.444 20.89 -14.036 1 81.97 11 VAL B C 1
ATOM 2698 O O . VAL B 1 11 ? 13.362 21.707 -13.933 1 81.97 11 VAL B O 1
ATOM 2701 N N . ILE B 1 12 ? 11.368 21.012 -13.313 1 89.75 12 ILE B N 1
ATOM 2702 C CA . ILE B 1 12 ? 11.282 21.905 -12.163 1 89.75 12 ILE B CA 1
ATOM 2703 C C . ILE B 1 12 ? 11.582 21.128 -10.883 1 89.75 12 ILE B C 1
ATOM 2705 O O . ILE B 1 12 ? 10.821 20.237 -10.498 1 89.75 12 ILE B O 1
ATOM 2709 N N . SER B 1 13 ? 12.677 21.395 -10.323 1 92.67 13 SER B N 1
ATOM 2710 C CA . SER B 1 13 ? 13.031 20.812 -9.033 1 92.67 13 SER B CA 1
ATOM 2711 C C . SER B 1 13 ? 12.311 21.521 -7.89 1 92.67 13 SER B C 1
ATOM 2713 O O . SER B 1 13 ? 11.836 22.647 -8.052 1 92.67 13 SER B O 1
ATOM 2715 N N . LEU B 1 14 ? 12.268 20.901 -6.761 1 94.86 14 LEU B N 1
ATOM 2716 C CA . LEU B 1 14 ? 11.594 21.488 -5.608 1 94.86 14 LEU B CA 1
ATOM 2717 C C . LEU B 1 14 ? 12.271 22.788 -5.187 1 94.86 14 LEU B C 1
ATOM 2719 O O . LEU B 1 14 ? 11.6 23.798 -4.962 1 94.86 14 LEU B O 1
ATOM 2723 N N . PRO B 1 15 ? 13.591 22.864 -5.133 1 91.16 15 PRO B N 1
ATOM 2724 C CA . PRO B 1 15 ? 14.217 24.137 -4.767 1 91.16 15 PRO B CA 1
ATOM 2725 C C . PRO B 1 15 ? 13.854 25.269 -5.725 1 91.16 15 PRO B C 1
ATOM 2727 O O . PRO B 1 15 ? 13.587 26.391 -5.287 1 91.16 15 PRO B O 1
ATOM 2730 N N . ARG B 1 16 ? 13.825 24.977 -6.997 1 90.58 16 ARG B N 1
ATOM 2731 C CA . ARG B 1 16 ? 13.428 25.989 -7.971 1 90.58 16 ARG B CA 1
ATOM 2732 C C . ARG B 1 16 ? 11.983 26.424 -7.75 1 90.58 16 ARG B C 1
ATOM 2734 O O . ARG B 1 16 ? 11.673 27.616 -7.801 1 90.58 16 ARG B O 1
ATOM 2741 N N . PHE B 1 17 ? 11.195 25.466 -7.566 1 93.62 17 PHE B N 1
ATOM 2742 C CA . PHE B 1 17 ? 9.785 25.741 -7.321 1 93.62 17 PHE B CA 1
ATOM 2743 C C . PHE B 1 17 ? 9.614 26.673 -6.127 1 93.62 17 PHE B C 1
ATOM 2745 O O . PHE B 1 17 ? 8.842 27.631 -6.186 1 93.62 17 PHE B O 1
ATOM 2752 N N . ILE B 1 18 ? 10.305 26.405 -5.036 1 91.37 18 ILE B N 1
ATOM 2753 C CA . ILE B 1 18 ? 10.215 27.172 -3.798 1 91.37 18 ILE B CA 1
ATOM 2754 C C . ILE B 1 18 ? 10.695 28.601 -4.04 1 91.37 18 ILE B C 1
ATOM 2756 O O . ILE B 1 18 ? 10.068 29.559 -3.582 1 91.37 18 ILE B O 1
ATOM 2760 N N . ILE B 1 19 ? 11.741 28.723 -4.786 1 88.3 19 ILE B N 1
ATOM 2761 C CA . ILE B 1 19 ? 12.31 30.038 -5.064 1 88.3 19 ILE B CA 1
ATOM 2762 C C . ILE B 1 19 ? 11.342 30.847 -5.924 1 88.3 19 ILE B C 1
ATOM 2764 O O . ILE B 1 19 ? 11.132 32.038 -5.681 1 88.3 19 ILE B O 1
ATOM 2768 N N . GLU B 1 20 ? 10.795 30.209 -6.897 1 88.07 20 GLU B N 1
ATOM 2769 C CA . GLU B 1 20 ? 9.838 30.886 -7.767 1 88.07 20 GLU B CA 1
ATOM 2770 C C . GLU B 1 20 ? 8.608 31.341 -6.987 1 88.07 20 GLU B C 1
ATOM 2772 O O . GLU B 1 20 ? 8.057 32.411 -7.256 1 88.07 20 GLU B O 1
ATOM 2777 N N . TYR B 1 21 ? 8.243 30.551 -6.069 1 85.61 21 TYR B N 1
ATOM 2778 C CA . TYR B 1 21 ? 7.123 30.917 -5.209 1 85.61 21 TYR B CA 1
ATOM 2779 C C . TYR B 1 21 ? 7.472 32.12 -4.341 1 85.61 21 TYR B C 1
ATOM 2781 O O . TYR B 1 21 ? 6.657 33.03 -4.173 1 85.61 21 TYR B O 1
ATOM 2789 N N . GLN B 1 22 ? 8.602 32.114 -3.771 1 82.44 22 GLN B N 1
ATOM 2790 C CA . GLN B 1 22 ? 9.061 33.176 -2.882 1 82.44 22 GLN B CA 1
ATOM 2791 C C . GLN B 1 22 ? 9.071 34.525 -3.595 1 82.44 22 GLN B C 1
ATOM 2793 O O . GLN B 1 22 ? 8.812 35.561 -2.979 1 82.44 22 GLN B O 1
ATOM 2798 N N . LYS B 1 23 ? 9.415 34.471 -4.824 1 79.78 23 LYS B N 1
ATOM 2799 C CA . LYS B 1 23 ? 9.464 35.71 -5.596 1 79.78 23 LYS B CA 1
ATOM 2800 C C . LYS B 1 23 ? 8.084 36.354 -5.688 1 79.78 23 LYS B C 1
ATOM 2802 O O . LYS B 1 23 ? 7.971 37.57 -5.857 1 79.78 23 LYS B O 1
ATOM 2807 N N . ARG B 1 24 ? 7.184 35.575 -5.491 1 79.6 24 ARG B N 1
ATOM 2808 C CA . ARG B 1 24 ? 5.819 36.079 -5.606 1 79.6 24 ARG B CA 1
ATOM 2809 C C . ARG B 1 24 ? 5.332 36.65 -4.279 1 79.6 24 ARG B C 1
ATOM 2811 O O . ARG B 1 24 ? 4.346 37.389 -4.24 1 79.6 24 ARG B O 1
ATOM 2818 N N . VAL B 1 25 ? 5.978 36.21 -3.23 1 75.15 25 VAL B N 1
ATOM 2819 C CA . VAL B 1 25 ? 5.544 36.627 -1.901 1 75.15 25 VAL B CA 1
ATOM 2820 C C . VAL B 1 25 ? 6.309 37.878 -1.476 1 75.15 25 VAL B C 1
ATOM 2822 O O . VAL B 1 25 ? 7.541 37.911 -1.538 1 75.15 25 VAL B O 1
ATOM 2825 N N . HIS B 1 26 ? 5.615 38.85 -1.038 1 69.63 26 HIS B N 1
ATOM 2826 C CA . HIS B 1 26 ? 6.203 40.105 -0.584 1 69.63 26 HIS B CA 1
ATOM 2827 C C . HIS B 1 26 ? 6.887 39.937 0.768 1 69.63 26 HIS B C 1
ATOM 2829 O O . HIS B 1 26 ? 6.355 39.272 1.66 1 69.63 26 HIS B O 1
ATOM 2835 N N . ASN B 1 27 ? 8.189 40.248 1.001 1 64.12 27 ASN B N 1
ATOM 2836 C CA . ASN B 1 27 ? 8.928 40.287 2.259 1 64.12 27 ASN B CA 1
ATOM 2837 C C . ASN B 1 27 ? 9.476 38.912 2.63 1 64.12 27 ASN B C 1
ATOM 2839 O O . ASN B 1 27 ? 9.657 38.61 3.811 1 64.12 27 ASN B O 1
ATOM 2843 N N . ALA B 1 28 ? 9.651 38.17 1.763 1 67.53 28 ALA B N 1
ATOM 2844 C CA . ALA B 1 28 ? 10.213 36.849 2.027 1 67.53 28 ALA B CA 1
ATOM 2845 C C . ALA B 1 28 ? 11.624 36.957 2.598 1 67.53 28 ALA B C 1
ATOM 2847 O O . ALA B 1 28 ? 12.468 37.672 2.053 1 67.53 28 ALA B O 1
ATOM 2848 N N . THR B 1 29 ? 11.886 36.556 3.835 1 68.11 29 THR B N 1
ATOM 2849 C CA . THR B 1 29 ? 13.172 36.618 4.52 1 68.11 29 THR B CA 1
ATOM 2850 C C . THR B 1 29 ? 14.037 35.415 4.157 1 68.11 29 THR B C 1
ATOM 2852 O O . THR B 1 29 ? 15.223 35.372 4.492 1 68.11 29 THR B O 1
ATOM 2855 N N . GLY B 1 30 ? 13.398 34.497 3.555 1 84.32 30 GLY B N 1
ATOM 2856 C CA . GLY B 1 30 ? 14.17 33.318 3.196 1 84.32 30 GLY B CA 1
ATOM 2857 C C . GLY B 1 30 ? 14.043 32.192 4.204 1 84.32 30 GLY B C 1
ATOM 2858 O O . GLY B 1 30 ? 14.382 31.044 3.907 1 84.32 30 GLY B O 1
ATOM 2859 N N . GLU B 1 31 ? 13.548 32.504 5.403 1 89.55 31 GLU B N 1
ATOM 2860 C CA . GLU B 1 31 ? 13.427 31.511 6.466 1 89.55 31 GLU B CA 1
ATOM 2861 C C . GLU B 1 31 ? 12.478 30.385 6.065 1 89.55 31 GLU B C 1
ATOM 2863 O O . GLU B 1 31 ? 12.751 29.212 6.329 1 89.55 31 GLU B O 1
ATOM 2868 N N . PHE B 1 32 ? 11.474 30.799 5.46 1 92.55 32 PHE B N 1
ATOM 2869 C CA . PHE B 1 32 ? 10.494 29.822 5.001 1 92.55 32 PHE B CA 1
ATOM 2870 C C . PHE B 1 32 ? 11.129 28.833 4.031 1 92.55 32 PHE B C 1
ATOM 2872 O O . PHE B 1 32 ? 10.905 27.625 4.131 1 92.55 32 PHE B O 1
ATOM 2879 N N . THR B 1 33 ? 11.929 29.332 3.152 1 91.84 33 THR B N 1
ATOM 2880 C CA . THR B 1 33 ? 12.65 28.502 2.194 1 91.84 33 THR B CA 1
ATOM 2881 C C . THR B 1 33 ? 13.589 27.537 2.913 1 91.84 33 THR B C 1
ATOM 2883 O O . THR B 1 33 ? 13.707 26.373 2.525 1 91.84 33 THR B O 1
ATOM 2886 N N . LEU B 1 34 ? 14.201 28.012 3.903 1 93.03 34 LEU B N 1
ATOM 2887 C CA . LEU B 1 34 ? 15.129 27.182 4.662 1 93.03 34 LEU B CA 1
ATOM 2888 C C . LEU B 1 34 ? 14.393 26.049 5.368 1 93.03 34 LEU B C 1
ATOM 2890 O O . LEU B 1 34 ? 14.9 24.928 5.447 1 93.03 34 LEU B O 1
ATOM 2894 N N . VAL B 1 35 ? 13.224 26.32 5.895 1 95.71 35 VAL B N 1
ATOM 2895 C CA . VAL B 1 35 ? 12.422 25.289 6.547 1 95.71 35 VAL B CA 1
ATOM 2896 C C . VAL B 1 35 ? 12.048 24.209 5.535 1 95.71 35 VAL B C 1
ATOM 2898 O O . VAL B 1 35 ? 12.191 23.015 5.81 1 95.71 35 VAL B O 1
ATOM 2901 N N . LEU B 1 36 ? 11.647 24.603 4.362 1 96.22 36 LEU B N 1
ATOM 2902 C CA . LEU B 1 36 ? 11.229 23.659 3.332 1 96.22 36 LEU B CA 1
ATOM 2903 C C . LEU B 1 36 ? 12.409 22.822 2.849 1 96.22 36 LEU B C 1
ATOM 2905 O O . LEU B 1 36 ? 12.252 21.638 2.543 1 96.22 36 LEU B O 1
ATOM 2909 N N . ASN B 1 37 ? 13.519 23.452 2.806 1 94.57 37 ASN B N 1
ATOM 2910 C CA . ASN B 1 37 ? 14.728 22.72 2.442 1 94.57 37 ASN B CA 1
ATOM 2911 C C . ASN B 1 37 ? 15.09 21.677 3.496 1 94.57 37 ASN B C 1
ATOM 2913 O O . ASN B 1 37 ? 15.528 20.575 3.16 1 94.57 37 ASN B O 1
ATOM 2917 N N . ALA B 1 38 ? 14.965 22.072 4.703 1 96.37 38 ALA B N 1
ATOM 2918 C CA . ALA B 1 38 ? 15.225 21.13 5.788 1 96.37 38 ALA B CA 1
ATOM 2919 C C . ALA B 1 38 ? 14.259 19.95 5.734 1 96.37 38 ALA B C 1
ATOM 2921 O O . ALA B 1 38 ? 14.658 18.802 5.944 1 96.37 38 ALA B O 1
ATOM 2922 N N . LEU B 1 39 ? 13.038 20.221 5.433 1 97.87 39 LEU B N 1
ATOM 2923 C CA . LEU B 1 39 ? 12.028 19.174 5.325 1 97.87 39 LEU B CA 1
ATOM 2924 C C . LEU B 1 39 ? 12.37 18.202 4.201 1 97.87 39 LEU B C 1
ATOM 2926 O O . LEU B 1 39 ? 12.355 16.986 4.401 1 97.87 39 LEU B O 1
ATOM 2930 N N . GLN B 1 40 ? 12.653 18.685 3.032 1 97.03 40 GLN B N 1
ATOM 2931 C CA . GLN B 1 40 ? 12.958 17.801 1.912 1 97.03 40 GLN B CA 1
ATOM 2932 C C . GLN B 1 40 ? 14.17 16.925 2.217 1 97.03 40 GLN B C 1
ATOM 2934 O O . GLN B 1 40 ? 14.211 15.756 1.826 1 97.03 40 GLN B O 1
ATOM 2939 N N . PHE B 1 41 ? 15.156 17.539 2.864 1 96.47 41 PHE B N 1
ATOM 2940 C CA . PHE B 1 41 ? 16.322 16.757 3.255 1 96.47 41 PHE B CA 1
ATOM 2941 C C . PHE B 1 41 ? 15.923 15.616 4.183 1 96.47 41 PHE B C 1
ATOM 2943 O O . PHE B 1 41 ? 16.357 14.477 3.998 1 96.47 41 PHE B O 1
ATOM 2950 N N . ALA B 1 42 ? 15.145 15.925 5.197 1 97.62 42 ALA B N 1
ATOM 2951 C CA . ALA B 1 42 ? 14.668 14.903 6.126 1 97.62 42 ALA B CA 1
ATOM 2952 C C . ALA B 1 42 ? 13.93 13.791 5.386 1 97.62 42 ALA B C 1
ATOM 2954 O O . ALA B 1 42 ? 14.128 12.608 5.674 1 97.62 42 ALA B O 1
ATOM 2955 N N . PHE B 1 43 ? 13.089 14.136 4.424 1 97.98 43 PHE B N 1
ATOM 2956 C CA . PHE B 1 43 ? 12.306 13.162 3.673 1 97.98 43 PHE B CA 1
ATOM 2957 C C . PHE B 1 43 ? 13.216 12.232 2.88 1 97.98 43 PHE B C 1
ATOM 2959 O O . PHE B 1 43 ? 12.999 11.019 2.852 1 97.98 43 PHE B O 1
ATOM 2966 N N . LYS B 1 44 ? 14.215 12.794 2.226 1 96.79 44 LYS B N 1
ATOM 2967 C CA . LYS B 1 44 ? 15.171 11.987 1.472 1 96.79 44 LYS B CA 1
ATOM 2968 C C . LYS B 1 44 ? 15.912 11.016 2.386 1 96.79 44 LYS B C 1
ATOM 2970 O O . LYS B 1 44 ? 16.124 9.856 2.028 1 96.79 44 LYS B O 1
ATOM 2975 N N . PHE B 1 45 ? 16.234 11.534 3.508 1 95.42 45 PHE B N 1
ATOM 2976 C CA . PHE B 1 45 ? 16.972 10.728 4.473 1 95.42 45 PHE B CA 1
ATOM 2977 C C . PHE B 1 45 ? 16.109 9.587 4.999 1 95.42 45 PHE B C 1
ATOM 2979 O O . PHE B 1 45 ? 16.562 8.443 5.073 1 95.42 45 PHE B O 1
ATOM 2986 N N . ILE B 1 46 ? 14.934 9.851 5.349 1 94.47 46 ILE B N 1
ATOM 2987 C CA . ILE B 1 46 ? 14.011 8.84 5.851 1 94.47 46 ILE B CA 1
ATOM 2988 C C . ILE B 1 46 ? 13.717 7.819 4.754 1 94.47 46 ILE B C 1
ATOM 2990 O O . ILE B 1 46 ? 13.698 6.613 5.008 1 94.47 46 ILE B O 1
ATOM 2994 N N . ALA B 1 47 ? 13.434 8.289 3.553 1 93.44 47 ALA B N 1
ATOM 2995 C CA . ALA B 1 47 ? 13.216 7.386 2.425 1 93.44 47 ALA B CA 1
ATOM 2996 C C . ALA B 1 47 ? 14.374 6.403 2.279 1 93.44 47 ALA B C 1
ATOM 2998 O O . ALA B 1 47 ? 14.157 5.204 2.088 1 93.44 47 ALA B O 1
ATOM 2999 N N . HIS B 1 48 ? 15.535 6.947 2.346 1 90.85 48 HIS B N 1
ATOM 3000 C CA . HIS B 1 48 ? 16.736 6.127 2.24 1 90.85 48 HIS B CA 1
ATOM 3001 C C . HIS B 1 48 ? 16.789 5.08 3.348 1 90.85 48 HIS B C 1
ATOM 3003 O O . HIS B 1 48 ? 17.14 3.925 3.1 1 90.85 48 HIS B O 1
ATOM 3009 N N . ALA B 1 49 ? 16.463 5.457 4.547 1 88.69 49 ALA B N 1
ATOM 3010 C CA . ALA B 1 49 ? 16.481 4.556 5.697 1 88.69 49 ALA B CA 1
ATOM 3011 C C . ALA B 1 49 ? 15.436 3.454 5.546 1 88.69 49 ALA B C 1
ATOM 3013 O O . ALA B 1 49 ? 15.71 2.287 5.835 1 88.69 49 ALA B O 1
ATOM 3014 N N . ILE B 1 50 ? 14.282 3.782 5.104 1 87.87 50 ILE B N 1
ATOM 3015 C CA . ILE B 1 50 ? 13.186 2.83 4.961 1 87.87 50 ILE B CA 1
ATOM 3016 C C . ILE B 1 50 ? 13.544 1.785 3.907 1 87.87 50 ILE B C 1
ATOM 3018 O O . ILE B 1 50 ? 13.301 0.592 4.099 1 87.87 50 ILE B O 1
ATOM 3022 N N . ARG B 1 51 ? 14.086 2.189 2.822 1 85.6 51 ARG B N 1
ATOM 3023 C CA . ARG B 1 51 ? 14.403 1.306 1.705 1 85.6 51 ARG B CA 1
ATOM 3024 C C . ARG B 1 51 ? 15.454 0.275 2.102 1 85.6 51 ARG B C 1
ATOM 3026 O O . ARG B 1 51 ? 15.527 -0.805 1.512 1 85.6 51 ARG B O 1
ATOM 3033 N N . ARG B 1 52 ? 16.17 0.548 3.102 1 81.82 52 ARG B N 1
ATOM 3034 C CA . ARG B 1 52 ? 17.277 -0.319 3.492 1 81.82 52 ARG B CA 1
ATOM 3035 C C . ARG B 1 52 ? 16.991 -1.006 4.824 1 81.82 52 ARG B C 1
ATOM 3037 O O . ARG B 1 52 ? 17.854 -1.695 5.371 1 81.82 52 ARG B O 1
ATOM 3044 N N . ALA B 1 53 ? 15.913 -0.746 5.351 1 78.08 53 ALA B N 1
ATOM 3045 C CA . ALA B 1 53 ? 15.597 -1.154 6.717 1 78.08 53 ALA B CA 1
ATOM 3046 C C . ALA B 1 53 ? 15.832 -2.649 6.911 1 78.08 53 ALA B C 1
ATOM 3048 O O . ALA B 1 53 ? 16.378 -3.071 7.933 1 78.08 53 ALA B O 1
ATOM 3049 N N . GLU B 1 54 ? 15.425 -3.427 5.951 1 74.43 54 GLU B N 1
ATOM 3050 C CA . GLU B 1 54 ? 15.541 -4.873 6.11 1 74.43 54 GLU B CA 1
ATOM 3051 C C . GLU B 1 54 ? 16.967 -5.346 5.844 1 74.43 54 GLU B C 1
ATOM 3053 O O . GLU B 1 54 ? 17.319 -6.484 6.161 1 74.43 54 GLU B O 1
ATOM 3058 N N . LEU B 1 55 ? 17.747 -4.526 5.227 1 75.89 55 LEU B N 1
ATOM 3059 C CA . LEU B 1 55 ? 19.109 -4.888 4.85 1 75.89 55 LEU B CA 1
ATOM 3060 C C . LEU B 1 55 ? 20.104 -4.45 5.919 1 75.89 55 LEU B C 1
ATOM 3062 O O . LEU B 1 55 ? 21.255 -4.893 5.921 1 75.89 55 LEU B O 1
ATOM 3066 N N . ILE B 1 56 ? 19.64 -3.494 6.681 1 62.68 56 ILE B N 1
ATOM 3067 C CA . ILE B 1 56 ? 20.518 -2.871 7.664 1 62.68 56 ILE B CA 1
ATOM 3068 C C . ILE B 1 56 ? 21.053 -3.931 8.624 1 62.68 56 ILE B C 1
ATOM 3070 O O . ILE B 1 56 ? 22.217 -3.88 9.029 1 62.68 56 ILE B O 1
ATOM 3074 N N . HIS B 1 57 ? 20.182 -4.833 9.066 1 55.79 57 HIS B N 1
ATOM 3075 C CA . HIS B 1 57 ? 20.76 -5.833 9.957 1 55.79 57 HIS B CA 1
ATOM 3076 C C . HIS B 1 57 ? 21.924 -6.559 9.29 1 55.79 57 HIS B C 1
ATOM 3078 O O . HIS B 1 57 ? 22.784 -7.121 9.973 1 55.79 57 HIS B O 1
ATOM 3084 N N . LEU B 1 58 ? 21.985 -6.407 7.928 1 48.57 58 LEU B N 1
ATOM 3085 C CA . LEU B 1 58 ? 23.061 -7.08 7.208 1 48.57 58 LEU B CA 1
ATOM 3086 C C . LEU B 1 58 ? 24.333 -6.238 7.22 1 48.57 58 LEU B C 1
ATOM 3088 O O . LEU B 1 58 ? 25.441 -6.779 7.208 1 48.57 58 LEU B O 1
ATOM 3092 N N . GLY B 1 59 ? 24.13 -4.905 6.994 1 45.71 59 GLY B N 1
ATOM 3093 C CA . GLY B 1 59 ? 25.264 -4.008 6.839 1 45.71 59 GLY B CA 1
ATOM 3094 C C . GLY B 1 59 ? 25.706 -3.373 8.144 1 45.71 59 GLY B C 1
ATOM 3095 O O . GLY B 1 59 ? 26.744 -2.71 8.198 1 45.71 59 GLY B O 1
ATOM 3096 N N . GLY B 1 60 ? 25.726 -3.931 9.304 1 39.69 60 GLY B N 1
ATOM 3097 C CA . GLY B 1 60 ? 26.205 -3.257 10.5 1 39.69 60 GLY B CA 1
ATOM 3098 C C . GLY B 1 60 ? 25.962 -1.76 10.479 1 39.69 60 GLY B C 1
ATOM 3099 O O . GLY B 1 60 ? 26.574 -1.016 11.248 1 39.69 60 GLY B O 1
ATOM 3100 N N . LEU B 1 61 ? 25.611 -1.204 9.445 1 38.77 61 LEU B N 1
ATOM 3101 C CA . LEU B 1 61 ? 25.649 0.246 9.289 1 38.77 61 LEU B CA 1
ATOM 3102 C C . LEU B 1 61 ? 24.841 0.932 10.385 1 38.77 61 LEU B C 1
ATOM 3104 O O . LEU B 1 61 ? 25.247 1.977 10.899 1 38.77 61 LEU B O 1
ATOM 3108 N N . PHE B 1 62 ? 23.411 0.88 10.311 1 42.01 62 PHE B N 1
ATOM 3109 C CA . PHE B 1 62 ? 22.905 1.694 11.41 1 42.01 62 PHE B CA 1
ATOM 3110 C C . PHE B 1 62 ? 23.41 1.169 12.749 1 42.01 62 PHE B C 1
ATOM 3112 O O . PHE B 1 62 ? 24.189 0.215 12.793 1 42.01 62 PHE B O 1
ATOM 3119 N N . GLY B 1 63 ? 22.498 1.092 13.911 1 35.04 63 GLY B N 1
ATOM 3120 C CA . GLY B 1 63 ? 22.922 0.812 15.274 1 35.04 63 GLY B CA 1
ATOM 3121 C C . GLY B 1 63 ? 23.585 -0.544 15.425 1 35.04 63 GLY B C 1
ATOM 3122 O O . GLY B 1 63 ? 23.299 -1.47 14.663 1 35.04 63 GLY B O 1
ATOM 3123 N N . THR B 1 64 ? 24.844 -0.52 15.817 1 35.04 64 THR B N 1
ATOM 3124 C CA . THR B 1 64 ? 25.692 -1.474 16.525 1 35.04 64 THR B CA 1
ATOM 3125 C C . THR B 1 64 ? 24.845 -2.459 17.326 1 35.04 64 THR B C 1
ATOM 3127 O O . THR B 1 64 ? 24.104 -2.06 18.226 1 35.04 64 THR B O 1
ATOM 3130 N N . SER B 1 65 ? 24.378 -3.452 16.885 1 34.24 65 SER B N 1
ATOM 3131 C CA . SER B 1 65 ? 24.301 -4.4 17.992 1 34.24 65 SER B CA 1
ATOM 3132 C C . SER B 1 65 ? 25.641 -4.522 18.709 1 34.24 65 SER B C 1
ATOM 3134 O O . SER B 1 65 ? 26.65 -4.877 18.096 1 34.24 65 SER B O 1
ATOM 3136 N N . ASN B 1 66 ? 26.167 -3.515 19.515 1 33.49 66 ASN B N 1
ATOM 3137 C CA . ASN B 1 66 ? 27.194 -3.929 20.464 1 33.49 66 ASN B CA 1
ATOM 3138 C C . ASN B 1 66 ? 26.904 -5.313 21.036 1 33.49 66 ASN B C 1
ATOM 3140 O O . ASN B 1 66 ? 25.759 -5.768 21.022 1 33.49 66 ASN B O 1
ATOM 3144 N N . ALA B 1 67 ? 27.977 -6.236 21.436 1 33.48 67 ALA B N 1
ATOM 3145 C CA . ALA B 1 67 ? 27.993 -7.371 22.356 1 33.48 67 ALA B CA 1
ATOM 3146 C C . ALA B 1 67 ? 26.965 -7.189 23.468 1 33.48 67 ALA B C 1
ATOM 3148 O O . ALA B 1 67 ? 26.74 -8.1 24.269 1 33.48 67 ALA B O 1
ATOM 3149 N N . THR B 1 68 ? 26.733 -5.843 23.809 1 36.31 68 THR B N 1
ATOM 3150 C CA . THR B 1 68 ? 26.039 -5.629 25.074 1 36.31 68 THR B CA 1
ATOM 3151 C C . THR B 1 68 ? 24.531 -5.78 24.896 1 36.31 68 THR B C 1
ATOM 3153 O O . THR B 1 68 ? 23.757 -5.417 25.784 1 36.31 68 THR B O 1
ATOM 3156 N N . GLY B 1 69 ? 23.818 -6.482 23.963 1 37.55 69 GLY B N 1
ATOM 3157 C CA . GLY B 1 69 ? 22.387 -6.733 24.034 1 37.55 69 GLY B CA 1
ATOM 3158 C C . GLY B 1 69 ? 21.554 -5.601 23.462 1 37.55 69 GLY B C 1
ATOM 3159 O O . GLY B 1 69 ? 20.342 -5.544 23.681 1 37.55 69 GLY B O 1
ATOM 3160 N N . ASP B 1 70 ? 21.984 -4.48 23.024 1 38.58 70 ASP B N 1
ATOM 3161 C CA . ASP B 1 70 ? 21.147 -3.313 22.762 1 38.58 70 ASP B CA 1
ATOM 3162 C C . ASP B 1 70 ? 20.324 -3.502 21.49 1 38.58 70 ASP B C 1
ATOM 3164 O O . ASP B 1 70 ? 20.866 -3.852 20.44 1 38.58 70 ASP B O 1
ATOM 3168 N N . GLU B 1 71 ? 18.956 -3.564 21.389 1 45.05 71 GLU B N 1
ATOM 3169 C CA . GLU B 1 71 ? 17.817 -3.795 20.504 1 45.05 71 GLU B CA 1
ATOM 3170 C C . GLU B 1 71 ? 17.851 -2.852 19.305 1 45.05 71 GLU B C 1
ATOM 3172 O O . GLU B 1 71 ? 18.125 -1.659 19.454 1 45.05 71 GLU B O 1
ATOM 3177 N N . GLN B 1 72 ? 18.158 -3.21 18.088 1 51.65 72 GLN B N 1
ATOM 3178 C CA . GLN B 1 72 ? 18.004 -2.519 16.812 1 51.65 72 GLN B CA 1
ATOM 3179 C C . GLN B 1 72 ? 16.806 -1.574 16.84 1 51.65 72 GLN B C 1
ATOM 3181 O O . GLN B 1 72 ? 15.7 -1.976 17.21 1 51.65 72 GLN B O 1
ATOM 3186 N N . LYS B 1 73 ? 17.075 -0.217 16.636 1 62.71 73 LYS B N 1
ATOM 3187 C CA . LYS B 1 73 ? 16 0.768 16.71 1 62.71 73 LYS B CA 1
ATOM 3188 C C . LYS B 1 73 ? 14.959 0.528 15.62 1 62.71 73 LYS B C 1
ATOM 3190 O O . LYS B 1 73 ? 15.307 0.196 14.485 1 62.71 73 LYS B O 1
ATOM 3195 N N . LYS B 1 74 ? 13.794 0.683 16.009 1 76.83 74 LYS B N 1
ATOM 3196 C CA . LYS B 1 74 ? 12.665 0.618 15.086 1 76.83 74 LYS B CA 1
ATOM 3197 C C . LYS B 1 74 ? 12.645 1.827 14.155 1 76.83 74 LYS B C 1
ATOM 3199 O O . LYS B 1 74 ? 13.164 2.891 14.5 1 76.83 74 LYS B O 1
ATOM 3204 N N . LEU B 1 75 ? 12.316 1.719 13.018 1 81.32 75 LEU B N 1
ATOM 3205 C CA . LEU B 1 75 ? 12.282 2.741 11.977 1 81.32 75 LEU B CA 1
ATOM 3206 C C . LEU B 1 75 ? 11.546 3.986 12.461 1 81.32 75 LEU B C 1
ATOM 3208 O O . LEU B 1 75 ? 11.874 5.103 12.056 1 81.32 75 LEU B O 1
ATOM 3212 N N . ASP B 1 76 ? 10.554 3.82 13.301 1 83.99 76 ASP B N 1
ATOM 3213 C CA . ASP B 1 76 ? 9.827 4.976 13.816 1 83.99 76 ASP B CA 1
ATOM 3214 C C . ASP B 1 76 ? 10.726 5.844 14.693 1 83.99 76 ASP B C 1
ATOM 3216 O O . ASP B 1 76 ? 10.644 7.074 14.65 1 83.99 76 ASP B O 1
ATOM 3220 N N . VAL B 1 77 ? 11.598 5.222 15.426 1 88.16 77 VAL B N 1
ATOM 3221 C CA . VAL B 1 77 ? 12.549 5.941 16.267 1 88.16 77 VAL B CA 1
ATOM 3222 C C . VAL B 1 77 ? 13.584 6.644 15.391 1 88.16 77 VAL B C 1
ATOM 3224 O O . VAL B 1 77 ? 13.902 7.815 15.613 1 88.16 77 VAL B O 1
ATOM 3227 N N . ILE B 1 78 ? 14.031 5.936 14.391 1 88.91 78 ILE B N 1
ATOM 3228 C CA . ILE B 1 78 ? 15.032 6.493 13.486 1 88.91 78 ILE B CA 1
ATOM 3229 C C . ILE B 1 78 ? 14.441 7.682 12.733 1 88.91 78 ILE B C 1
ATOM 3231 O O . ILE B 1 78 ? 15.077 8.734 12.624 1 88.91 78 ILE B O 1
ATOM 3235 N N . GLY B 1 79 ? 13.259 7.489 12.244 1 92.09 79 GLY B N 1
ATOM 3236 C CA . GLY B 1 79 ? 12.591 8.583 11.558 1 92.09 79 GLY B CA 1
ATOM 3237 C C . GLY B 1 79 ? 12.43 9.819 12.423 1 92.09 79 GLY B C 1
ATOM 3238 O O . GLY B 1 79 ? 12.667 10.939 11.964 1 92.09 79 GLY B O 1
ATOM 3239 N N . ASP B 1 80 ? 12.088 9.612 13.633 1 95.42 80 ASP B N 1
ATOM 3240 C CA . ASP B 1 80 ? 11.909 10.712 14.576 1 95.42 80 ASP B CA 1
ATOM 3241 C C . ASP B 1 80 ? 13.232 11.425 14.846 1 95.42 80 ASP B C 1
ATOM 3243 O O . ASP B 1 80 ? 13.285 12.656 14.872 1 95.42 80 ASP B O 1
ATOM 3247 N N . GLU B 1 81 ? 14.265 10.706 15.024 1 96.11 81 GLU B N 1
ATOM 3248 C CA . GLU B 1 81 ? 15.585 11.273 15.282 1 96.11 81 GLU B CA 1
ATOM 3249 C C . GLU B 1 81 ? 16.074 12.096 14.094 1 96.11 81 GLU B C 1
ATOM 3251 O O . GLU B 1 81 ? 16.59 13.202 14.269 1 96.11 81 GLU B O 1
ATOM 3256 N N . ILE B 1 82 ? 15.901 11.496 12.922 1 95.42 82 ILE B N 1
ATOM 3257 C CA . ILE B 1 82 ? 16.293 12.204 11.708 1 95.42 82 ILE B CA 1
ATOM 3258 C C . ILE B 1 82 ? 15.548 13.534 11.622 1 95.42 82 ILE B C 1
ATOM 3260 O O . ILE B 1 82 ? 16.154 14.576 11.365 1 95.42 82 ILE B O 1
ATOM 3264 N N . PHE B 1 83 ? 14.338 13.467 11.908 1 96.29 83 PHE B N 1
ATOM 3265 C CA . PHE B 1 83 ? 13.491 14.647 11.775 1 96.29 83 PHE B CA 1
ATOM 3266 C C . PHE B 1 83 ? 13.882 15.711 12.794 1 96.29 83 PHE B C 1
ATOM 3268 O O . PHE B 1 83 ? 14.092 16.872 12.438 1 96.29 83 PHE B O 1
ATOM 3275 N N . ILE B 1 84 ? 14.031 15.353 14.017 1 97.39 84 ILE B N 1
ATOM 3276 C CA . ILE B 1 84 ? 14.362 16.277 15.096 1 97.39 84 ILE B CA 1
ATOM 3277 C C . ILE B 1 84 ? 15.715 16.929 14.821 1 97.39 84 ILE B C 1
ATOM 3279 O O . ILE B 1 84 ? 15.844 18.154 14.877 1 97.39 84 ILE B O 1
ATOM 3283 N N . ASN B 1 85 ? 16.67 16.133 14.456 1 97.04 85 ASN B N 1
ATOM 3284 C CA . ASN B 1 85 ? 18.016 16.644 14.22 1 97.04 85 ASN B CA 1
ATOM 3285 C C . ASN B 1 85 ? 18.051 17.607 13.037 1 97.04 85 ASN B C 1
ATOM 3287 O O . ASN B 1 85 ? 18.737 18.63 13.085 1 97.04 85 ASN B O 1
ATOM 3291 N N . THR B 1 86 ? 17.344 17.249 12.039 1 96.97 86 THR B N 1
ATOM 3292 C CA . THR B 1 86 ? 17.327 18.078 10.839 1 96.97 86 THR B CA 1
ATOM 3293 C C . THR B 1 86 ? 16.651 19.417 11.116 1 96.97 86 THR B C 1
ATOM 3295 O O . THR B 1 86 ? 17.144 20.466 10.695 1 96.97 86 THR B O 1
ATOM 3298 N N . MET B 1 87 ? 15.566 19.408 11.811 1 96.97 87 MET B N 1
ATOM 3299 C CA . MET B 1 87 ? 14.862 20.645 12.135 1 96.97 87 MET B CA 1
ATOM 3300 C C . MET B 1 87 ? 15.701 21.524 13.056 1 96.97 87 MET B C 1
ATOM 3302 O O . MET B 1 87 ? 15.754 22.743 12.88 1 96.97 87 MET B O 1
ATOM 3306 N N . GLU B 1 88 ? 16.314 20.895 13.994 1 96.86 88 GLU B N 1
ATOM 3307 C CA . GLU B 1 88 ? 17.164 21.648 14.912 1 96.86 88 GLU B CA 1
ATOM 3308 C C . GLU B 1 88 ? 18.322 22.311 14.172 1 96.86 88 GLU B C 1
ATOM 3310 O O . GLU B 1 88 ? 18.61 23.49 14.387 1 96.86 88 GLU B O 1
ATOM 3315 N N . SER B 1 89 ? 18.915 21.586 13.319 1 95.45 89 SER B N 1
ATOM 3316 C CA . SER B 1 89 ? 20.116 22.051 12.632 1 95.45 89 SER B CA 1
ATOM 3317 C C . SER B 1 89 ? 19.784 23.137 11.613 1 95.45 89 SER B C 1
ATOM 3319 O O . SER B 1 89 ? 20.67 23.872 11.171 1 95.45 89 SER B O 1
ATOM 3321 N N . SER B 1 90 ? 18.553 23.216 11.188 1 92.49 90 SER B N 1
ATOM 3322 C CA . SER B 1 90 ? 18.141 24.216 10.209 1 92.49 90 SER B CA 1
ATOM 3323 C C . SER B 1 90 ? 18.225 25.624 10.788 1 92.49 90 SER B C 1
ATOM 3325 O O . SER B 1 90 ? 18.272 26.605 10.043 1 92.49 90 SER B O 1
ATOM 3327 N N . ASN B 1 91 ? 18.094 25.852 12.097 1 93.48 91 ASN B N 1
ATOM 3328 C CA . ASN B 1 91 ? 18.157 27.1 12.85 1 93.48 91 ASN B CA 1
ATOM 3329 C C . ASN B 1 91 ? 16.941 27.981 12.578 1 93.48 91 ASN B C 1
ATOM 3331 O O . ASN B 1 91 ? 16.871 29.114 13.057 1 93.48 91 ASN B O 1
ATOM 3335 N N . CYS B 1 92 ? 15.999 27.487 11.829 1 93.4 92 CYS B N 1
ATOM 3336 C CA . CYS B 1 92 ? 14.847 28.31 11.477 1 93.4 92 CYS B CA 1
ATOM 3337 C C . CYS B 1 92 ? 13.58 27.787 12.143 1 93.4 92 CYS B C 1
ATOM 3339 O O . CYS B 1 92 ? 12.519 28.405 12.039 1 93.4 92 CYS B O 1
ATOM 3341 N N . VAL B 1 93 ? 13.678 26.69 12.844 1 97 93 VAL B N 1
ATOM 3342 C CA . VAL B 1 93 ? 12.55 26.099 13.557 1 97 93 VAL B CA 1
ATOM 3343 C C . VAL B 1 93 ? 12.73 26.292 15.061 1 97 93 VAL B C 1
ATOM 3345 O O . VAL B 1 93 ? 13.755 25.9 15.625 1 97 93 VAL B O 1
ATOM 3348 N N . LYS B 1 94 ? 11.799 26.85 15.641 1 97.68 94 LYS B N 1
ATOM 3349 C CA . LYS B 1 94 ? 11.87 27.14 17.071 1 97.68 94 LYS B CA 1
ATOM 3350 C C . LYS B 1 94 ? 11.177 26.052 17.887 1 97.68 94 LYS B C 1
ATOM 3352 O O . LYS B 1 94 ? 11.64 25.694 18.972 1 97.68 94 LYS B O 1
ATOM 3357 N N . ILE B 1 95 ? 10.049 25.598 17.348 1 98.06 95 ILE B N 1
ATOM 3358 C CA . ILE B 1 95 ? 9.222 24.619 18.045 1 98.06 95 ILE B CA 1
ATOM 3359 C C . ILE B 1 95 ? 9.033 23.383 17.168 1 98.06 95 ILE B C 1
ATOM 3361 O O . ILE B 1 95 ? 8.801 23.5 15.962 1 98.06 95 ILE B O 1
ATOM 3365 N N . LEU B 1 96 ? 9.14 22.205 17.815 1 98.39 96 LEU B N 1
ATOM 3366 C CA . LEU B 1 96 ? 8.836 20.944 17.147 1 98.39 96 LEU B CA 1
ATOM 3367 C C . LEU B 1 96 ? 7.872 20.106 17.979 1 98.39 96 LEU B C 1
ATOM 3369 O O . LEU B 1 96 ? 8.1 19.89 19.172 1 98.39 96 LEU B O 1
ATOM 3373 N N . VAL B 1 97 ? 6.781 19.73 17.416 1 98.25 97 VAL B N 1
ATOM 3374 C CA . VAL B 1 97 ? 5.858 18.762 17.998 1 98.25 97 VAL B CA 1
ATOM 3375 C C . VAL B 1 97 ? 5.887 17.467 17.189 1 98.25 97 VAL B C 1
ATOM 3377 O O . VAL B 1 97 ? 5.627 17.476 15.983 1 98.25 97 VAL B O 1
ATOM 3380 N N . SER B 1 98 ? 6.242 16.376 17.807 1 97.45 98 SER B N 1
ATOM 3381 C CA . SER B 1 98 ? 6.312 15.074 17.151 1 97.45 98 SER B CA 1
ATOM 3382 C C . SER B 1 98 ? 5.378 14.069 17.815 1 97.45 98 SER B C 1
ATOM 3384 O O . SER B 1 98 ? 5.25 14.048 19.041 1 97.45 98 SER B O 1
ATOM 3386 N N . GLU B 1 99 ? 4.768 13.213 17.016 1 95.44 99 GLU B N 1
ATOM 33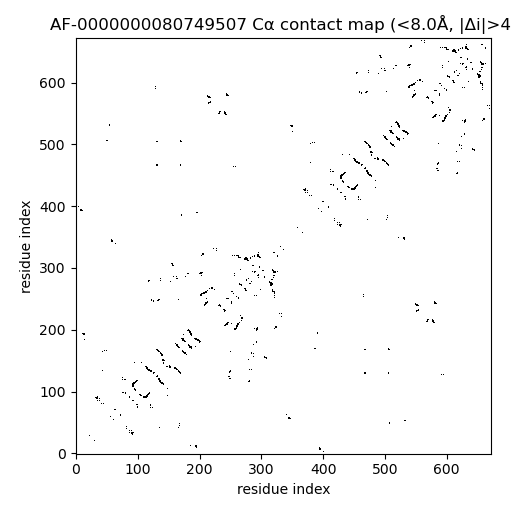87 C CA . GLU B 1 99 ? 3.923 12.146 17.542 1 95.44 99 GLU B CA 1
ATOM 3388 C C . GLU B 1 99 ? 4.699 11.253 18.507 1 95.44 99 GLU B C 1
ATOM 3390 O O . GLU B 1 99 ? 4.141 10.763 19.491 1 95.44 99 GLU B O 1
ATOM 3395 N N . GLU B 1 100 ? 5.966 11.089 18.289 1 94.46 100 GLU B N 1
ATOM 3396 C CA . GLU B 1 100 ? 6.794 10.144 19.033 1 94.46 100 GLU B CA 1
ATOM 3397 C C . GLU B 1 100 ? 7.309 10.763 20.329 1 94.46 100 GLU B C 1
ATOM 3399 O O . GLU B 1 100 ? 7.952 10.086 21.134 1 94.46 100 GLU B O 1
ATOM 3404 N N . GLN B 1 101 ? 7.031 12.056 20.522 1 96.01 101 GLN B N 1
ATOM 3405 C CA . GLN B 1 101 ? 7.48 12.756 21.721 1 96.01 101 GLN B CA 1
ATOM 3406 C C . GLN B 1 101 ? 6.308 13.062 22.65 1 96.01 101 GLN B C 1
ATOM 3408 O O . GLN B 1 101 ? 5.219 13.412 22.189 1 96.01 101 GLN B O 1
ATOM 3413 N N . GLU B 1 102 ? 6.538 12.987 23.876 1 95.89 102 GLU B N 1
ATOM 3414 C CA . GLU B 1 102 ? 5.496 13.288 24.852 1 95.89 102 GLU B CA 1
ATOM 3415 C C . GLU B 1 102 ? 5.207 14.785 24.908 1 95.89 102 GLU B C 1
ATOM 3417 O O . GLU B 1 102 ? 4.05 15.196 25.016 1 95.89 102 GLU B O 1
ATOM 3422 N N . ASP B 1 103 ? 6.279 15.527 24.821 1 96.72 103 ASP B N 1
ATOM 3423 C CA . ASP B 1 103 ? 6.149 16.975 24.948 1 96.72 103 ASP B CA 1
ATOM 3424 C C . ASP B 1 103 ? 6.711 17.687 23.72 1 96.72 103 ASP B C 1
ATOM 3426 O O . ASP B 1 103 ? 7.495 17.109 22.965 1 96.72 103 ASP B O 1
ATOM 3430 N N . MET B 1 104 ? 6.283 18.903 23.608 1 97.24 104 MET B N 1
ATOM 3431 C CA . MET B 1 104 ? 6.846 19.759 22.568 1 97.24 104 MET B CA 1
ATOM 3432 C C . MET B 1 104 ? 8.322 20.036 22.832 1 97.24 104 MET B C 1
ATOM 3434 O O . MET B 1 104 ? 8.742 20.141 23.986 1 97.24 104 MET B O 1
ATOM 3438 N N . ILE B 1 105 ? 9.092 20.179 21.819 1 97.83 105 ILE B N 1
ATOM 3439 C CA . ILE B 1 105 ? 10.511 20.505 21.907 1 97.83 105 ILE B CA 1
ATOM 3440 C C . ILE B 1 105 ? 10.732 21.962 21.509 1 97.83 105 ILE B C 1
ATOM 3442 O O . ILE B 1 105 ? 10.29 22.395 20.442 1 97.83 105 ILE B O 1
ATOM 3446 N N . VAL B 1 106 ? 11.393 22.727 22.361 1 97.5 106 VAL B N 1
ATOM 3447 C CA . VAL B 1 106 ? 11.802 24.089 22.036 1 97.5 106 VAL B CA 1
ATOM 3448 C C . VAL B 1 106 ? 13.31 24.133 21.797 1 97.5 106 VAL B C 1
ATOM 3450 O O . VAL B 1 106 ? 14.094 23.746 22.667 1 97.5 106 VAL B O 1
ATOM 3453 N N . PHE B 1 107 ? 13.624 24.527 20.63 1 97.05 107 PHE B N 1
ATOM 3454 C CA . PHE B 1 107 ? 15.042 24.698 20.334 1 97.05 107 PHE B CA 1
ATOM 3455 C C . PHE B 1 107 ? 15.537 26.055 20.82 1 97.05 107 PHE B C 1
ATOM 3457 O O . PHE B 1 107 ? 15.498 27.038 20.077 1 97.05 107 PHE B O 1
ATOM 3464 N N . GLU B 1 108 ? 16.12 26.114 21.93 1 94.23 108 GLU B N 1
ATOM 3465 C CA . GLU B 1 108 ? 16.453 27.352 22.629 1 94.23 108 GLU B CA 1
ATOM 3466 C C . GLU B 1 108 ? 17.463 28.178 21.837 1 94.23 108 GLU B C 1
ATOM 3468 O O . GLU B 1 108 ? 17.412 29.409 21.851 1 94.23 108 GLU B O 1
ATOM 3473 N N . HIS B 1 109 ? 18.312 27.56 21.14 1 93.3 109 HIS B N 1
ATOM 3474 C CA . HIS B 1 109 ? 19.398 28.27 20.474 1 93.3 109 HIS B CA 1
ATOM 3475 C C . HIS B 1 109 ? 18.983 28.728 19.08 1 93.3 109 HIS B C 1
ATOM 3477 O O . HIS B 1 109 ? 19.723 29.457 18.415 1 93.3 109 HIS B O 1
ATOM 3483 N N . ASN B 1 110 ? 17.814 28.294 18.671 1 93.18 110 ASN B N 1
ATOM 3484 C CA . ASN B 1 110 ? 17.325 28.7 17.357 1 93.18 110 ASN B CA 1
ATOM 3485 C C . ASN B 1 110 ? 16.555 30.016 17.428 1 93.18 110 ASN B C 1
ATOM 3487 O O . ASN B 1 110 ? 15.833 30.266 18.394 1 93.18 110 ASN B O 1
ATOM 3491 N N . THR B 1 111 ? 16.739 30.851 16.455 1 88.64 111 THR B N 1
ATOM 3492 C CA . THR B 1 111 ? 16.078 32.151 16.403 1 88.64 111 THR B CA 1
ATOM 3493 C C . THR B 1 111 ? 14.981 32.157 15.342 1 88.64 111 THR B C 1
ATOM 3495 O O . THR B 1 111 ? 14.449 33.214 14.997 1 88.64 111 THR B O 1
ATOM 3498 N N . GLY B 1 112 ? 14.706 31.015 14.838 1 91.14 112 GLY B N 1
ATOM 3499 C CA . GLY B 1 112 ? 13.716 30.91 13.778 1 91.14 112 GLY B CA 1
ATOM 3500 C C . GLY B 1 112 ? 12.309 31.235 14.241 1 91.14 112 GLY B C 1
ATOM 3501 O O . GLY B 1 112 ? 12.043 31.295 15.443 1 91.14 112 GLY B O 1
ATOM 3502 N N . ASN B 1 113 ? 11.368 31.462 13.346 1 93.91 113 ASN B N 1
ATOM 3503 C CA . ASN B 1 113 ? 10.014 31.933 13.62 1 93.91 113 ASN B CA 1
ATOM 3504 C C . ASN B 1 113 ? 8.97 30.882 13.254 1 93.91 113 ASN B C 1
ATOM 3506 O O . ASN B 1 113 ? 7.798 31.208 13.057 1 93.91 113 ASN B O 1
ATOM 3510 N N . TYR B 1 114 ? 9.434 29.647 13.144 1 97.14 114 TYR B N 1
ATOM 3511 C CA . TYR B 1 114 ? 8.483 28.646 12.674 1 97.14 114 TYR B CA 1
ATOM 3512 C C . TYR B 1 114 ? 8.325 27.523 13.693 1 97.14 114 TYR B C 1
ATOM 3514 O O . TYR B 1 114 ? 9.259 27.215 14.436 1 97.14 114 TYR B O 1
ATOM 3522 N N . ALA B 1 115 ? 7.162 27.01 13.731 1 98.18 115 ALA B N 1
ATOM 3523 C CA . ALA B 1 115 ? 6.825 25.784 14.451 1 98.18 115 ALA B CA 1
ATOM 3524 C C . ALA B 1 115 ? 6.46 24.663 13.482 1 98.18 115 ALA B C 1
ATOM 3526 O O . ALA B 1 115 ? 5.694 24.873 12.539 1 98.18 115 ALA B O 1
ATOM 3527 N N . VAL B 1 116 ? 7.03 23.468 13.725 1 98.54 116 VAL B N 1
ATOM 3528 C CA . VAL B 1 116 ? 6.777 22.308 12.877 1 98.54 116 VAL B CA 1
ATOM 3529 C C . VAL B 1 116 ? 6.129 21.197 13.701 1 98.54 116 VAL B C 1
ATOM 3531 O O . VAL B 1 116 ? 6.617 20.85 14.779 1 98.54 116 VAL B O 1
ATOM 3534 N N . CYS B 1 117 ? 5.038 20.667 13.278 1 98.64 117 CYS B N 1
ATOM 3535 C CA . CYS B 1 117 ? 4.388 19.494 13.852 1 98.64 117 CYS B CA 1
ATOM 3536 C C . CYS B 1 117 ? 4.433 18.318 12.883 1 98.64 117 CYS B C 1
ATOM 3538 O O . CYS B 1 117 ? 4.205 18.487 11.684 1 98.64 117 CYS B O 1
ATOM 3540 N N . CYS B 1 118 ? 4.693 17.101 13.447 1 98.25 118 CYS B N 1
ATOM 3541 C CA . CYS B 1 118 ? 4.937 16.041 12.475 1 98.25 118 CYS B CA 1
ATOM 3542 C C . CYS B 1 118 ? 4.54 14.682 13.039 1 98.25 118 CYS B C 1
ATOM 3544 O O . CYS B 1 118 ? 4.538 14.487 14.256 1 98.25 118 CYS B O 1
ATOM 3546 N N . ASP B 1 119 ? 4.082 13.843 12.236 1 97.45 119 ASP B N 1
ATOM 3547 C CA . ASP B 1 119 ? 4.134 12.39 12.356 1 97.45 119 ASP B CA 1
ATOM 3548 C C . ASP B 1 119 ? 5.254 11.807 11.498 1 97.45 119 ASP B C 1
ATOM 3550 O O . ASP B 1 119 ? 5.099 11.656 10.284 1 97.45 119 ASP B O 1
ATOM 3554 N N . PRO B 1 120 ? 6.363 11.474 12.098 1 96.22 120 PRO B N 1
ATOM 3555 C CA . PRO B 1 120 ? 7.542 11.12 11.303 1 96.22 120 PRO B CA 1
ATOM 3556 C C . PRO B 1 120 ? 7.339 9.85 10.481 1 96.22 120 PRO B C 1
ATOM 3558 O O . PRO B 1 120 ? 7.935 9.701 9.411 1 96.22 120 PRO B O 1
ATOM 3561 N N . ILE B 1 121 ? 6.563 8.918 11.02 1 94.16 121 ILE B N 1
ATOM 3562 C CA . ILE B 1 121 ? 6.283 7.688 10.288 1 94.16 121 ILE B CA 1
ATOM 3563 C C . ILE B 1 121 ? 4.818 7.298 10.475 1 94.16 121 ILE B C 1
ATOM 3565 O O . ILE B 1 121 ? 4.48 6.561 11.404 1 94.16 121 ILE B O 1
ATOM 3569 N N . ASP B 1 122 ? 4.012 7.698 9.615 1 93.99 122 ASP B N 1
ATOM 3570 C CA . ASP B 1 122 ? 2.623 7.253 9.552 1 93.99 122 ASP B CA 1
ATOM 3571 C C . ASP B 1 122 ? 2.525 5.839 8.985 1 93.99 122 ASP B C 1
ATOM 3573 O O . ASP B 1 122 ? 3.041 5.562 7.9 1 93.99 122 ASP B O 1
ATOM 3577 N N . GLY B 1 123 ? 1.871 4.988 9.698 1 88.81 123 GLY B N 1
ATOM 3578 C CA . GLY B 1 123 ? 1.749 3.603 9.273 1 88.81 123 GLY B CA 1
ATOM 3579 C C . GLY B 1 123 ? 2.873 2.721 9.784 1 88.81 123 GLY B C 1
ATOM 3580 O O . GLY B 1 123 ? 3.236 1.734 9.14 1 88.81 123 GLY B O 1
ATOM 3581 N N . SER B 1 124 ? 3.461 3.022 10.839 1 82.82 124 SER B N 1
ATOM 3582 C CA . SER B 1 124 ? 4.617 2.312 11.376 1 82.82 124 SER B CA 1
ATOM 3583 C C . SER B 1 124 ? 4.297 0.842 11.626 1 82.82 124 SER B C 1
ATOM 3585 O O . SER B 1 124 ? 5.181 -0.013 11.548 1 82.82 124 SER B O 1
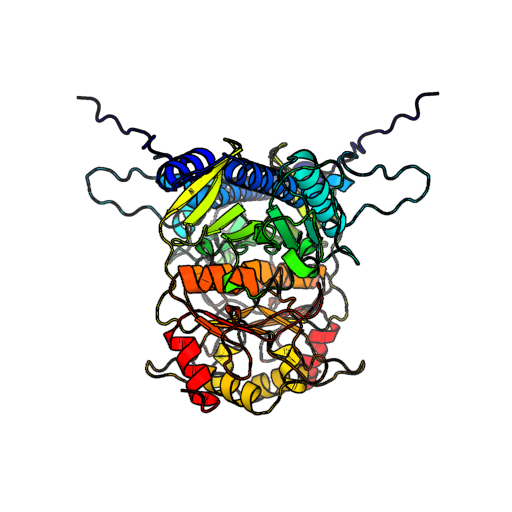ATOM 3587 N N . SER B 1 125 ? 3.09 0.56 11.837 1 76.23 125 SER B N 1
ATOM 3588 C CA . SER B 1 125 ? 2.679 -0.821 12.069 1 76.23 125 SER B CA 1
ATOM 3589 C C . SER B 1 125 ? 2.76 -1.644 10.788 1 76.23 125 SER B C 1
ATOM 3591 O O . SER B 1 125 ? 2.694 -2.874 10.829 1 76.23 125 SER B O 1
ATOM 3593 N N . ASN B 1 126 ? 2.915 -1.027 9.693 1 76.54 126 ASN B N 1
ATOM 3594 C CA . ASN B 1 126 ? 2.919 -1.684 8.39 1 76.54 126 ASN B CA 1
ATOM 3595 C C . ASN B 1 126 ? 4.321 -1.727 7.788 1 76.54 126 ASN B C 1
ATOM 3597 O O . ASN B 1 126 ? 4.506 -2.21 6.67 1 76.54 126 ASN B O 1
ATOM 3601 N N . LEU B 1 127 ? 5.28 -1.221 8.445 1 75.34 127 LEU B N 1
ATOM 3602 C CA . LEU B 1 127 ? 6.608 -1.022 7.874 1 75.34 127 LEU B CA 1
ATOM 3603 C C . LEU B 1 127 ? 7.194 -2.343 7.387 1 75.34 127 LEU B C 1
ATOM 3605 O O . LEU B 1 127 ? 7.752 -2.412 6.29 1 75.34 127 LEU B O 1
ATOM 3609 N N . ASP B 1 128 ? 6.934 -3.36 8.12 1 75.79 128 ASP B N 1
ATOM 3610 C CA . ASP B 1 128 ? 7.548 -4.64 7.779 1 75.79 128 ASP B CA 1
ATOM 3611 C C . ASP B 1 128 ? 6.816 -5.307 6.616 1 75.79 128 ASP B C 1
ATOM 3613 O O . ASP B 1 128 ? 7.366 -6.191 5.956 1 75.79 128 ASP B O 1
ATOM 3617 N N . ALA B 1 129 ? 5.623 -4.807 6.406 1 80.71 129 ALA B N 1
ATOM 3618 C CA . ALA B 1 129 ? 4.817 -5.438 5.364 1 80.71 129 ALA B CA 1
ATOM 3619 C C . ALA B 1 129 ? 5.124 -4.839 3.995 1 80.71 129 ALA B C 1
ATOM 3621 O O . ALA B 1 129 ? 4.565 -5.269 2.983 1 80.71 129 ALA B O 1
ATOM 3622 N N . GLY B 1 130 ? 5.995 -3.855 3.973 1 81.17 130 GLY B N 1
ATOM 3623 C CA . GLY B 1 130 ? 6.427 -3.309 2.696 1 81.17 130 GLY B CA 1
ATOM 3624 C C . GLY B 1 130 ? 5.394 -2.403 2.054 1 81.17 130 GLY B C 1
ATOM 3625 O O . GLY B 1 130 ? 5.547 -1.998 0.9 1 81.17 130 GLY B O 1
ATOM 3626 N N . VAL B 1 131 ? 4.337 -2.115 2.798 1 85.01 131 VAL B N 1
ATOM 3627 C CA . VAL B 1 131 ? 3.335 -1.192 2.275 1 85.01 131 VAL B CA 1
ATOM 3628 C C . VAL B 1 131 ? 3.825 0.245 2.43 1 85.01 131 VAL B C 1
ATOM 3630 O O . VAL B 1 131 ? 4.749 0.513 3.202 1 85.01 131 VAL B O 1
ATOM 3633 N N . SER B 1 132 ? 3.224 1.104 1.771 1 90.37 132 SER B N 1
ATOM 3634 C CA . SER B 1 132 ? 3.653 2.499 1.778 1 90.37 132 SER B CA 1
ATOM 3635 C C . SER B 1 132 ? 3.389 3.151 3.131 1 90.37 132 SER B C 1
ATOM 3637 O O . SER B 1 132 ? 2.335 2.939 3.733 1 90.37 132 SER B O 1
ATOM 3639 N N . VAL B 1 133 ? 4.37 3.853 3.581 1 92.18 133 VAL B N 1
ATOM 3640 C CA . VAL B 1 133 ? 4.278 4.66 4.793 1 92.18 133 VAL B CA 1
ATOM 3641 C C . VAL B 1 133 ? 4.627 6.112 4.474 1 92.18 133 VAL B C 1
ATOM 3643 O O . VAL B 1 133 ? 4.956 6.442 3.332 1 92.18 133 VAL B O 1
ATOM 3646 N N . GLY B 1 134 ? 4.535 6.97 5.493 1 95.57 134 GLY B N 1
ATOM 3647 C CA . GLY B 1 134 ? 4.798 8.354 5.133 1 95.57 134 GLY B CA 1
ATOM 3648 C C . GLY B 1 134 ? 5.054 9.245 6.335 1 95.57 134 GLY B C 1
ATOM 3649 O O . GLY B 1 134 ? 4.965 8.793 7.479 1 95.57 134 GLY B O 1
ATOM 3650 N N . THR B 1 135 ? 5.474 10.438 6.065 1 97.89 135 THR B N 1
ATOM 3651 C CA . THR B 1 135 ? 5.624 11.527 7.024 1 97.89 135 THR B CA 1
ATOM 3652 C C . THR B 1 135 ? 4.588 12.618 6.771 1 97.89 135 THR B C 1
ATOM 3654 O O . THR B 1 135 ? 4.32 12.972 5.621 1 97.89 135 THR B O 1
ATOM 3657 N N . ILE B 1 136 ? 4.013 13.112 7.774 1 98.66 136 ILE B N 1
ATOM 3658 C CA . ILE B 1 136 ? 3.036 14.19 7.664 1 98.66 136 ILE B CA 1
ATOM 3659 C C . ILE B 1 136 ? 3.522 15.409 8.444 1 98.66 136 ILE B C 1
ATOM 3661 O O . ILE B 1 136 ? 4.01 15.28 9.569 1 98.66 136 ILE B O 1
ATOM 3665 N N . VAL B 1 137 ? 3.318 16.647 7.851 1 98.78 137 VAL B N 1
ATOM 3666 C CA . VAL B 1 137 ? 3.882 17.835 8.484 1 98.78 137 VAL B CA 1
ATOM 3667 C C . VAL B 1 137 ? 2.899 18.998 8.368 1 98.78 137 VAL B C 1
ATOM 3669 O O . VAL B 1 137 ? 2.301 19.21 7.31 1 98.78 137 VAL B O 1
ATOM 3672 N N . SER B 1 138 ? 2.75 19.688 9.376 1 98.67 138 SER B N 1
ATOM 3673 C CA . SER B 1 138 ? 2.107 20.998 9.368 1 98.67 138 SER B CA 1
ATOM 3674 C C . SER B 1 138 ? 3.068 22.088 9.831 1 98.67 138 SER B C 1
ATOM 3676 O O . SER B 1 138 ? 3.926 21.847 10.682 1 98.67 138 SER B O 1
ATOM 3678 N N . LEU B 1 139 ? 2.906 23.302 9.322 1 98.3 139 LEU B N 1
ATOM 3679 C CA . LEU B 1 139 ? 3.795 24.423 9.608 1 98.3 139 LEU B CA 1
ATOM 3680 C C . LEU B 1 139 ? 3.002 25.643 10.066 1 98.3 139 LEU B C 1
ATOM 3682 O O . LEU B 1 139 ? 2.031 26.037 9.416 1 98.3 139 LEU B O 1
ATOM 3686 N N . PHE B 1 140 ? 3.465 26.196 11.198 1 98.07 140 PHE B N 1
ATOM 3687 C CA . PHE B 1 140 ? 2.925 27.444 11.726 1 98.07 140 PHE B CA 1
ATOM 3688 C C . PHE B 1 140 ? 4.019 28.499 11.846 1 98.07 140 PHE B C 1
ATOM 3690 O O . PHE B 1 140 ? 5.189 28.167 12.049 1 98.07 140 PHE B O 1
ATOM 3697 N N . LYS B 1 141 ? 3.681 29.699 11.69 1 96.58 141 LYS B N 1
ATOM 3698 C CA . LYS B 1 141 ? 4.545 30.794 12.12 1 96.58 141 LYS B CA 1
ATOM 3699 C C . LYS B 1 141 ? 4.322 31.125 13.593 1 96.58 141 LYS B C 1
ATOM 3701 O O . LYS B 1 141 ? 3.189 31.088 14.078 1 96.58 141 LYS B O 1
ATOM 3706 N N . LEU B 1 142 ? 5.344 31.438 14.241 1 96.91 142 LEU B N 1
ATOM 3707 C CA . LEU B 1 142 ? 5.188 31.863 15.628 1 96.91 142 LEU B CA 1
ATOM 3708 C C . LEU B 1 142 ? 4.358 33.14 15.715 1 96.91 142 LEU B C 1
ATOM 3710 O O . LEU B 1 142 ? 4.404 33.978 14.812 1 96.91 142 LEU B O 1
ATOM 3714 N N . GLN B 1 143 ? 3.665 33.186 16.81 1 95.65 143 GLN B N 1
ATOM 3715 C CA . GLN B 1 143 ? 2.952 34.436 17.051 1 95.65 143 GLN B CA 1
ATOM 3716 C C . GLN B 1 143 ? 3.924 35.597 17.24 1 95.65 143 GLN B C 1
ATOM 3718 O O . GLN B 1 143 ? 5.053 35.401 17.696 1 95.65 143 GLN B O 1
ATOM 3723 N N . PRO B 1 144 ? 3.504 36.788 16.815 1 93.05 144 PRO B N 1
ATOM 3724 C CA . PRO B 1 144 ? 4.386 37.944 16.989 1 93.05 144 PRO B CA 1
ATOM 3725 C C . PRO B 1 144 ? 4.902 38.083 18.419 1 93.05 144 PRO B C 1
ATOM 3727 O O . PRO B 1 144 ? 4.113 38.065 19.368 1 93.05 144 PRO B O 1
ATOM 3730 N N . GLY B 1 145 ? 6.172 38.162 18.559 1 91.79 145 GLY B N 1
ATOM 3731 C CA . GLY B 1 145 ? 6.794 38.395 19.853 1 91.79 145 GLY B CA 1
ATOM 3732 C C . GLY B 1 145 ? 7.014 37.121 20.646 1 91.79 145 GLY B C 1
ATOM 3733 O O . GLY B 1 145 ? 7.618 37.149 21.721 1 91.79 145 GLY B O 1
ATOM 3734 N N . SER B 1 146 ? 6.578 36.042 20.149 1 94.49 146 SER B N 1
ATOM 3735 C CA . SER B 1 146 ? 6.721 34.787 20.88 1 94.49 146 SER B CA 1
ATOM 3736 C C . SER B 1 146 ? 8.151 34.263 20.803 1 94.49 146 SER B C 1
ATOM 3738 O O . SER B 1 146 ? 8.845 34.481 19.808 1 94.49 146 SER B O 1
ATOM 3740 N N . THR B 1 147 ? 8.607 33.59 21.879 1 92.32 147 THR B N 1
ATOM 3741 C CA . THR B 1 147 ? 9.908 32.932 21.916 1 92.32 147 THR B CA 1
ATOM 3742 C C . THR B 1 147 ? 9.748 31.415 21.862 1 92.32 147 THR B C 1
ATOM 3744 O O . THR B 1 147 ? 10.652 30.676 22.259 1 92.32 147 THR B O 1
ATOM 3747 N N . GLY B 1 148 ? 8.572 30.998 21.474 1 95.5 148 GLY B N 1
ATOM 3748 C CA . GLY B 1 148 ? 8.325 29.568 21.371 1 95.5 148 GLY B CA 1
ATOM 3749 C C . GLY B 1 148 ? 7.509 29.019 22.525 1 95.5 148 GLY B C 1
ATOM 3750 O O . GLY B 1 148 ? 8.067 28.519 23.504 1 95.5 148 GLY B O 1
ATOM 3751 N N . LYS B 1 149 ? 6.226 29.085 22.469 1 95.8 149 LYS B N 1
ATOM 3752 C CA . LYS B 1 149 ? 5.308 28.562 23.477 1 95.8 149 LYS B CA 1
ATOM 3753 C C . LYS B 1 149 ? 4.257 27.654 22.845 1 95.8 149 LYS B C 1
ATOM 3755 O O . LYS B 1 149 ? 4.093 27.643 21.624 1 95.8 149 LYS B O 1
ATOM 3760 N N . VAL B 1 150 ? 3.599 26.908 23.604 1 96.33 150 VAL B N 1
ATOM 3761 C CA . VAL B 1 150 ? 2.646 25.912 23.125 1 96.33 150 VAL B CA 1
ATOM 3762 C C . VAL B 1 150 ? 1.495 26.605 22.399 1 96.33 150 VAL B C 1
ATOM 3764 O O . VAL B 1 150 ? 0.925 26.052 21.457 1 96.33 150 VAL B O 1
ATOM 3767 N N . GLU B 1 151 ? 1.147 27.86 22.751 1 96.51 151 GLU B N 1
ATOM 3768 C CA . GLU B 1 151 ? 0.07 28.632 22.139 1 96.51 151 GLU B CA 1
ATOM 3769 C C . GLU B 1 151 ? 0.366 28.925 20.671 1 96.51 151 GLU B C 1
ATOM 3771 O O . GLU B 1 151 ? -0.534 29.294 19.913 1 96.51 151 GLU B O 1
ATOM 3776 N N . ASP B 1 152 ? 1.599 28.821 20.292 1 97.48 152 ASP B N 1
ATOM 3777 C CA . ASP B 1 152 ? 1.991 29.067 18.907 1 97.48 152 ASP B CA 1
ATOM 3778 C C . ASP B 1 152 ? 1.449 27.979 17.982 1 97.48 152 ASP B C 1
ATOM 3780 O O . ASP B 1 152 ? 1.374 28.172 16.767 1 97.48 152 ASP B O 1
ATOM 3784 N N . VAL B 1 153 ? 1.082 26.808 18.583 1 97.04 153 VAL B N 1
ATOM 3785 C CA . VAL B 1 153 ? 0.627 25.721 17.722 1 97.04 153 VAL B CA 1
ATOM 3786 C C . VAL B 1 153 ? -0.806 25.34 18.085 1 97.04 153 VAL B C 1
ATOM 3788 O O . VAL B 1 153 ? -1.518 24.735 17.279 1 97.04 153 VAL B O 1
ATOM 3791 N N . LEU B 1 154 ? -1.224 25.633 19.314 1 97.95 154 LEU B N 1
ATOM 3792 C CA . LEU B 1 154 ? -2.601 25.346 19.702 1 97.95 154 LEU B CA 1
ATOM 3793 C C . LEU B 1 154 ? -3.56 26.362 19.091 1 97.95 154 LEU B C 1
ATOM 3795 O O . LEU B 1 154 ? -4.222 27.109 19.815 1 97.95 154 LEU B O 1
ATOM 3799 N N . ARG B 1 155 ? -3.654 26.386 17.784 1 97.46 155 ARG B N 1
ATOM 3800 C CA . ARG B 1 155 ? -4.435 27.298 16.955 1 97.46 155 ARG B CA 1
ATOM 3801 C C . ARG B 1 155 ? -5.18 26.542 15.86 1 97.46 155 ARG B C 1
ATOM 3803 O O . ARG B 1 155 ? -4.849 25.394 15.556 1 97.46 155 ARG B O 1
ATOM 3810 N N . PRO B 1 156 ? -6.202 27.161 15.285 1 98.25 156 PRO B N 1
ATOM 3811 C CA . PRO B 1 156 ? -6.943 26.505 14.205 1 98.25 156 PRO B CA 1
ATOM 3812 C C . PRO B 1 156 ? -6.07 26.205 12.988 1 98.25 156 PRO B C 1
ATOM 3814 O O . PRO B 1 156 ? -5.074 26.894 12.753 1 98.25 156 PRO B O 1
ATOM 3817 N N . GLY B 1 157 ? -6.488 25.165 12.227 1 98.22 157 GLY B N 1
ATOM 3818 C CA . GLY B 1 157 ? -5.746 24.756 11.045 1 98.22 157 GLY B CA 1
ATOM 3819 C C . GLY B 1 157 ? -5.68 25.834 9.98 1 98.22 157 GLY B C 1
ATOM 3820 O O . GLY B 1 157 ? -4.802 25.807 9.115 1 98.22 157 GLY B O 1
ATOM 3821 N N . THR B 1 158 ? -6.577 26.805 10.007 1 98.19 158 THR B N 1
ATOM 3822 C CA . THR B 1 158 ? -6.634 27.891 9.035 1 98.19 158 THR B CA 1
ATOM 3823 C C . THR B 1 158 ? -5.403 28.785 9.151 1 98.19 158 THR B C 1
ATOM 3825 O O . THR B 1 158 ? -5.127 29.589 8.257 1 98.19 158 THR B O 1
ATOM 3828 N N . GLU B 1 159 ? -4.713 28.678 10.233 1 97.87 159 GLU B N 1
ATOM 3829 C CA . GLU B 1 159 ? -3.569 29.559 10.452 1 97.87 159 GLU B CA 1
ATOM 3830 C C . GLU B 1 159 ? -2.269 28.896 10.009 1 97.87 159 GLU B C 1
ATOM 3832 O O . GLU B 1 159 ? -1.195 29.493 10.11 1 97.87 159 GLU B O 1
ATOM 3837 N N . MET B 1 160 ? -2.339 27.663 9.587 1 97.85 160 MET B N 1
ATOM 3838 C CA . MET B 1 160 ? -1.161 27.027 9.004 1 97.85 160 MET B CA 1
ATOM 3839 C C . MET B 1 160 ? -0.669 27.804 7.787 1 97.85 160 MET B C 1
ATOM 3841 O O . MET B 1 160 ? -1.472 28.348 7.027 1 97.85 160 MET B O 1
ATOM 3845 N N . VAL B 1 161 ? 0.594 27.786 7.562 1 96.74 161 VAL B N 1
ATOM 3846 C CA . VAL B 1 161 ? 1.149 28.515 6.426 1 96.74 161 VAL B CA 1
ATOM 3847 C C . VAL B 1 161 ? 1.568 27.531 5.336 1 96.74 161 VAL B C 1
ATOM 3849 O O . VAL B 1 161 ? 1.757 27.918 4.181 1 96.74 161 VAL B O 1
ATOM 3852 N N . ALA B 1 162 ? 1.774 26.224 5.736 1 98.03 162 ALA B N 1
ATOM 3853 C CA . ALA B 1 162 ? 2.107 25.16 4.793 1 98.03 162 ALA B CA 1
ATOM 3854 C C . ALA B 1 162 ? 1.81 23.787 5.389 1 98.03 162 ALA B C 1
ATOM 3856 O O . ALA B 1 162 ? 1.669 23.649 6.607 1 98.03 162 ALA B O 1
ATOM 3857 N N . ALA B 1 163 ? 1.671 22.83 4.602 1 98.79 163 ALA B N 1
ATOM 3858 C CA . ALA B 1 163 ? 1.524 21.425 4.97 1 98.79 163 ALA B CA 1
ATOM 3859 C C . ALA B 1 163 ? 2.035 20.511 3.86 1 98.79 163 ALA B C 1
ATOM 3861 O O . ALA B 1 163 ? 2.017 20.882 2.684 1 98.79 163 ALA B O 1
ATOM 3862 N N . CYS B 1 164 ? 2.484 19.374 4.237 1 98.86 164 CYS B N 1
ATOM 3863 C CA . CYS B 1 164 ? 2.935 18.405 3.244 1 98.86 164 CYS B CA 1
ATOM 3864 C C . CYS B 1 164 ? 2.937 16.994 3.819 1 98.86 164 CYS B C 1
ATOM 3866 O O . CYS B 1 164 ? 2.812 16.813 5.031 1 98.86 164 CYS B O 1
ATOM 3868 N N . TYR B 1 165 ? 2.969 16.087 2.988 1 98.68 165 TYR B N 1
ATOM 3869 C CA . TYR B 1 165 ? 3.341 14.728 3.367 1 98.68 165 TYR B CA 1
ATOM 3870 C C . TYR B 1 165 ? 4.306 14.124 2.353 1 98.68 165 TYR B C 1
ATOM 3872 O O . TYR B 1 165 ? 4.292 14.495 1.177 1 98.68 165 TYR B O 1
ATOM 3880 N N . ALA B 1 166 ? 5.128 13.29 2.822 1 98.16 166 ALA B N 1
ATOM 3881 C CA . ALA B 1 166 ? 5.967 12.418 2.003 1 98.16 166 ALA B CA 1
ATOM 3882 C C . ALA B 1 166 ? 5.519 10.963 2.115 1 98.16 166 ALA B C 1
ATOM 3884 O O . ALA B 1 166 ? 5.314 10.453 3.219 1 98.16 166 ALA B O 1
ATOM 3885 N N . MET B 1 167 ? 5.31 10.366 1.03 1 96.39 167 MET B N 1
ATOM 3886 C CA . MET B 1 167 ? 4.946 8.953 1.004 1 96.39 167 MET B CA 1
ATOM 3887 C C . MET B 1 167 ? 6.102 8.102 0.489 1 96.39 167 MET B C 1
ATOM 3889 O O . MET B 1 167 ? 6.657 8.381 -0.576 1 96.39 167 MET B O 1
ATOM 3893 N N . TYR B 1 168 ? 6.418 7.098 1.194 1 93.33 168 TYR B N 1
ATOM 3894 C CA . TYR B 1 168 ? 7.517 6.203 0.851 1 93.33 168 TYR B CA 1
ATOM 3895 C C . TYR B 1 168 ? 6.994 4.875 0.319 1 93.33 168 TYR B C 1
ATOM 3897 O O . TYR B 1 168 ? 6.72 3.954 1.091 1 93.33 168 TYR B O 1
ATOM 3905 N N . GLY B 1 169 ? 6.783 4.778 -0.93 1 89.94 169 GLY B N 1
ATOM 3906 C CA . GLY B 1 169 ? 6.365 3.571 -1.625 1 89.94 169 GLY B CA 1
ATOM 3907 C C . GLY B 1 169 ? 7.364 3.105 -2.667 1 89.94 169 GLY B C 1
ATOM 3908 O O . GLY B 1 169 ? 8.575 3.181 -2.45 1 89.94 169 GLY B O 1
ATOM 3909 N N . ALA B 1 170 ? 6.823 2.542 -3.756 1 84.3 170 ALA B N 1
ATOM 3910 C CA . ALA B 1 170 ? 7.73 2.174 -4.841 1 84.3 170 ALA B CA 1
ATOM 3911 C C . ALA B 1 170 ? 8.56 3.373 -5.292 1 84.3 170 ALA B C 1
ATOM 3913 O O . ALA B 1 170 ? 9.751 3.237 -5.582 1 84.3 170 ALA B O 1
ATOM 3914 N N . SER B 1 171 ? 7.823 4.429 -5.295 1 89.02 171 SER B N 1
ATOM 3915 C CA . SER B 1 171 ? 8.46 5.733 -5.447 1 89.02 171 SER B CA 1
ATOM 3916 C C . SER B 1 171 ? 8.172 6.632 -4.25 1 89.02 171 SER B C 1
ATOM 3918 O O . SER B 1 171 ? 7.241 6.374 -3.483 1 89.02 171 SER B O 1
ATOM 3920 N N . THR B 1 172 ? 9.021 7.58 -4.082 1 93.83 172 THR B N 1
ATOM 3921 C CA . THR B 1 172 ? 8.798 8.549 -3.014 1 93.83 172 THR B CA 1
ATOM 3922 C C . THR B 1 172 ? 8.097 9.793 -3.551 1 93.83 172 THR B C 1
ATOM 3924 O O . THR B 1 172 ? 8.584 10.432 -4.487 1 93.83 172 THR B O 1
ATOM 3927 N N . HIS B 1 173 ? 7.02 10.142 -2.928 1 95.94 173 HIS B N 1
ATOM 3928 C CA . HIS B 1 173 ? 6.211 11.281 -3.346 1 95.94 173 HIS B CA 1
ATOM 3929 C C . HIS B 1 173 ? 6.141 12.339 -2.25 1 95.94 173 HIS B C 1
ATOM 3931 O O . HIS B 1 173 ? 6.056 12.007 -1.066 1 95.94 173 HIS B O 1
ATOM 3937 N N . LEU B 1 174 ? 6.221 13.543 -2.704 1 97.9 174 LEU B N 1
ATOM 3938 C CA . LEU B 1 174 ? 5.989 14.682 -1.822 1 97.9 174 LEU B CA 1
ATOM 3939 C C . LEU B 1 174 ? 4.824 15.529 -2.325 1 97.9 174 LEU B C 1
ATOM 3941 O O . LEU B 1 174 ? 4.817 15.96 -3.48 1 97.9 174 LEU B O 1
ATOM 3945 N N . VAL B 1 175 ? 3.854 15.717 -1.534 1 98.52 175 VAL B N 1
ATOM 3946 C CA . VAL B 1 175 ? 2.739 16.612 -1.825 1 98.52 175 VAL B CA 1
ATOM 3947 C C . VAL B 1 175 ? 2.781 17.814 -0.885 1 98.52 175 VAL B C 1
ATOM 3949 O O . VAL B 1 175 ? 2.881 17.653 0.334 1 98.52 175 VAL B O 1
ATOM 3952 N N . LEU B 1 176 ? 2.72 18.981 -1.456 1 98.57 176 LEU B N 1
ATOM 3953 C CA . LEU B 1 176 ? 3.03 20.189 -0.7 1 98.57 176 LEU B CA 1
ATOM 3954 C C . LEU B 1 176 ? 2.044 21.304 -1.028 1 98.57 176 LEU B C 1
ATOM 3956 O O . LEU B 1 176 ? 1.701 21.512 -2.194 1 98.57 176 LEU B O 1
ATOM 3960 N N . THR B 1 177 ? 1.545 21.994 -0.008 1 98.36 177 THR B N 1
ATOM 3961 C CA . THR B 1 177 ? 0.835 23.255 -0.191 1 98.36 177 THR B CA 1
ATOM 3962 C C . THR B 1 177 ? 1.466 24.358 0.653 1 98.36 177 THR B C 1
ATOM 3964 O O . THR B 1 177 ? 1.894 24.114 1.784 1 98.36 177 THR B O 1
ATOM 3967 N N . MET B 1 178 ? 1.562 25.456 0.153 1 95.99 178 MET B N 1
ATOM 3968 C CA . MET B 1 178 ? 1.998 26.67 0.837 1 95.99 178 MET B CA 1
ATOM 3969 C C . MET B 1 178 ? 0.854 27.672 0.95 1 95.99 178 MET B C 1
ATOM 3971 O O . MET B 1 178 ? 1.087 28.879 1.043 1 95.99 178 MET B O 1
ATOM 3975 N N . GLY B 1 179 ? -0.403 27.097 0.821 1 94.6 179 GLY B N 1
ATOM 3976 C CA . GLY B 1 179 ? -1.598 27.907 0.995 1 94.6 179 GLY B CA 1
ATOM 3977 C C . GLY B 1 179 ? -2.174 28.411 -0.315 1 94.6 179 GLY B C 1
ATOM 3978 O O . GLY B 1 179 ? -3.163 29.146 -0.323 1 94.6 179 GLY B O 1
ATOM 3979 N N . ASP B 1 180 ? -1.579 28.07 -1.403 1 93.33 180 ASP B N 1
ATOM 3980 C CA . ASP B 1 180 ? -2.014 28.499 -2.728 1 93.33 180 ASP B CA 1
ATOM 3981 C C . ASP B 1 180 ? -1.924 27.353 -3.734 1 93.33 180 ASP B C 1
ATOM 3983 O O . ASP B 1 180 ? -1.183 27.438 -4.715 1 93.33 180 ASP B O 1
ATOM 3987 N N . GLY B 1 181 ? -2.746 26.349 -3.474 1 96.63 181 GLY B N 1
ATOM 3988 C CA . GLY B 1 181 ? -2.75 25.184 -4.344 1 96.63 181 GLY B CA 1
ATOM 3989 C C . GLY B 1 181 ? -1.926 24.031 -3.802 1 96.63 181 GLY B C 1
ATOM 3990 O O . GLY B 1 181 ? -1.319 24.143 -2.735 1 96.63 181 GLY B O 1
ATOM 3991 N N . VAL B 1 182 ? -1.931 22.916 -4.475 1 98.26 182 VAL B N 1
ATOM 3992 C CA . VAL B 1 182 ? -1.222 21.702 -4.084 1 98.26 182 VAL B CA 1
ATOM 3993 C C . VAL B 1 182 ? -0.388 21.19 -5.256 1 98.26 182 VAL B C 1
ATOM 3995 O O . VAL B 1 182 ? -0.849 21.185 -6.399 1 98.26 182 VAL B O 1
ATOM 3998 N N . ASN B 1 183 ? 0.832 20.83 -4.96 1 97.71 183 ASN B N 1
ATOM 3999 C CA . ASN B 1 183 ? 1.732 20.307 -5.982 1 97.71 183 ASN B CA 1
ATOM 4000 C C . ASN B 1 183 ? 2.392 19.006 -5.535 1 97.71 183 ASN B C 1
ATOM 4002 O O . ASN B 1 183 ? 2.723 18.844 -4.359 1 97.71 183 ASN B O 1
ATOM 4006 N N . GLY B 1 184 ? 2.548 18.092 -6.493 1 96.37 184 GLY B N 1
ATOM 4007 C CA . GLY B 1 184 ? 3.18 16.808 -6.231 1 96.37 184 GLY B CA 1
ATOM 4008 C C . GLY B 1 184 ? 4.548 16.675 -6.872 1 96.37 184 GLY B C 1
ATOM 4009 O O . GLY B 1 184 ? 4.757 17.123 -8.001 1 96.37 184 GLY B O 1
ATOM 4010 N N . PHE B 1 185 ? 5.417 16.117 -6.112 1 96.12 185 PHE B N 1
ATOM 4011 C CA . PHE B 1 185 ? 6.788 15.893 -6.554 1 96.12 185 PHE B CA 1
ATOM 4012 C C . PHE B 1 185 ? 7.176 14.428 -6.392 1 96.12 185 PHE B C 1
ATOM 4014 O O . PHE B 1 185 ? 6.705 13.753 -5.474 1 96.12 185 PHE B O 1
ATOM 4021 N N . THR B 1 186 ? 8.019 13.952 -7.232 1 94.29 186 THR B N 1
ATOM 4022 C CA . THR B 1 186 ? 8.569 12.604 -7.146 1 94.29 186 THR B CA 1
ATOM 4023 C C . THR B 1 186 ? 10.087 12.647 -6.995 1 94.29 186 THR B C 1
ATOM 4025 O O . THR B 1 186 ? 10.76 13.43 -7.669 1 94.29 186 THR B O 1
ATOM 4028 N N . LEU B 1 187 ? 10.599 11.839 -6.116 1 94.42 187 LEU B N 1
ATOM 4029 C CA . LEU B 1 187 ? 12.038 11.805 -5.877 1 94.42 187 LEU B CA 1
ATOM 4030 C C . LEU B 1 187 ? 12.754 11.027 -6.976 1 94.42 187 LEU B C 1
ATOM 4032 O O . LEU B 1 187 ? 12.437 9.862 -7.225 1 94.42 187 LEU B O 1
ATOM 4036 N N . ASP B 1 188 ? 13.62 11.641 -7.639 1 91.61 188 ASP B N 1
ATOM 4037 C CA . ASP B 1 188 ? 14.583 10.949 -8.491 1 91.61 188 ASP B CA 1
ATOM 4038 C C . ASP B 1 188 ? 15.811 10.518 -7.694 1 91.61 188 ASP B C 1
ATOM 4040 O O . ASP B 1 188 ? 16.689 11.334 -7.405 1 91.61 188 ASP B O 1
ATOM 4044 N N . THR B 1 189 ? 15.864 9.336 -7.434 1 86.69 189 THR B N 1
ATOM 4045 C CA . THR B 1 189 ? 16.901 8.833 -6.541 1 86.69 189 THR B CA 1
ATOM 4046 C C . THR B 1 189 ? 18.275 8.932 -7.197 1 86.69 189 THR B C 1
ATOM 4048 O O . THR B 1 189 ? 19.296 8.986 -6.508 1 86.69 189 THR B O 1
ATOM 4051 N N . ASN B 1 190 ? 18.326 8.919 -8.494 1 83.96 190 ASN B N 1
ATOM 4052 C CA . ASN B 1 190 ? 19.602 9.039 -9.191 1 83.96 190 ASN B CA 1
ATOM 4053 C C . ASN B 1 190 ? 20.157 10.458 -9.106 1 83.96 190 ASN B C 1
ATOM 4055 O O . ASN B 1 190 ? 21.362 10.649 -8.935 1 83.96 190 ASN B O 1
ATOM 4059 N N . LEU B 1 191 ? 19.245 11.414 -9.194 1 85.05 191 LEU B N 1
ATOM 4060 C CA . LEU B 1 191 ? 19.646 12.815 -9.112 1 85.05 191 LEU B CA 1
ATOM 4061 C C . LEU B 1 191 ? 19.652 13.295 -7.665 1 85.05 191 LEU B C 1
ATOM 4063 O O . LEU B 1 191 ? 20.316 14.28 -7.336 1 85.05 191 LEU B O 1
ATOM 4067 N N . GLY B 1 192 ? 18.788 12.574 -6.878 1 89.76 192 GLY B N 1
ATOM 4068 C CA . GLY B 1 192 ? 18.631 12.987 -5.492 1 89.76 192 GLY B CA 1
ATOM 4069 C C . GLY B 1 192 ? 17.754 14.215 -5.331 1 89.76 192 GLY B C 1
ATOM 4070 O O . GLY B 1 192 ? 17.948 15.005 -4.406 1 89.76 192 GLY B O 1
ATOM 4071 N N . GLU B 1 193 ? 16.833 14.402 -6.307 1 93.47 193 GLU B N 1
ATOM 4072 C CA . GLU B 1 193 ? 16 15.6 -6.3 1 93.47 193 GLU B CA 1
ATOM 4073 C C . GLU B 1 193 ? 14.522 15.246 -6.439 1 93.47 193 GLU B C 1
ATOM 4075 O O . GLU B 1 193 ? 14.164 14.336 -7.19 1 93.47 193 GLU B O 1
ATOM 4080 N N . PHE B 1 194 ? 13.766 15.998 -5.701 1 96.04 194 PHE B N 1
ATOM 4081 C CA . PHE B 1 194 ? 12.333 15.958 -5.967 1 96.04 194 PHE B CA 1
ATOM 4082 C C . PHE B 1 194 ? 11.992 16.759 -7.218 1 96.04 194 PHE B C 1
ATOM 4084 O O . PHE B 1 194 ? 12.356 17.932 -7.329 1 96.04 194 PHE B O 1
ATOM 4091 N N . ILE B 1 195 ? 11.235 16.134 -8.101 1 94.31 195 ILE B N 1
ATOM 4092 C CA . ILE B 1 195 ? 10.865 16.746 -9.373 1 94.31 195 ILE B CA 1
ATOM 4093 C C . ILE B 1 195 ? 9.352 16.947 -9.427 1 94.31 195 ILE B C 1
ATOM 4095 O O . ILE B 1 195 ? 8.588 16.064 -9.03 1 94.31 195 ILE B O 1
ATOM 4099 N N . LEU B 1 196 ? 8.948 18.113 -9.938 1 94.36 196 LEU B N 1
ATOM 4100 C CA . LEU B 1 196 ? 7.522 18.387 -10.085 1 94.36 196 LEU B CA 1
ATOM 4101 C C . LEU B 1 196 ? 6.893 17.455 -11.115 1 94.36 196 LEU B C 1
ATOM 4103 O O . LEU B 1 196 ? 7.219 17.524 -12.302 1 94.36 196 LEU B O 1
ATOM 4107 N N . THR B 1 197 ? 6.016 16.608 -10.703 1 91.56 197 THR B N 1
ATOM 4108 C CA . THR B 1 197 ? 5.4 15.64 -11.603 1 91.56 197 THR B CA 1
ATOM 4109 C C . THR B 1 197 ? 3.895 15.872 -11.7 1 91.56 197 THR B C 1
ATOM 4111 O O . THR B 1 197 ? 3.263 15.48 -12.683 1 91.56 197 THR B O 1
ATOM 4114 N N . GLU B 1 198 ? 3.319 16.51 -10.644 1 92.56 198 GLU B N 1
ATOM 4115 C CA . GLU B 1 198 ? 1.89 16.805 -10.606 1 92.56 198 GLU B CA 1
ATOM 4116 C C . GLU B 1 198 ? 1.635 18.248 -10.18 1 92.56 198 GLU B C 1
ATOM 4118 O O . GLU B 1 198 ? 1.314 18.511 -9.02 1 92.56 198 GLU B O 1
ATOM 4123 N N . PRO B 1 199 ? 1.694 19.1 -11.123 1 93.94 199 PRO B N 1
ATOM 4124 C CA . PRO B 1 199 ? 1.399 20.494 -10.785 1 93.94 199 PRO B CA 1
ATOM 4125 C C . PRO B 1 199 ? -0.091 20.745 -10.565 1 93.94 199 PRO B C 1
ATOM 4127 O O . PRO B 1 199 ? -0.929 20.159 -11.256 1 93.94 199 PRO B O 1
ATOM 4130 N N . ASP B 1 200 ? -0.471 21.485 -9.635 1 95.7 200 ASP B N 1
ATOM 4131 C CA . ASP B 1 200 ? -1.833 21.939 -9.373 1 95.7 200 ASP B CA 1
ATOM 4132 C C . ASP B 1 200 ? -2.793 20.758 -9.254 1 95.7 200 ASP B C 1
ATOM 4134 O O . ASP B 1 200 ? -3.79 20.686 -9.976 1 95.7 200 ASP B O 1
ATOM 4138 N N . MET B 1 201 ? -2.479 19.952 -8.354 1 96.54 201 MET B N 1
ATOM 4139 C CA . MET B 1 201 ? -3.298 18.768 -8.108 1 96.54 201 MET B CA 1
ATOM 4140 C C . MET B 1 201 ? -4.715 19.161 -7.704 1 96.54 201 MET B C 1
ATOM 4142 O O . MET B 1 201 ? -4.905 20.086 -6.912 1 96.54 201 MET B O 1
ATOM 4146 N N . ARG B 1 202 ? -5.646 18.472 -8.251 1 98.11 202 ARG B N 1
ATOM 4147 C CA . ARG B 1 202 ? -7.056 18.639 -7.912 1 98.11 202 ARG B CA 1
ATOM 4148 C C . ARG B 1 202 ? -7.717 17.291 -7.641 1 98.11 202 ARG B C 1
ATOM 4150 O O . ARG B 1 202 ? -7.47 16.318 -8.356 1 98.11 202 ARG B O 1
ATOM 4157 N N . VAL B 1 203 ? -8.494 17.262 -6.668 1 98 203 VAL B N 1
ATOM 4158 C CA . VAL B 1 203 ? -9.218 16.031 -6.367 1 98 203 VAL B CA 1
ATOM 4159 C C . VAL B 1 203 ? -10.489 15.96 -7.209 1 98 203 VAL B C 1
ATOM 4161 O O . VAL B 1 203 ? -11.204 16.955 -7.35 1 98 203 VAL B O 1
ATOM 4164 N N . PRO B 1 204 ? -10.812 14.824 -7.82 1 97.73 204 PRO B N 1
ATOM 4165 C CA . PRO B 1 204 ? -12.055 14.675 -8.58 1 97.73 204 PRO B CA 1
ATOM 4166 C C . PRO B 1 204 ? -13.299 14.924 -7.73 1 97.73 204 PRO B C 1
ATOM 4168 O O . PRO B 1 204 ? -13.314 14.597 -6.54 1 97.73 204 PRO B O 1
ATOM 4171 N N . MET B 1 205 ? -14.292 15.414 -8.35 1 97.97 205 MET B N 1
ATOM 4172 C CA . MET B 1 205 ? -15.538 15.751 -7.666 1 97.97 205 MET B CA 1
ATOM 4173 C C . MET B 1 205 ? -16.208 14.5 -7.108 1 97.97 205 MET B C 1
ATOM 4175 O O . MET B 1 205 ? -16.771 14.528 -6.013 1 97.97 205 MET B O 1
ATOM 4179 N N . TYR B 1 206 ? -16.156 13.411 -7.948 1 97.71 206 TYR B N 1
ATOM 4180 C CA . TYR B 1 206 ? -16.801 12.16 -7.567 1 97.71 206 TYR B CA 1
ATOM 4181 C C . TYR B 1 206 ? -15.9 10.968 -7.867 1 97.71 206 TYR B C 1
ATOM 4183 O O . TYR B 1 206 ? -15.182 10.963 -8.87 1 97.71 206 TYR B O 1
ATOM 4191 N N . ARG B 1 207 ? -15.854 10.011 -7.011 1 97.34 207 ARG B N 1
ATOM 4192 C CA . ARG B 1 207 ? -15.249 8.697 -7.206 1 97.34 207 ARG B CA 1
ATOM 4193 C C . ARG B 1 207 ? -15.784 7.692 -6.191 1 97.34 207 ARG B C 1
ATOM 4195 O O . ARG B 1 207 ? -15.827 7.976 -4.992 1 97.34 207 ARG B O 1
ATOM 4202 N N . GLN B 1 208 ? -16.144 6.569 -6.628 1 97.72 208 GLN B N 1
ATOM 4203 C CA . GLN B 1 208 ? -16.764 5.566 -5.769 1 97.72 208 GLN B CA 1
ATOM 4204 C C . GLN B 1 208 ? -15.712 4.662 -5.132 1 97.72 208 GLN B C 1
ATOM 4206 O O . GLN B 1 208 ? -15.704 3.451 -5.364 1 97.72 208 GLN B O 1
ATOM 4211 N N . ILE B 1 209 ? -14.9 5.195 -4.33 1 97.85 209 ILE B N 1
ATOM 4212 C CA . ILE B 1 209 ? -13.908 4.499 -3.519 1 97.85 209 ILE B CA 1
ATOM 4213 C C . ILE B 1 209 ? -13.969 5.008 -2.08 1 97.85 209 ILE B C 1
ATOM 4215 O O . ILE B 1 209 ? -14.052 6.215 -1.845 1 97.85 209 ILE B O 1
ATOM 4219 N N . TYR B 1 210 ? -14.046 4.124 -1.131 1 98.64 210 TYR B N 1
ATOM 4220 C CA . TYR B 1 210 ? -14.004 4.558 0.261 1 98.64 210 TYR B CA 1
ATOM 4221 C C . TYR B 1 210 ? -12.927 3.807 1.034 1 98.64 210 TYR B C 1
ATOM 4223 O O . TYR B 1 210 ? -12.631 2.649 0.732 1 98.64 210 TYR B O 1
ATOM 4231 N N . SER B 1 211 ? -12.312 4.458 1.916 1 98.35 211 SER B N 1
ATOM 4232 C CA . SER B 1 211 ? -11.221 3.952 2.743 1 98.35 211 SER B CA 1
ATOM 4233 C C . SER B 1 211 ? -11.56 4.051 4.226 1 98.35 211 SER B C 1
ATOM 4235 O O . SER B 1 211 ? -11.596 5.148 4.788 1 98.35 211 SER B O 1
ATOM 4237 N N . ILE B 1 212 ? -11.783 2.955 4.872 1 98.43 212 ILE B N 1
ATOM 4238 C CA . ILE B 1 212 ? -12.143 2.914 6.285 1 98.43 212 ILE B CA 1
ATOM 4239 C C . ILE B 1 212 ? -11.862 1.522 6.848 1 98.43 212 ILE B C 1
ATOM 4241 O O . ILE B 1 212 ? -11.988 0.521 6.139 1 98.43 212 ILE B O 1
ATOM 4245 N N . ASN B 1 213 ? -11.436 1.427 8.036 1 97.64 213 ASN B N 1
ATOM 4246 C CA . ASN B 1 213 ? -11.279 0.134 8.694 1 97.64 213 ASN B CA 1
ATOM 4247 C C . ASN B 1 213 ? -12.623 -0.437 9.136 1 97.64 213 ASN B C 1
ATOM 4249 O O . ASN B 1 213 ? -13.035 -0.25 10.282 1 97.64 213 ASN B O 1
ATOM 4253 N N . GLU B 1 214 ? -13.218 -1.261 8.376 1 98.09 214 GLU B N 1
ATOM 4254 C CA . GLU B 1 214 ? -14.546 -1.785 8.678 1 98.09 214 GLU B CA 1
ATOM 4255 C C . GLU B 1 214 ? -14.491 -2.81 9.808 1 98.09 214 GLU B C 1
ATOM 4257 O O . GLU B 1 214 ? -15.525 -3.189 10.36 1 98.09 214 GLU B O 1
ATOM 4262 N N . GLY B 1 215 ? -13.323 -3.221 10.114 1 97.75 215 GLY B N 1
ATOM 4263 C CA . GLY B 1 215 ? -13.187 -4.065 11.29 1 97.75 215 GLY B CA 1
ATOM 4264 C C . GLY B 1 215 ? -13.712 -3.414 12.555 1 97.75 215 GLY B C 1
ATOM 4265 O O . GLY B 1 215 ? -14.028 -4.102 13.528 1 97.75 215 GLY B O 1
ATOM 4266 N N . ASN B 1 216 ? -13.843 -2.138 12.56 1 97.36 216 ASN B N 1
ATOM 4267 C CA . ASN B 1 216 ? -14.292 -1.389 13.729 1 97.36 216 ASN B CA 1
ATOM 4268 C C . ASN B 1 216 ? -15.81 -1.237 13.748 1 97.36 216 ASN B C 1
ATOM 4270 O O . ASN B 1 216 ? -16.358 -0.535 14.6 1 97.36 216 ASN B O 1
ATOM 4274 N N . THR B 1 217 ? -16.5 -1.866 12.841 1 97.98 217 THR B N 1
ATOM 4275 C CA . THR B 1 217 ? -17.942 -1.71 12.684 1 97.98 217 THR B CA 1
ATOM 4276 C C . THR B 1 217 ? -18.656 -1.898 14.019 1 97.98 217 THR B C 1
ATOM 4278 O O . THR B 1 217 ? -19.578 -1.148 14.347 1 97.98 217 THR B O 1
ATOM 4281 N N . TYR B 1 218 ? -18.203 -2.855 14.787 1 97.84 218 TYR B N 1
ATOM 4282 C CA . TYR B 1 218 ? -18.801 -3.174 16.079 1 97.84 218 TYR B CA 1
ATOM 4283 C C . TYR B 1 218 ? -18.81 -1.953 16.992 1 97.84 218 TYR B C 1
ATOM 4285 O O . TYR B 1 218 ? -19.717 -1.789 17.81 1 97.84 218 TYR B O 1
ATOM 4293 N N . TYR B 1 219 ? -17.892 -1.058 16.854 1 97.74 219 TYR B N 1
ATOM 4294 C CA . TYR B 1 219 ? -17.703 0.061 17.771 1 97.74 219 TYR B CA 1
ATOM 4295 C C . TYR B 1 219 ? -18.395 1.315 17.251 1 97.74 219 TYR B C 1
ATOM 4297 O O . TYR B 1 219 ? -18.515 2.309 17.971 1 97.74 219 TYR B O 1
ATOM 4305 N N . TRP B 1 220 ? -18.858 1.299 16.012 1 97.63 220 TRP B N 1
ATOM 4306 C CA . TRP B 1 220 ? -19.419 2.492 15.386 1 97.63 220 TRP B CA 1
ATOM 4307 C C . TRP B 1 220 ? -20.833 2.758 15.893 1 97.63 220 TRP B C 1
ATOM 4309 O O . TRP B 1 220 ? -21.519 1.84 16.349 1 97.63 220 TRP B O 1
ATOM 4319 N N . ASN B 1 221 ? -21.241 4.009 15.886 1 96.39 221 ASN B N 1
ATOM 4320 C CA . ASN B 1 221 ? -22.645 4.329 16.121 1 96.39 221 ASN B CA 1
ATOM 4321 C C . ASN B 1 221 ? -23.498 4.052 14.887 1 96.39 221 ASN B C 1
ATOM 4323 O O . ASN B 1 221 ? -22.971 3.706 13.828 1 96.39 221 ASN B O 1
ATOM 4327 N N . ASP B 1 222 ? -24.73 4.243 14.939 1 96.17 222 ASP B N 1
ATOM 4328 C CA . ASP B 1 222 ? -25.671 3.83 13.902 1 96.17 222 ASP B CA 1
ATOM 4329 C C . ASP B 1 222 ? -25.54 4.709 12.661 1 96.17 222 ASP B C 1
ATOM 4331 O O . ASP B 1 222 ? -25.735 4.24 11.538 1 96.17 222 ASP B O 1
ATOM 4335 N N . ASN B 1 223 ? -25.262 5.947 12.825 1 95.92 223 ASN B N 1
ATOM 4336 C CA . ASN B 1 223 ? -25.124 6.857 11.693 1 95.92 223 ASN B CA 1
ATOM 4337 C C . ASN B 1 223 ? -23.97 6.448 10.783 1 95.92 223 ASN B C 1
ATOM 4339 O O . ASN B 1 223 ? -24.11 6.442 9.559 1 95.92 223 ASN B O 1
ATOM 4343 N N . ILE B 1 224 ? -22.886 6.085 11.419 1 97.59 224 ILE B N 1
ATOM 4344 C CA . ILE B 1 224 ? -21.709 5.679 10.659 1 97.59 224 ILE B CA 1
ATOM 4345 C C . ILE B 1 224 ? -21.979 4.348 9.961 1 97.59 224 ILE B C 1
ATOM 4347 O O . ILE B 1 224 ? -21.715 4.202 8.765 1 97.59 224 ILE B O 1
ATOM 4351 N N . LYS B 1 225 ? -22.556 3.405 10.678 1 97.76 225 LYS B N 1
ATOM 4352 C CA . LYS B 1 225 ? -22.873 2.096 10.114 1 97.76 225 LYS B CA 1
ATOM 4353 C C . LYS B 1 225 ? -23.801 2.227 8.91 1 97.76 225 LYS B C 1
ATOM 4355 O O . LYS B 1 225 ? -23.571 1.603 7.872 1 97.76 225 LYS B O 1
ATOM 4360 N N . SER B 1 226 ? -24.798 3.015 9.098 1 98.09 226 SER B N 1
ATOM 4361 C CA . SER B 1 226 ? -25.792 3.162 8.039 1 98.09 226 SER B CA 1
ATOM 4362 C C . SER B 1 226 ? -25.186 3.811 6.8 1 98.09 226 SER B C 1
ATOM 4364 O O . SER B 1 226 ? -25.54 3.459 5.672 1 98.09 226 SER B O 1
ATOM 4366 N N . PHE B 1 227 ? -24.326 4.753 6.967 1 98.65 227 PHE B N 1
ATOM 4367 C CA . PHE B 1 227 ? -23.706 5.407 5.82 1 98.65 227 PHE B CA 1
ATOM 4368 C C . PHE B 1 227 ? -22.802 4.439 5.068 1 98.65 227 PHE B C 1
ATOM 4370 O O . PHE B 1 227 ? -22.809 4.404 3.836 1 98.65 227 PHE B O 1
ATOM 4377 N N . ILE B 1 228 ? -21.975 3.687 5.825 1 98.61 228 ILE B N 1
ATOM 4378 C CA . ILE B 1 228 ? -21.081 2.732 5.181 1 98.61 228 ILE B CA 1
ATOM 4379 C C . ILE B 1 228 ? -21.9 1.678 4.439 1 98.61 228 ILE B C 1
ATOM 4381 O O . ILE B 1 228 ? -21.544 1.274 3.329 1 98.61 228 ILE B O 1
ATOM 4385 N N . ASN B 1 229 ? -22.991 1.223 5.021 1 98.24 229 ASN B N 1
ATOM 4386 C CA . ASN B 1 229 ? -23.873 0.287 4.332 1 98.24 229 ASN B CA 1
ATOM 4387 C C . ASN B 1 229 ? -24.453 0.897 3.059 1 98.24 229 ASN B C 1
ATOM 4389 O O . ASN B 1 229 ? -24.593 0.211 2.045 1 98.24 229 ASN B O 1
ATOM 4393 N N . PHE B 1 230 ? -24.821 2.178 3.161 1 98.45 230 PHE B N 1
ATOM 4394 C CA . PHE B 1 230 ? -25.344 2.894 2.003 1 98.45 230 PHE B CA 1
ATOM 4395 C C . PHE B 1 230 ? -24.336 2.883 0.86 1 98.45 230 PHE B C 1
ATOM 4397 O O . PHE B 1 230 ? -24.709 2.706 -0.302 1 98.45 230 PHE B O 1
ATOM 4404 N N . LEU B 1 231 ? -23.049 3.048 1.136 1 98.65 231 LEU B N 1
ATOM 4405 C CA . LEU B 1 231 ? -22.006 3.079 0.117 1 98.65 231 LEU B CA 1
ATOM 4406 C C . LEU B 1 231 ? -21.89 1.73 -0.585 1 98.65 231 LEU B C 1
ATOM 4408 O O . LEU B 1 231 ? -21.414 1.655 -1.72 1 98.65 231 LEU B O 1
ATOM 4412 N N . LYS B 1 232 ? -22.255 0.68 0.106 1 98.32 232 LYS B N 1
ATOM 4413 C CA . LYS B 1 232 ? -22.077 -0.679 -0.396 1 98.32 232 LYS B CA 1
ATOM 4414 C C . LYS B 1 232 ? -23.289 -1.129 -1.206 1 98.32 232 LYS B C 1
ATOM 4416 O O . LYS B 1 232 ? -23.358 -2.281 -1.642 1 98.32 232 LYS B O 1
ATOM 4421 N N . GLU B 1 233 ? -24.242 -0.257 -1.375 1 98.11 233 GLU B N 1
ATOM 4422 C CA . GLU B 1 233 ? -25.385 -0.464 -2.259 1 98.11 233 GLU B CA 1
ATOM 4423 C C . GLU B 1 233 ? -25.173 0.222 -3.605 1 98.11 233 GLU B C 1
ATOM 4425 O O . GLU B 1 233 ? -24.414 1.189 -3.703 1 98.11 233 GLU B O 1
ATOM 4430 N N . PRO B 1 234 ? -25.827 -0.305 -4.629 1 97.57 234 PRO B N 1
ATOM 4431 C CA . PRO B 1 234 ? -25.701 0.359 -5.929 1 97.57 234 PRO B CA 1
ATOM 4432 C C . PRO B 1 234 ? -26.037 1.847 -5.867 1 97.57 234 PRO B C 1
ATOM 4434 O O . PRO B 1 234 ? -27.063 2.229 -5.298 1 97.57 234 PRO B O 1
ATOM 4437 N N . GLN B 1 235 ? -25.187 2.642 -6.388 1 97.23 235 GLN B N 1
ATOM 4438 C CA . GLN B 1 235 ? -25.368 4.087 -6.477 1 97.23 235 GLN B CA 1
ATOM 4439 C C . GLN B 1 235 ? -26.116 4.47 -7.751 1 97.23 235 GLN B C 1
ATOM 4441 O O . GLN B 1 235 ? -26.726 3.618 -8.399 1 97.23 235 GLN B O 1
ATOM 4446 N N . ASP B 1 236 ? -26.077 5.736 -8.13 1 94.29 236 ASP B N 1
ATOM 4447 C CA . ASP B 1 236 ? -26.834 6.232 -9.275 1 94.29 236 ASP B CA 1
ATOM 4448 C C . ASP B 1 236 ? -26.387 5.549 -10.566 1 94.29 236 ASP B C 1
ATOM 4450 O O . ASP B 1 236 ? -27.191 5.345 -11.478 1 94.29 236 ASP B O 1
ATOM 4454 N N . ASP B 1 237 ? -25.237 5.118 -10.61 1 94.2 237 ASP B N 1
ATOM 4455 C CA . ASP B 1 237 ? -24.717 4.485 -11.818 1 94.2 237 ASP B CA 1
ATOM 4456 C C . ASP B 1 237 ? -24.864 2.966 -11.75 1 94.2 237 ASP B C 1
ATOM 4458 O O . ASP B 1 237 ? -24.363 2.249 -12.618 1 94.2 237 ASP B O 1
ATOM 4462 N N . GLY B 1 238 ? -25.385 2.535 -10.657 1 95.24 238 GLY B N 1
ATOM 4463 C CA . GLY B 1 238 ? -25.696 1.119 -10.538 1 95.24 238 GLY B CA 1
ATOM 4464 C C . GLY B 1 238 ? -24.597 0.321 -9.863 1 95.24 238 GLY B C 1
ATOM 4465 O O . GLY B 1 238 ? -24.706 -0.899 -9.721 1 95.24 238 GLY B O 1
ATOM 4466 N N . LYS B 1 239 ? -23.554 0.936 -9.413 1 96.29 239 LYS B N 1
ATOM 4467 C CA . LYS B 1 239 ? -22.435 0.23 -8.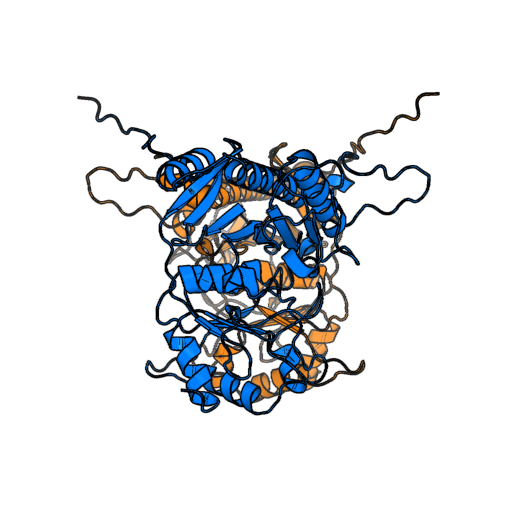796 1 96.29 239 LYS B CA 1
ATOM 4468 C C . LYS B 1 239 ? -22.186 0.728 -7.375 1 96.29 239 LYS B C 1
ATOM 4470 O O . LYS B 1 239 ? -22.309 1.924 -7.101 1 96.29 239 LYS B O 1
ATOM 4475 N N . PRO B 1 240 ? -21.827 -0.14 -6.5 1 98.13 240 PRO B N 1
ATOM 4476 C CA . PRO B 1 240 ? -21.414 0.284 -5.16 1 98.13 240 PRO B CA 1
ATOM 4477 C C . PRO B 1 240 ? -20.009 0.88 -5.137 1 98.13 240 PRO B C 1
ATOM 4479 O O . PRO B 1 240 ? -19.317 0.879 -6.158 1 98.13 240 PRO B O 1
ATOM 4482 N N . PHE B 1 241 ? -19.729 1.477 -4.026 1 98.46 241 PHE B N 1
ATOM 4483 C CA . PHE B 1 241 ? -18.359 1.931 -3.818 1 98.46 241 PHE B CA 1
ATOM 4484 C C . PHE B 1 241 ? -17.412 0.746 -3.67 1 98.46 241 PHE B C 1
ATOM 4486 O O . PHE B 1 241 ? -17.824 -0.335 -3.245 1 98.46 241 PHE B O 1
ATOM 4493 N N . SER B 1 242 ? -16.202 0.908 -4.045 1 97.31 242 SER B N 1
ATOM 4494 C CA . SER B 1 242 ? -15.135 -0.06 -3.811 1 97.31 242 SER B CA 1
ATOM 4495 C C . SER B 1 242 ? -14.357 0.272 -2.543 1 97.31 242 SER B C 1
ATOM 4497 O O . SER B 1 242 ? -14.01 1.431 -2.305 1 97.31 242 SER B O 1
ATOM 4499 N N . ALA B 1 243 ? -14.073 -0.721 -1.756 1 97.9 243 ALA B N 1
ATOM 4500 C CA . ALA B 1 243 ? -13.327 -0.519 -0.517 1 97.9 243 ALA B CA 1
ATOM 4501 C C . ALA B 1 243 ? -11.824 -0.632 -0.756 1 97.9 243 ALA B C 1
ATOM 4503 O O . ALA B 1 243 ? -11.365 -1.557 -1.432 1 97.9 243 ALA B O 1
ATOM 4504 N N . ARG B 1 244 ? -11.087 0.29 -0.299 1 96.86 244 ARG B N 1
ATOM 4505 C CA . ARG B 1 244 ? -9.63 0.279 -0.216 1 96.86 244 ARG B CA 1
ATOM 4506 C C . ARG B 1 244 ? -9.154 0.829 1.125 1 96.86 244 ARG B C 1
ATOM 4508 O O . ARG B 1 244 ? -9.531 1.935 1.517 1 96.86 244 ARG B O 1
ATOM 4515 N N . TYR B 1 245 ? -8.324 0.048 1.823 1 96.56 245 TYR B N 1
ATOM 4516 C CA . TYR B 1 245 ? -7.829 0.548 3.1 1 96.56 245 TYR B CA 1
ATOM 4517 C C . TYR B 1 245 ? -6.484 -0.08 3.448 1 96.56 245 TYR B C 1
ATOM 4519 O O . TYR B 1 245 ? -6.427 -1.217 3.923 1 96.56 245 TYR B O 1
ATOM 4527 N N . VAL B 1 246 ? -5.498 0.656 3.378 1 93.49 246 VAL B N 1
ATOM 4528 C CA . VAL B 1 246 ? -4.136 0.196 3.627 1 93.49 246 VAL B CA 1
ATOM 4529 C C . VAL B 1 246 ? -3.851 0.214 5.127 1 93.49 246 VAL B C 1
ATOM 4531 O O . VAL B 1 246 ? -3.167 -0.671 5.646 1 93.49 246 VAL B O 1
ATOM 4534 N N . GLY B 1 247 ? -4.336 1.212 5.862 1 92.8 247 GLY B N 1
ATOM 4535 C CA . GLY B 1 247 ? -4.034 1.38 7.275 1 92.8 247 GLY B CA 1
ATOM 4536 C C . GLY B 1 247 ? -2.925 2.383 7.533 1 92.8 247 GLY B C 1
ATOM 4537 O O . GLY B 1 247 ? -2.392 2.455 8.642 1 92.8 247 GLY B O 1
ATOM 4538 N N . SER B 1 248 ? -2.479 3.029 6.567 1 93.42 248 SER B N 1
ATOM 4539 C CA . SER B 1 248 ? -1.624 4.211 6.593 1 93.42 248 SER B CA 1
ATOM 4540 C C . SER B 1 248 ? -2.331 5.418 5.986 1 93.42 248 SER B C 1
ATOM 4542 O O . SER B 1 248 ? -2.698 5.402 4.809 1 93.42 248 SER B O 1
ATOM 4544 N N . MET B 1 249 ? -2.513 6.394 6.741 1 96.3 249 MET B N 1
ATOM 4545 C CA . MET B 1 249 ? -3.285 7.542 6.275 1 96.3 249 MET B CA 1
ATOM 4546 C C . MET B 1 249 ? -2.667 8.139 5.015 1 96.3 249 MET B C 1
ATOM 4548 O O . MET B 1 249 ? -3.378 8.461 4.062 1 96.3 249 MET B O 1
ATOM 4552 N N . VAL B 1 250 ? -1.351 8.29 5.02 1 96.86 250 VAL B N 1
ATOM 4553 C CA . VAL B 1 250 ? -0.676 8.915 3.888 1 96.86 250 VAL B CA 1
ATOM 4554 C C . VAL B 1 250 ? -0.978 8.134 2.611 1 96.86 250 VAL B C 1
ATOM 4556 O O . VAL B 1 250 ? -1.298 8.723 1.576 1 96.86 250 VAL B O 1
ATOM 4559 N N . SER B 1 251 ? -0.902 6.824 2.691 1 94.57 251 SER B N 1
ATOM 4560 C CA . SER B 1 251 ? -1.156 5.984 1.525 1 94.57 251 SER B CA 1
ATOM 4561 C C . SER B 1 251 ? -2.606 6.097 1.067 1 94.57 251 SER B C 1
ATOM 4563 O O . SER B 1 251 ? -2.877 6.242 -0.126 1 94.57 251 SER B O 1
ATOM 4565 N N . ASP B 1 252 ? -3.524 6.005 1.945 1 96.3 252 ASP B N 1
ATOM 4566 C CA . ASP B 1 252 ? -4.947 6.072 1.628 1 96.3 252 ASP B CA 1
ATOM 4567 C C . ASP B 1 252 ? -5.323 7.446 1.079 1 96.3 252 ASP B C 1
ATOM 4569 O O . ASP B 1 252 ? -6.072 7.547 0.105 1 96.3 252 ASP B O 1
ATOM 4573 N N . MET B 1 253 ? -4.766 8.464 1.67 1 97.03 253 MET B N 1
ATOM 4574 C CA . MET B 1 253 ? -5.068 9.828 1.246 1 97.03 253 MET B CA 1
ATOM 4575 C C . MET B 1 253 ? -4.433 10.131 -0.107 1 97.03 253 MET B C 1
ATOM 4577 O O . MET B 1 253 ? -5.009 10.858 -0.919 1 97.03 253 MET B O 1
ATOM 4581 N N . HIS B 1 254 ? -3.237 9.629 -0.278 1 96.57 254 HIS B N 1
ATOM 4582 C CA . HIS B 1 254 ? -2.602 9.841 -1.574 1 96.57 254 HIS B CA 1
ATOM 4583 C C . HIS B 1 254 ? -3.469 9.301 -2.707 1 96.57 254 HIS B C 1
ATOM 4585 O O . HIS B 1 254 ? -3.629 9.958 -3.739 1 96.57 254 HIS B O 1
ATOM 4591 N N . ARG B 1 255 ? -4.007 8.101 -2.536 1 95.38 255 ARG B N 1
ATOM 4592 C CA . ARG B 1 255 ? -4.941 7.548 -3.512 1 95.38 255 ARG B CA 1
ATOM 4593 C C . ARG B 1 255 ? -6.143 8.467 -3.702 1 95.38 255 ARG B C 1
ATOM 4595 O O . ARG B 1 255 ? -6.604 8.67 -4.827 1 95.38 255 ARG B O 1
ATOM 4602 N N . THR B 1 256 ? -6.656 9 -2.645 1 97.09 256 THR B N 1
ATOM 4603 C CA . THR B 1 256 ? -7.827 9.868 -2.693 1 97.09 256 THR B CA 1
ATOM 4604 C C . THR B 1 256 ? -7.515 11.156 -3.449 1 97.09 256 THR B C 1
ATOM 4606 O O . THR B 1 256 ? -8.355 11.663 -4.195 1 97.09 256 THR B O 1
ATOM 4609 N N . PHE B 1 257 ? -6.326 11.666 -3.23 1 96.91 257 PHE B N 1
ATOM 4610 C CA . PHE B 1 257 ? -5.91 12.861 -3.955 1 96.91 257 PHE B CA 1
ATOM 4611 C C . PHE B 1 257 ? -5.908 12.608 -5.458 1 96.91 257 PHE B C 1
ATOM 4613 O O . PHE B 1 257 ? -6.332 13.465 -6.237 1 96.91 257 PHE B O 1
ATOM 4620 N N . LEU B 1 258 ? -5.499 11.471 -5.835 1 94.81 258 LEU B N 1
ATOM 4621 C CA . LEU B 1 258 ? -5.287 11.174 -7.247 1 94.81 258 LEU B CA 1
ATOM 4622 C C . LEU B 1 258 ? -6.583 10.717 -7.908 1 94.81 258 LEU B C 1
ATOM 4624 O O . LEU B 1 258 ? -6.903 11.145 -9.019 1 94.81 258 LEU B O 1
ATOM 4628 N N . TYR B 1 259 ? -7.353 9.862 -7.168 1 94.86 259 TYR B N 1
ATOM 4629 C CA . TYR B 1 259 ? -8.481 9.206 -7.821 1 94.86 259 TYR B CA 1
ATOM 4630 C C . TYR B 1 259 ? -9.805 9.776 -7.327 1 94.86 259 TYR B C 1
ATOM 4632 O O . TYR B 1 259 ? -10.837 9.625 -7.984 1 94.86 259 TYR B O 1
ATOM 4640 N N . GLY B 1 260 ? -9.734 10.362 -6.141 1 97.14 260 GLY B N 1
ATOM 4641 C CA . GLY B 1 260 ? -10.967 10.765 -5.485 1 97.14 260 GLY B CA 1
ATOM 4642 C C . GLY B 1 260 ? -11.513 9.711 -4.54 1 97.14 260 GLY B C 1
ATOM 4643 O O . GLY B 1 260 ? -10.898 8.659 -4.354 1 97.14 260 GLY B O 1
ATOM 4644 N N . GLY B 1 261 ? -12.6 10.065 -3.9 1 98.31 261 GLY B N 1
ATOM 4645 C CA . GLY B 1 261 ? -13.233 9.165 -2.95 1 98.31 261 GLY B CA 1
ATOM 4646 C C . GLY B 1 261 ? -13.32 9.741 -1.549 1 98.31 261 GLY B C 1
ATOM 4647 O O . GLY B 1 261 ? -13.332 10.961 -1.373 1 98.31 261 GLY B O 1
ATOM 4648 N N . ILE B 1 262 ? -13.459 8.728 -0.57 1 98.73 262 ILE B N 1
ATOM 4649 C CA . ILE B 1 262 ? -13.617 9.109 0.829 1 98.73 262 ILE B CA 1
ATOM 4650 C C . ILE B 1 262 ? -12.607 8.35 1.687 1 98.73 262 ILE B C 1
ATOM 4652 O O . ILE B 1 262 ? -12.458 7.133 1.552 1 98.73 262 ILE B O 1
ATOM 4656 N N . TYR B 1 263 ? -11.913 9.069 2.413 1 98.72 263 TYR B N 1
ATOM 4657 C CA . TYR B 1 263 ? -11.2 8.498 3.55 1 98.72 263 TYR B CA 1
ATOM 4658 C C . TYR B 1 263 ? -11.888 8.859 4.862 1 98.72 263 TYR B C 1
ATOM 4660 O O . TYR B 1 263 ? -12.24 10.019 5.086 1 98.72 263 TYR B O 1
ATOM 4668 N N . ALA B 1 264 ? -12.027 7.855 5.755 1 98.61 264 ALA B N 1
ATOM 4669 C CA . ALA B 1 264 ? -12.714 8.152 7.009 1 98.61 264 ALA B CA 1
ATOM 4670 C C . ALA B 1 264 ? -12.05 7.434 8.181 1 98.61 264 ALA B C 1
ATOM 4672 O O . ALA B 1 264 ? -11.623 6.284 8.051 1 98.61 264 ALA B O 1
ATOM 4673 N N . TYR B 1 265 ? -11.941 8.101 9.245 1 98.23 265 TYR B N 1
ATOM 4674 C CA . TYR B 1 265 ? -11.594 7.59 10.566 1 98.23 265 TYR B CA 1
ATOM 4675 C C . TYR B 1 265 ? -12.529 8.151 11.631 1 98.23 265 TYR B C 1
ATOM 4677 O O . TYR B 1 265 ? -12.154 9.056 12.381 1 98.23 265 TYR B O 1
ATOM 4685 N N . PRO B 1 266 ? -13.65 7.613 11.749 1 97.79 266 PRO B N 1
ATOM 4686 C CA . PRO B 1 266 ? -14.68 8.15 12.642 1 97.79 266 PRO B CA 1
ATOM 4687 C C . PRO B 1 266 ? -14.404 7.843 14.112 1 97.79 266 PRO B C 1
ATOM 4689 O O . PRO B 1 266 ? -13.545 7.015 14.423 1 97.79 266 PRO B O 1
ATOM 4692 N N . GLU B 1 267 ? -15.113 8.506 14.95 1 96.1 267 GLU B N 1
ATOM 4693 C CA . GLU B 1 267 ? -15.128 8.142 16.363 1 96.1 267 GLU B CA 1
ATOM 4694 C C . GLU B 1 267 ? -15.802 6.79 16.578 1 96.1 267 GLU B C 1
ATOM 4696 O O . GLU B 1 267 ? -16.548 6.319 15.717 1 96.1 267 GLU B O 1
ATOM 4701 N N . ASP B 1 268 ? -15.418 6.218 17.601 1 94.51 268 ASP B N 1
ATOM 4702 C CA . ASP B 1 268 ? -16.065 4.964 17.974 1 94.51 268 ASP B CA 1
ATOM 4703 C C . ASP B 1 268 ? -16.146 4.819 19.492 1 94.51 268 ASP B C 1
ATOM 4705 O O . ASP B 1 268 ? -15.763 5.729 20.229 1 94.51 268 ASP B O 1
ATOM 4709 N N . LYS B 1 269 ? -16.718 3.787 19.987 1 94.69 269 LYS B N 1
ATOM 4710 C CA . LYS B 1 269 ? -16.956 3.584 21.413 1 94.69 269 LYS B CA 1
ATOM 4711 C C . LYS B 1 269 ? -15.644 3.571 22.193 1 94.69 269 LYS B C 1
ATOM 4713 O O . LYS B 1 269 ? -15.599 3.997 23.349 1 94.69 269 LYS B O 1
ATOM 4718 N N . LYS B 1 270 ? -14.627 3.14 21.584 1 92.61 270 LYS B N 1
ATOM 4719 C CA . LYS B 1 270 ? -13.318 3.071 22.227 1 92.61 270 LYS B CA 1
ATOM 4720 C C . LYS B 1 270 ? -12.614 4.425 22.186 1 92.61 270 LYS B C 1
ATOM 4722 O O . LYS B 1 270 ? -11.815 4.741 23.07 1 92.61 270 LYS B O 1
ATOM 4727 N N . ASN B 1 271 ? -12.9 5.163 21.135 1 93 271 ASN B N 1
ATOM 4728 C CA . ASN B 1 271 ? -12.307 6.475 20.9 1 93 271 ASN B CA 1
ATOM 4729 C C . ASN B 1 271 ? -13.372 7.528 20.609 1 93 271 ASN B C 1
ATOM 4731 O O . ASN B 1 271 ? -13.536 7.952 19.463 1 93 271 ASN B O 1
ATOM 4735 N N . PRO B 1 272 ? -13.932 8.035 21.599 1 92.21 272 PRO B N 1
ATOM 4736 C CA . PRO B 1 272 ? -15.085 8.918 21.411 1 92.21 272 PRO B CA 1
ATOM 4737 C C . PRO B 1 272 ? -14.707 10.258 20.783 1 92.21 272 PRO B C 1
ATOM 4739 O O . PRO B 1 272 ? -15.575 10.975 20.28 1 92.21 272 PRO B O 1
ATOM 4742 N N . LYS B 1 273 ? -13.48 10.675 20.805 1 90.53 273 LYS B N 1
ATOM 4743 C CA . LYS B 1 273 ? -13.059 11.926 20.181 1 90.53 273 LYS B CA 1
ATOM 4744 C C . LYS B 1 273 ? -12.337 11.667 18.862 1 90.53 273 LYS B C 1
ATOM 4746 O O . LYS B 1 273 ? -11.807 12.594 18.245 1 90.53 273 LYS B O 1
ATOM 4751 N N . GLY B 1 274 ? -12.333 10.437 18.502 1 92.7 274 GLY B N 1
ATOM 4752 C CA . GLY B 1 274 ? -11.53 10.08 17.343 1 92.7 274 GLY B CA 1
ATOM 4753 C C . GLY B 1 274 ? -10.124 9.641 17.704 1 92.7 274 GLY B C 1
ATOM 4754 O O . GLY B 1 274 ? -9.711 9.752 18.86 1 92.7 274 GLY B O 1
ATOM 4755 N N . LYS B 1 275 ? -9.456 9.184 16.746 1 93.54 275 LYS B N 1
ATOM 4756 C CA . LYS B 1 275 ? -8.14 8.613 17.016 1 93.54 275 LYS B CA 1
ATOM 4757 C C . LYS B 1 275 ? -7.035 9.45 16.378 1 93.54 275 LYS B C 1
ATOM 4759 O O . LYS B 1 275 ? -5.878 9.385 16.799 1 93.54 275 LYS B O 1
ATOM 4764 N N . LEU B 1 276 ? -7.306 10.227 15.373 1 96.47 276 LEU B N 1
ATOM 4765 C CA . LEU B 1 276 ? -6.277 10.942 14.627 1 96.47 276 LEU B CA 1
ATOM 4766 C C . LEU B 1 276 ? -5.871 12.221 15.35 1 96.47 276 LEU B C 1
ATOM 4768 O O . LEU B 1 276 ? -6.724 12.937 15.881 1 96.47 276 LEU B O 1
ATOM 4772 N N . ARG B 1 277 ? -4.648 12.48 15.389 1 97.55 277 ARG B N 1
ATOM 4773 C CA . ARG B 1 277 ? -4.139 13.693 16.021 1 97.55 277 ARG B CA 1
ATOM 4774 C C . ARG B 1 277 ? -4.417 14.919 15.158 1 97.55 277 ARG B C 1
ATOM 4776 O O . ARG B 1 277 ? -4.184 14.898 13.947 1 97.55 277 ARG B O 1
ATOM 4783 N N . LEU B 1 278 ? -4.841 15.897 15.728 1 98.04 278 LEU B N 1
ATOM 4784 C CA . LEU B 1 278 ? -5.32 17.078 15.018 1 98.04 278 LEU B CA 1
ATOM 4785 C C . LEU B 1 278 ? -4.161 17.835 14.378 1 98.04 278 LEU B C 1
ATOM 4787 O O . LEU B 1 278 ? -4.167 18.081 13.17 1 98.04 278 LEU B O 1
ATOM 4791 N N . LEU B 1 279 ? -3.098 18.067 15.083 1 98.13 279 LEU B N 1
ATOM 4792 C CA . LEU B 1 279 ? -2.055 19.013 14.701 1 98.13 279 LEU B CA 1
ATOM 4793 C C . LEU B 1 279 ? -1.217 18.463 13.552 1 98.13 279 LEU B C 1
ATOM 4795 O O . LEU B 1 279 ? -0.812 19.212 12.66 1 98.13 279 LEU B O 1
ATOM 4799 N N . TYR B 1 280 ? -0.968 17.142 13.608 1 97.99 280 TYR B N 1
ATOM 4800 C CA . TYR B 1 280 ? 0.031 16.661 12.661 1 97.99 280 TYR B CA 1
ATOM 4801 C C . TYR B 1 280 ? -0.53 15.535 11.802 1 97.99 280 TYR B C 1
ATOM 4803 O O . TYR B 1 280 ? 0.217 14.853 11.095 1 97.99 280 TYR B O 1
ATOM 4811 N N . GLU B 1 281 ? -1.851 15.284 11.843 1 98.06 281 GLU B N 1
ATOM 4812 C CA . GLU B 1 281 ? -2.513 14.346 10.941 1 98.06 281 GLU B CA 1
ATOM 4813 C C . GLU B 1 281 ? -3.733 14.982 10.282 1 98.06 281 GLU B C 1
ATOM 4815 O O . GLU B 1 281 ? -3.707 15.302 9.091 1 98.06 281 GLU B O 1
ATOM 4820 N N . ALA B 1 282 ? -4.7 15.381 11.086 1 98.55 282 ALA B N 1
ATOM 4821 C CA . ALA B 1 282 ? -5.965 15.859 10.534 1 98.55 282 ALA B CA 1
ATOM 4822 C C . ALA B 1 282 ? -5.794 17.224 9.873 1 98.55 282 ALA B C 1
ATOM 4824 O O . ALA B 1 282 ? -6.259 17.44 8.751 1 98.55 282 ALA B O 1
ATOM 4825 N N . PHE B 1 283 ? -5.104 18.189 10.522 1 98.85 283 PHE B N 1
ATOM 4826 C CA . PHE B 1 283 ? -4.947 19.545 10.011 1 98.85 283 PHE B CA 1
ATOM 4827 C C . PHE B 1 283 ? -4.199 19.54 8.683 1 98.85 283 PHE B C 1
ATOM 4829 O O . PHE B 1 283 ? -4.709 20.035 7.676 1 98.85 283 PHE B O 1
ATOM 4836 N N . PRO B 1 284 ? -3.005 18.963 8.665 1 98.85 284 PRO B N 1
ATOM 4837 C CA . PRO B 1 284 ? -2.274 19.035 7.397 1 98.85 284 PRO B CA 1
ATOM 4838 C C . PRO B 1 284 ? -2.994 18.316 6.259 1 98.85 284 PRO B C 1
ATOM 4840 O O . PRO B 1 284 ? -3.011 18.806 5.127 1 98.85 284 PRO B O 1
ATOM 4843 N N . MET B 1 285 ? -3.613 17.205 6.47 1 98.83 285 MET B N 1
ATOM 4844 C CA . MET B 1 285 ? -4.32 16.476 5.421 1 98.83 285 MET B CA 1
ATOM 4845 C C . MET B 1 285 ? -5.54 17.256 4.944 1 98.83 285 MET B C 1
ATOM 4847 O O . MET B 1 285 ? -5.821 17.305 3.745 1 98.83 285 MET B O 1
ATOM 4851 N N . ALA B 1 286 ? -6.222 17.833 5.899 1 98.88 286 ALA B N 1
ATOM 4852 C CA . ALA B 1 286 ? -7.378 18.652 5.541 1 98.88 286 ALA B CA 1
ATOM 4853 C C . ALA B 1 286 ? -6.955 19.875 4.734 1 98.88 286 ALA B C 1
ATOM 4855 O O . ALA B 1 286 ? -7.625 20.253 3.771 1 98.88 286 ALA B O 1
ATOM 4856 N N . PHE B 1 287 ? -5.89 20.524 5.153 1 98.89 287 PHE B N 1
ATOM 4857 C CA . PHE B 1 287 ? -5.38 21.699 4.456 1 98.89 287 PHE B CA 1
ATOM 4858 C C . PHE B 1 287 ? -5.001 21.355 3.02 1 98.89 287 PHE B C 1
ATOM 4860 O O . PHE B 1 287 ? -5.405 22.047 2.084 1 98.89 287 PHE B O 1
ATOM 4867 N N . LEU B 1 288 ? -4.314 20.284 2.848 1 98.89 288 LEU B N 1
ATOM 4868 C CA . LEU B 1 288 ? -3.96 19.806 1.517 1 98.89 288 LEU B CA 1
ATOM 4869 C C . LEU B 1 288 ? -5.209 19.508 0.695 1 98.89 288 LEU B C 1
ATOM 4871 O O . LEU B 1 288 ? -5.309 19.921 -0.463 1 98.89 288 LEU B O 1
ATOM 4875 N N . MET B 1 289 ? -6.14 18.829 1.289 1 98.88 289 MET B N 1
ATOM 4876 C CA . MET B 1 289 ? -7.355 18.421 0.589 1 98.88 289 MET B CA 1
ATOM 4877 C C . MET B 1 289 ? -8.158 19.638 0.14 1 98.88 289 MET B C 1
ATOM 4879 O O . MET B 1 289 ? -8.59 19.711 -1.012 1 98.88 289 MET B O 1
ATOM 4883 N N . GLU B 1 290 ? -8.33 20.602 1.003 1 98.76 290 GLU B N 1
ATOM 4884 C CA . GLU B 1 290 ? -9.095 21.794 0.65 1 98.76 290 GLU B CA 1
ATOM 4885 C C . GLU B 1 290 ? -8.399 22.589 -0.451 1 98.76 290 GLU B C 1
ATOM 4887 O O . GLU B 1 290 ? -9.055 23.111 -1.356 1 98.76 290 GLU B O 1
ATOM 4892 N N . GLN B 1 291 ? -7.069 22.69 -0.355 1 98.52 291 GLN B N 1
ATOM 4893 C CA . GLN B 1 291 ? -6.302 23.38 -1.387 1 98.52 291 GLN B CA 1
ATOM 4894 C C . GLN B 1 291 ? -6.431 22.674 -2.733 1 98.52 291 GLN B C 1
ATOM 4896 O O . GLN B 1 291 ? -6.272 23.298 -3.785 1 98.52 291 GLN B O 1
ATOM 4901 N N . ALA B 1 292 ? -6.768 21.39 -2.704 1 98.62 292 ALA B N 1
ATOM 4902 C CA . ALA B 1 292 ? -6.944 20.605 -3.923 1 98.62 292 ALA B CA 1
ATOM 4903 C C . ALA B 1 292 ? -8.405 20.597 -4.364 1 98.62 292 ALA B C 1
ATOM 4905 O O . ALA B 1 292 ? -8.765 19.922 -5.331 1 98.62 292 ALA B O 1
ATOM 4906 N N . GLY B 1 293 ? -9.273 21.265 -3.622 1 98.47 293 GLY B N 1
ATOM 4907 C CA . GLY B 1 293 ? -10.673 21.376 -4 1 98.47 293 GLY B CA 1
ATOM 4908 C C . GLY B 1 293 ? -11.566 20.384 -3.28 1 98.47 293 GLY B C 1
ATOM 4909 O O . GLY B 1 293 ? -12.747 20.25 -3.609 1 98.47 293 GLY B O 1
ATOM 4910 N N . GLY B 1 294 ? -11.038 19.685 -2.296 1 98.72 294 GLY B N 1
ATOM 4911 C CA . GLY B 1 294 ? -11.812 18.721 -1.53 1 98.72 294 GLY B CA 1
ATOM 4912 C C . GLY B 1 294 ? -12.405 19.306 -0.262 1 98.72 294 GLY B C 1
ATOM 4913 O O . GLY B 1 294 ? -12.508 20.527 -0.124 1 98.72 294 GLY B O 1
ATOM 4914 N N . LYS B 1 295 ? -12.928 18.392 0.611 1 98.75 295 LYS B N 1
ATOM 4915 C CA . LYS B 1 295 ? -13.53 18.771 1.886 1 98.75 295 LYS B CA 1
ATOM 4916 C C . LYS B 1 295 ? -13.088 17.832 3.004 1 98.75 295 LYS B C 1
ATOM 4918 O O . LYS B 1 295 ? -12.739 16.677 2.75 1 98.75 295 LYS B O 1
ATOM 4923 N N . ALA B 1 296 ? -13.087 18.331 4.177 1 98.85 296 ALA B N 1
ATOM 4924 C CA . ALA B 1 296 ? -12.773 17.548 5.369 1 98.85 296 ALA B CA 1
ATOM 4925 C C . ALA B 1 296 ? -13.635 17.98 6.552 1 98.85 296 ALA B C 1
ATOM 4927 O O . ALA B 1 296 ? -13.652 19.157 6.919 1 98.85 296 ALA B O 1
ATOM 4928 N N . VAL B 1 297 ? -14.344 17.031 7.168 1 98.76 297 VAL B N 1
ATOM 4929 C CA . VAL B 1 297 ? -15.269 17.361 8.247 1 98.76 297 VAL B CA 1
ATOM 4930 C C . VAL B 1 297 ? -15.196 16.292 9.335 1 98.76 297 VAL B C 1
ATOM 4932 O O . VAL B 1 297 ? -14.659 15.205 9.111 1 98.76 297 VAL B O 1
ATOM 4935 N N . THR B 1 298 ? -15.679 16.599 10.496 1 98.17 298 THR B N 1
ATOM 4936 C CA . THR B 1 298 ? -15.816 15.638 11.585 1 98.17 298 THR B CA 1
ATOM 4937 C C . THR B 1 298 ? -17.073 14.792 11.405 1 98.17 298 THR B C 1
ATOM 4939 O O . THR B 1 298 ? -17.844 15.009 10.469 1 98.17 298 THR B O 1
ATOM 4942 N N . ASP B 1 299 ? -17.272 13.859 12.343 1 97.79 299 ASP B N 1
ATOM 4943 C CA . ASP B 1 299 ? -18.469 13.024 12.378 1 97.79 299 ASP B CA 1
ATOM 4944 C C . ASP B 1 299 ? -19.73 13.875 12.506 1 97.79 299 ASP B C 1
ATOM 4946 O O . ASP B 1 299 ? -20.817 13.446 12.115 1 97.79 299 ASP B O 1
ATOM 4950 N N . ARG B 1 300 ? -19.576 15.075 13.057 1 96.21 300 ARG B N 1
ATOM 4951 C CA . ARG B 1 300 ? -20.707 15.969 13.281 1 96.21 300 ARG B CA 1
ATOM 4952 C C . ARG B 1 300 ? -20.834 16.985 12.151 1 96.21 300 ARG B C 1
ATOM 4954 O O . ARG B 1 300 ? -21.676 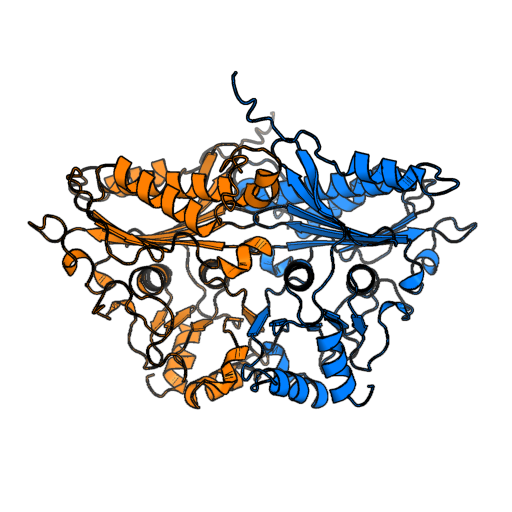17.884 12.209 1 96.21 300 ARG B O 1
ATOM 4961 N N . GLY B 1 301 ? -19.92 16.955 11.209 1 97.44 301 GLY B N 1
ATOM 4962 C CA . GLY B 1 301 ? -19.997 17.819 10.042 1 97.44 301 GLY B CA 1
ATOM 4963 C C . GLY B 1 301 ? -19.233 19.118 10.21 1 97.44 301 GLY B C 1
ATOM 4964 O O . GLY B 1 301 ? -19.364 20.032 9.393 1 97.44 301 GLY B O 1
ATOM 4965 N N . GLU B 1 302 ? -18.499 19.254 11.256 1 97.99 302 GLU B N 1
ATOM 4966 C CA . GLU B 1 302 ? -17.699 20.454 11.48 1 97.99 302 GLU B CA 1
ATOM 4967 C C . GLU B 1 302 ? -16.441 20.448 10.616 1 97.99 302 GLU B C 1
ATOM 4969 O O . GLU B 1 302 ? -15.788 19.413 10.469 1 97.99 302 GLU B O 1
ATOM 4974 N N . ARG B 1 303 ? -16.185 21.627 10.031 1 98.57 303 ARG B N 1
ATOM 4975 C CA . ARG B 1 303 ? -14.974 21.756 9.228 1 98.57 303 ARG B CA 1
ATOM 4976 C C . ARG B 1 303 ? -13.727 21.517 10.074 1 98.57 303 ARG B C 1
ATOM 4978 O O . ARG B 1 303 ? -13.539 22.162 11.107 1 98.57 303 ARG B O 1
ATOM 4985 N N . ILE B 1 304 ? -12.85 20.622 9.666 1 98.81 304 ILE B N 1
ATOM 4986 C CA . ILE B 1 304 ? -11.679 20.202 10.427 1 98.81 304 ILE B CA 1
ATOM 4987 C C . ILE B 1 304 ? -10.788 21.409 10.711 1 98.81 304 ILE B C 1
ATOM 4989 O O . ILE B 1 304 ? -10.311 21.586 11.834 1 98.81 304 ILE B O 1
ATOM 4993 N N . LEU B 1 305 ? -10.555 22.292 9.742 1 98.81 305 LEU B N 1
ATOM 4994 C CA . LEU B 1 305 ? -9.584 23.377 9.834 1 98.81 305 LEU B CA 1
ATOM 4995 C C . LEU B 1 305 ? -10.06 24.452 10.804 1 98.81 305 LEU B C 1
ATOM 4997 O O . LEU B 1 305 ? -9.276 25.306 11.225 1 98.81 305 LEU B O 1
ATOM 5001 N N . ASP B 1 306 ? -11.286 24.437 11.213 1 98.69 306 ASP B N 1
ATOM 5002 C CA . ASP B 1 306 ? -11.832 25.44 12.122 1 98.69 306 ASP B CA 1
ATOM 5003 C C . ASP B 1 306 ? -11.683 25.001 13.577 1 98.69 306 ASP B C 1
ATOM 5005 O O . ASP B 1 306 ? -11.907 25.792 14.496 1 98.69 306 ASP B O 1
ATOM 5009 N N . LEU B 1 307 ? -11.314 23.781 13.82 1 98.31 307 LEU B N 1
ATOM 5010 C CA . LEU B 1 307 ? -11.15 23.271 15.177 1 98.31 307 LEU B CA 1
ATOM 5011 C C . LEU B 1 307 ? -9.94 23.906 15.853 1 98.31 307 LEU B C 1
ATOM 5013 O O . LEU B 1 307 ? -8.993 24.321 15.18 1 98.31 307 LEU B O 1
ATOM 5017 N N . THR B 1 308 ? -9.949 23.999 17.157 1 98.06 308 THR B N 1
ATOM 5018 C CA . THR B 1 308 ? -8.823 24.474 17.953 1 98.06 308 THR B CA 1
ATOM 5019 C C . THR B 1 308 ? -8.34 23.388 18.91 1 98.06 308 THR B C 1
ATOM 5021 O O . THR B 1 308 ? -9.081 22.963 19.799 1 98.06 308 THR B O 1
ATOM 5024 N N . PRO B 1 309 ? -7.132 22.947 18.727 1 97.82 309 PRO B N 1
ATOM 5025 C CA . PRO B 1 309 ? -6.616 21.928 19.644 1 97.82 309 PRO B CA 1
ATOM 5026 C C . PRO B 1 309 ? -6.51 22.429 21.083 1 97.82 309 PRO B C 1
ATOM 5028 O O . PRO B 1 309 ? -6.174 23.594 21.312 1 97.82 309 PRO B O 1
ATOM 5031 N N . THR B 1 310 ? -6.695 21.539 22.031 1 97 310 THR B N 1
ATOM 5032 C CA . THR B 1 310 ? -6.595 21.889 23.444 1 97 310 THR B CA 1
ATOM 5033 C C . THR B 1 310 ? -5.241 21.471 24.01 1 97 310 THR B C 1
ATOM 5035 O O . THR B 1 310 ? -4.807 21.987 25.042 1 97 310 THR B O 1
ATOM 5038 N N . HIS B 1 311 ? -4.627 20.526 23.48 1 97.07 311 HIS B N 1
ATOM 5039 C CA . HIS B 1 311 ? -3.28 20.064 23.796 1 97.07 311 HIS B CA 1
ATOM 5040 C C . HIS B 1 311 ? -2.575 19.529 22.554 1 97.07 311 HIS B C 1
ATOM 5042 O O . HIS B 1 311 ? -3.201 19.355 21.506 1 97.07 311 HIS B O 1
ATOM 5048 N N . ILE B 1 312 ? -1.361 19.227 22.582 1 97.51 312 ILE B N 1
ATOM 5049 C CA . ILE B 1 312 ? -0.538 18.988 21.401 1 97.51 312 ILE B CA 1
ATOM 5050 C C . ILE B 1 312 ? -0.886 17.63 20.797 1 97.51 312 ILE B C 1
ATOM 5052 O O . ILE B 1 312 ? -0.591 17.37 19.627 1 97.51 312 ILE B O 1
ATOM 5056 N N . HIS B 1 313 ? -1.53 16.705 21.569 1 97.32 313 HIS B N 1
ATOM 5057 C CA . HIS B 1 313 ? -1.915 15.399 21.046 1 97.32 313 HIS B CA 1
ATOM 5058 C C . HIS B 1 313 ? -3.431 15.27 20.946 1 97.32 313 HIS B C 1
ATOM 5060 O O . HIS B 1 313 ? -3.973 14.166 21.046 1 97.32 313 HIS B O 1
ATOM 5066 N N . ASP B 1 314 ? -4.082 16.4 20.865 1 97.71 314 ASP B N 1
ATOM 5067 C CA . ASP B 1 314 ? -5.534 16.392 20.711 1 97.71 314 ASP B CA 1
ATOM 5068 C C . ASP B 1 314 ? -5.952 15.59 19.481 1 97.71 314 ASP B C 1
ATOM 5070 O O . ASP B 1 314 ? -5.178 15.45 18.532 1 97.71 314 ASP B O 1
ATOM 5074 N N . LYS B 1 315 ? -7.175 15.068 19.496 1 97.5 315 LYS B N 1
ATOM 5075 C CA . LYS B 1 315 ? -7.618 14.118 18.48 1 97.5 315 LYS B CA 1
ATOM 5076 C C . LYS B 1 315 ? -8.932 14.565 17.846 1 97.5 315 LYS B C 1
ATOM 5078 O O . LYS B 1 315 ? -9.611 15.45 18.371 1 97.5 315 LYS B O 1
ATOM 5083 N N . SER B 1 316 ? -9.253 13.997 16.76 1 97.57 316 SER B N 1
ATOM 5084 C CA . SER B 1 316 ? -10.508 14.254 16.061 1 97.57 316 SER B CA 1
ATOM 5085 C C . SER B 1 316 ? -10.87 13.1 15.132 1 97.57 316 SER B C 1
ATOM 5087 O O . SER B 1 316 ? -10.003 12.316 14.74 1 97.57 316 SER B O 1
ATOM 5089 N N . SER B 1 317 ? -12.211 12.975 14.904 1 97.95 317 SER B N 1
ATOM 5090 C CA . SER B 1 317 ? -12.664 12.177 13.769 1 97.95 317 SER B CA 1
ATOM 5091 C C . SER B 1 317 ? -12.456 12.918 12.453 1 97.95 317 SER B C 1
ATOM 5093 O O . SER B 1 317 ? -12.251 14.134 12.445 1 97.95 317 SER B O 1
ATOM 5095 N N . ILE B 1 318 ? -12.568 12.184 11.358 1 98.55 318 ILE B N 1
ATOM 5096 C CA . ILE B 1 318 ? -12.387 12.885 10.092 1 98.55 318 ILE B CA 1
ATOM 5097 C C . ILE B 1 318 ? -13.084 12.117 8.972 1 98.55 318 ILE B C 1
ATOM 5099 O O . ILE B 1 318 ? -13.063 10.884 8.951 1 98.55 318 ILE B O 1
ATOM 5103 N N . TRP B 1 319 ? -13.792 12.786 8.123 1 98.73 319 TRP B N 1
ATOM 5104 C CA . TRP B 1 319 ? -14.258 12.44 6.784 1 98.73 319 TRP B CA 1
ATOM 5105 C C . TRP B 1 319 ? -13.686 13.398 5.744 1 98.73 319 TRP B C 1
ATOM 5107 O O . TRP B 1 319 ? -13.944 14.603 5.794 1 98.73 319 TRP B O 1
ATOM 5117 N N . VAL B 1 320 ? -12.894 12.861 4.812 1 98.88 320 V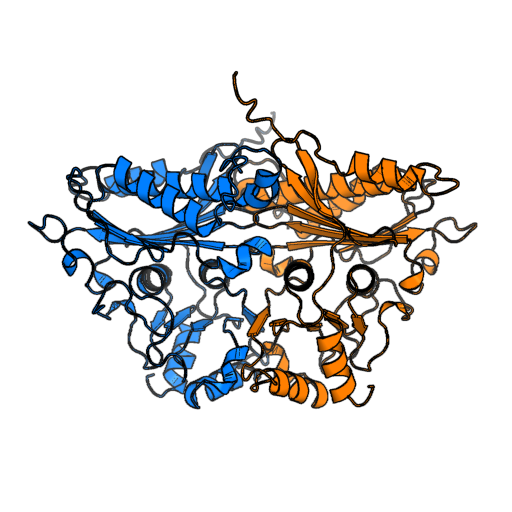AL B N 1
ATOM 5118 C CA . VAL B 1 320 ? -12.146 13.752 3.931 1 98.88 320 VAL B CA 1
ATOM 5119 C C . VAL B 1 320 ? -12.057 13.143 2.534 1 98.88 320 VAL B C 1
ATOM 5121 O O . VAL B 1 320 ? -11.918 11.926 2.389 1 98.88 320 VAL B O 1
ATOM 5124 N N . GLY B 1 321 ? -12.2 13.986 1.492 1 98.8 321 GLY B N 1
ATOM 5125 C CA . GLY B 1 321 ? -12.081 13.499 0.127 1 98.8 321 GLY B CA 1
ATOM 5126 C C . GLY B 1 321 ? -12.823 14.358 -0.879 1 98.8 321 GLY B C 1
ATOM 5127 O O . GLY B 1 321 ? -12.864 15.583 -0.748 1 98.8 321 GLY B O 1
ATOM 5128 N N . SER B 1 322 ? -13.332 13.732 -1.928 1 98.8 322 SER B N 1
ATOM 5129 C CA . SER B 1 322 ? -14.078 14.392 -2.995 1 98.8 322 SER B CA 1
ATOM 5130 C C . SER B 1 322 ? -15.266 15.17 -2.439 1 98.8 322 SER B C 1
ATOM 5132 O O . SER B 1 322 ? -16.04 14.643 -1.638 1 98.8 322 SER B O 1
ATOM 5134 N N . PRO B 1 323 ? -15.39 16.393 -2.885 1 98.51 323 PRO B N 1
ATOM 5135 C CA . PRO B 1 323 ? -16.45 17.215 -2.297 1 98.51 323 PRO B CA 1
ATOM 5136 C C . PRO B 1 323 ? -17.838 16.604 -2.474 1 98.51 323 PRO B C 1
ATOM 5138 O O . PRO B 1 323 ? -18.654 16.639 -1.55 1 98.51 323 PRO B O 1
ATOM 5141 N N . GLY B 1 324 ? -18.102 16.039 -3.614 1 98.25 324 GLY B N 1
ATOM 5142 C CA . GLY B 1 324 ? -19.397 15.415 -3.835 1 98.25 324 GLY B CA 1
ATOM 5143 C C . GLY B 1 324 ? -19.648 14.223 -2.931 1 98.25 324 GLY B C 1
ATOM 5144 O O . GLY B 1 324 ? -20.775 14.003 -2.483 1 98.25 324 GLY B O 1
ATOM 5145 N N . GLU B 1 325 ? -18.619 13.487 -2.662 1 98.47 325 GLU B N 1
ATOM 5146 C CA . GLU B 1 325 ? -18.764 12.323 -1.793 1 98.47 325 GLU B CA 1
ATOM 5147 C C . GLU B 1 325 ? -18.93 12.74 -0.335 1 98.47 325 GLU B C 1
ATOM 5149 O O . GLU B 1 325 ? -19.691 12.12 0.411 1 98.47 325 GLU B O 1
ATOM 5154 N N . ILE B 1 326 ? -18.217 13.746 0.091 1 98.68 326 ILE B N 1
ATOM 5155 C CA . ILE B 1 326 ? -18.344 14.234 1.46 1 98.68 326 ILE B CA 1
ATOM 5156 C C . ILE B 1 326 ? -19.73 14.842 1.664 1 98.68 326 ILE B C 1
ATOM 5158 O O . ILE B 1 326 ? -20.318 14.716 2.741 1 98.68 326 ILE B O 1
ATOM 5162 N N . ASP B 1 327 ? -20.251 15.491 0.625 1 98.44 327 ASP B N 1
ATOM 5163 C CA . ASP B 1 327 ? -21.606 16.028 0.704 1 98.44 327 ASP B CA 1
ATOM 5164 C C . ASP B 1 327 ? -22.628 14.912 0.909 1 98.44 327 ASP B C 1
ATOM 5166 O O . ASP B 1 327 ? -23.644 15.109 1.578 1 98.44 327 ASP B O 1
ATOM 5170 N N . LYS B 1 328 ? -22.397 13.758 0.31 1 97.7 328 LYS B N 1
ATOM 5171 C CA . LYS B 1 328 ? -23.263 12.607 0.55 1 97.7 328 LYS B CA 1
ATOM 5172 C C . LYS B 1 328 ? -23.299 12.246 2.032 1 97.7 328 LYS B C 1
ATOM 5174 O O . LYS B 1 328 ? -24.359 11.924 2.573 1 97.7 328 LYS B O 1
ATOM 5179 N N . PHE B 1 329 ? -22.162 12.302 2.653 1 98.39 329 PHE B N 1
ATOM 5180 C CA . PHE B 1 329 ? -22.084 12.014 4.08 1 98.39 329 PHE B CA 1
ATOM 5181 C C . PHE B 1 329 ? -22.832 13.069 4.887 1 98.39 329 PHE B C 1
ATOM 5183 O O . PHE B 1 329 ? -23.623 12.735 5.772 1 98.39 329 PHE B O 1
ATOM 5190 N N . LEU B 1 330 ? -22.585 14.32 4.57 1 98.49 330 LEU B N 1
ATOM 5191 C CA . LEU B 1 330 ? -23.237 15.418 5.276 1 98.49 330 LEU B CA 1
ATOM 5192 C C . LEU B 1 330 ? -24.753 15.325 5.145 1 98.49 330 LEU B C 1
ATOM 5194 O O . LEU B 1 330 ? -25.479 15.558 6.114 1 98.49 330 LEU B O 1
ATOM 5198 N N . LYS B 1 331 ? -25.215 14.977 3.95 1 97.96 331 LYS B N 1
ATOM 5199 C CA . LYS B 1 331 ? -26.646 14.784 3.732 1 97.96 331 LYS B CA 1
ATOM 5200 C C . LYS B 1 331 ? -27.182 13.637 4.584 1 97.96 331 LYS B C 1
ATOM 5202 O O . LYS B 1 331 ? -28.264 13.742 5.165 1 97.96 331 LYS B O 1
ATOM 5207 N N . HIS B 1 332 ? -26.442 12.613 4.692 1 97.33 332 HIS B N 1
ATOM 5208 C CA . HIS B 1 332 ? -26.843 11.422 5.433 1 97.33 332 HIS B CA 1
ATOM 5209 C C . HIS B 1 332 ? -27.031 11.732 6.914 1 97.33 332 HIS B C 1
ATOM 5211 O O . HIS B 1 332 ? -27.92 11.175 7.562 1 97.33 332 HIS B O 1
ATOM 5217 N N . ILE B 1 333 ? -26.228 12.599 7.478 1 95.48 333 ILE B N 1
ATOM 5218 C CA . ILE B 1 333 ? -26.313 12.882 8.906 1 95.48 333 ILE B CA 1
ATOM 5219 C C . ILE B 1 333 ? -27.175 14.12 9.137 1 95.48 333 ILE B C 1
ATOM 5221 O O . ILE B 1 333 ? -27.231 14.647 10.251 1 95.48 333 ILE B O 1
ATOM 5225 N N . GLY B 1 334 ? -27.73 14.688 8.105 1 93.2 334 GLY B N 1
ATOM 5226 C CA . GLY B 1 334 ? -28.682 15.783 8.206 1 93.2 334 GLY B CA 1
ATOM 5227 C C . GLY B 1 334 ? -28.018 17.145 8.279 1 93.2 334 GLY B C 1
ATOM 5228 O O . GLY B 1 334 ? -28.526 18.054 8.939 1 93.2 334 GLY B O 1
ATOM 5229 N N . LYS B 1 335 ? -26.79 17.28 7.796 1 86.62 335 LYS B N 1
ATOM 5230 C CA . LYS B 1 335 ? -26.059 18.542 7.856 1 86.62 335 LYS B CA 1
ATOM 5231 C C . LYS B 1 335 ? -25.923 19.166 6.471 1 86.62 335 LYS B C 1
ATOM 5233 O O . LYS B 1 335 ? -25.258 20.191 6.308 1 86.62 335 LYS B O 1
ATOM 5238 N N . ALA B 1 336 ? -26.556 18.512 5.492 1 71.85 336 ALA B N 1
ATOM 5239 C CA . ALA B 1 336 ? -26.572 19.154 4.18 1 71.85 336 ALA B CA 1
ATOM 5240 C C . ALA B 1 336 ? -27.896 19.871 3.936 1 71.85 336 ALA B C 1
ATOM 5242 O O . ALA B 1 336 ? -28.941 19.444 4.432 1 71.85 336 ALA B O 1
#

Sequence (672 aa):
MGSHEGIDTDVISLPRFIIEYQKRVHNATGEFTLVLNALQFAFKFIAHAIRRAELIHLGGLFGTSNATGDEQKKLDVIGDEIFINTMESSNCVKILVSEEQEDMIVFEHNTGNYAVCCDPIDGSSNLDAGVSVGTIVSLFKLQPGSTGKVEDVLRPGTEMVAACYAMYGASTHLVLTMGDGVNGFTLDTNLGEFILTEPDMRVPMYRQIYSINEGNTYYWNDNIKSFINFLKEPQDDGKPFSARYVGSMVSDMHRTFLYGGIYAYPEDKKNPKGKLRLLYEAFPMAFLMEQAGGKAVTDRGERILDLTPTHIHDKSSIWVGSPGEIDKFLKHIGKAMGSHEGIDTDVISLPRFIIEYQKRVHNATGEFTLVLNALQFAFKFIAHAIRRAELIHLGGLFGTSNATGDEQKKLDVIGDEIFINTMESSNCVKILVSEEQEDMIVFEHNTGNYAVCCDPIDGSSNLDAGVSVGTIVSLFKLQPGSTGKVEDVLRPGTEMVAACYAMYGASTHLVLTMGDGVNGFTLDTNLGEFILTEPDMRVPMYRQIYSINEGNTYYWNDNIKSFINFLKEPQDDGKPFSARYVGSMVSDMHRTFLYGGIYAYPEDKKNPKGKLRLLYEAFPMAFLMEQAGGKAVTDRGERILDLTPTHIHDKSSIWVGSPGEIDKFLKHIGKA

Organism: Candida glabrata (strain ATCC 2001 / BCRC 20586 / JCM 3761 / NBRC 0622 / NRRL Y-65 / CBS 138) (NCBI:txid284593)

Secondary structure (DSSP, 8-state):
------------BHHHHHHHHHHHSTT--SHHHHHHHHHHHHHHHHHHHHHTHHHHHHHT-SS---TT------HHHHHHHHHHHHHHHHS-EEEEEETT-SS-EE-TT----EEEEEEEEETGGGGGGT--EEEEEEEEEPPTT-SS-GGGTSS-GGG-SEEEEEEESSSEEEEEESSS--EEEEEETTTTEEEEEETT----S---EEE--GGGGGGS-HHHHHHHHHHTS--TTS-PPEE-B-S-HHHHHHHHHHH--EEEE---SS-TT-SEEIIIIIHHHHHHHHHTT-EEE-TT--BGGG---SSTT-EE-EEEE-HHHHHHHHHHTT--/------------BHHHHHHHHHHHSTT--SHHHHHHHHHHHHHHHHHHHHHTHHHHHHHT-SS---TT------HHHHHHHHHHHHHHHTS-EEEEEETT-SS-EE-TT----EEEEEEEEETGGGGGGT--EEEEEEEEEPPTT-SS-GGGTSS-GGG-SEEEEEEESSSEEEEEESSS--EEEEEETTTTEEEEEETT----S---EEE--GGGGGGS-HHHHHHHHHHTS--TTS-PPEE-B-S-HHHHHHHHHHH--EEEE---SS-TT-SEEIIIIIHHHHHHHHHTT-EEE-TT--BGGG---SSTT-EE-EEEE-HHHHHHHHHHTT--

Foldseek 3Di:
DPPCPDDPPPWQFPLNVVVVVQVVDPPRPCLVSLQVVLVLVLLLVLLVCLVCVVVCVVVVPDDDPDPPNDDDDQSQVVLVVSSVVSQLVSLQEQWEAEPVDPDIDGNQSRPHFKYKYKDSWFPSVCSVVQAKIKMKIWMAGADPPDNDDQVRQLFFLVRTQKIWMWIRHPWIKIWIDRQAAIWMWTADPVVRTTTTDGPRFAFDQDDQEEEDDCVQVVFDDPLVNVLVVVQCAQDPVGHHGHYDYDNGLVVVLVCLSHGWDKYWFAAGNVGNFTDAFLRGRQSRSQSNQVSNVKAKAFLQRHGSRRDGAPGRRGHHIMIIHNRNNVVSSCVSNPND/DPPCPDDPPPWQFPLNVVVVVQVVDPPCPCLVSLQVVLVLVLLLVLLVCLVCVVVCVVVVPDDPPDPPNDDDDQSQVVLVVSSVVSQLVSLQEQWEAEPVDPDIDGNQNRPHFKYKYKDSWFPSVCSVVQAKIKMKIWMAGADPPDNDDQVRQLFFLVRTQKIWMWIRHPWIKIWIDRQAAIWMWTADPVVRTTTTDGPRFAFDQDDQEEEDDCVQVVFDDPLVNVLVVVQCAQDPVGHHGHYDYDNGLVVVLVCQSHGWDKYWFAAGNVGNFTDAFLRGRQSRSQSNQVSNVKAKAFLQRHGSRRDGAPGRRGHHIMIIHNRNNVVSSCVSNPND

Solvent-accessible surface area (backbone atoms only — not comparable to full-atom values): 34308 Å² total; per-residue (Å²): 133,82,80,78,86,64,59,60,75,84,69,48,36,52,69,56,51,53,52,60,51,45,72,70,44,85,84,67,82,52,52,68,58,48,48,52,52,34,49,54,51,36,50,54,51,42,47,55,49,60,41,37,52,77,49,33,83,45,50,48,64,61,78,63,66,54,99,78,74,55,77,75,77,51,66,58,57,51,30,41,51,48,44,52,52,36,42,56,71,58,39,33,34,16,31,39,37,41,70,90,41,94,59,73,44,69,41,82,88,30,80,25,59,26,32,41,25,27,25,55,47,36,28,62,89,37,54,87,43,35,45,34,26,17,29,30,30,20,32,28,56,48,48,91,90,58,90,66,58,73,73,46,63,50,47,36,42,75,63,45,52,32,28,35,38,35,34,36,12,38,39,40,38,38,40,42,23,67,80,80,37,22,35,30,24,37,49,36,78,89,80,68,41,42,31,64,66,35,77,67,42,52,34,34,53,65,39,65,34,38,24,52,57,60,20,49,53,70,42,39,54,67,70,58,50,51,50,57,52,53,42,23,34,63,43,96,85,62,49,40,24,40,46,36,24,67,77,14,64,53,44,50,47,45,31,23,46,70,57,15,7,38,41,44,47,59,43,27,72,89,30,75,53,17,76,43,33,33,58,29,43,49,29,22,52,36,52,44,35,43,46,17,59,26,39,37,21,30,86,85,59,46,54,54,42,73,43,63,48,88,50,88,76,30,51,33,30,35,40,34,29,7,39,56,50,50,46,52,52,30,44,72,75,68,71,97,133,83,80,78,87,63,57,57,75,84,71,49,37,53,71,56,51,53,52,58,51,44,74,71,43,86,81,66,82,50,52,68,57,49,48,53,51,35,48,53,50,36,50,54,51,42,48,55,48,61,43,36,52,77,50,32,85,44,51,48,65,60,75,61,67,53,96,79,75,54,76,75,77,51,67,58,57,51,30,40,51,49,44,52,51,36,43,56,72,57,39,33,34,16,30,41,39,42,71,92,42,94,59,73,43,69,40,82,88,29,80,27,58,27,32,41,26,26,26,56,48,35,28,61,90,37,55,89,45,36,46,34,26,19,27,30,30,20,31,27,56,48,49,91,89,58,89,65,57,71,72,47,64,50,46,37,42,75,62,44,52,31,26,36,37,37,34,36,11,39,37,38,37,37,40,41,23,68,79,77,38,23,35,30,25,36,50,36,78,89,81,68,40,42,31,63,67,34,75,66,43,53,34,34,53,64,40,62,34,37,24,52,57,59,20,49,53,68,42,40,55,67,70,58,50,52,49,56,53,54,44,24,33,62,44,97,87,64,49,39,24,41,45,36,24,65,76,14,65,54,44,49,46,46,30,24,45,70,58,15,8,38,41,45,47,58,42,27,72,90,31,75,52,16,77,42,33,34,59,28,44,49,28,25,52,37,53,46,35,43,46,18,60,27,39,37,21,29,86,85,59,46,56,54,42,73,44,64,47,88,51,90,75,30,51,31,29,36,40,35,28,7,38,56,52,51,47,52,51,32,45,72,76,68,72,96

InterPro domains:
  IPR000146 Fructose-1,6-bisphosphatase class 1 [MF_01855] (12-335)
  IPR000146 Fructose-1,6-bisphosphatase class 1 [PIRSF000904] (13-332)
  IPR000146 Fructose-1,6-bisphosphatase class 1 [PTHR11556] (5-333)
  IPR000146 Fructose-1,6-bisphosphatase class 1 [cd00354] (19-333)
  IPR020548 Fructose-1,6-bisphosphatase, active site [PS00124] (274-286)
  IPR028343 Fructose-1,6-bisphosphatase [PIRSF500210] (11-331)
  IPR028343 Fructose-1,6-bisphosphatase [PR00115] (37-64)
  IPR028343 Fructose-1,6-bisphosphatase [PR00115] (74-100)
  IPR028343 Fructose-1,6-bisphosphatase [PR00115] (153-176)
  IPR028343 Fructose-1,6-bisphosphatase [PR00115] (184-207)
  IPR028343 Fructose-1,6-bisphosphatase [PR00115] (210-237)
  IPR028343 Fructose-1,6-bisphosphatase [PR00115] (309-334)
  IPR033391 Fructose-1-6-bisphosphatase class I, N-terminal [PF00316] (13-198)
  IPR044015 Fructose-1-6-bisphosphatase class 1, C-terminal [PF18913] (206-330)